Protein AF-A0A7C9NYS9-F1 (afdb_monomer)

pLDDT: mean 77.52, std 26.06, range [22.48, 98.88]

InterPro domains:
  IPR006998 DltD [PF04914] (146-468)
  IPR006998 DltD [PTHR40039] (319-471)
  IPR023896 D-alanyl-lipoteichoic acid biosynthesis DltD, Firmicutes [TIGR04092] (144-467)

Nearest PDB structures (foldseek):
  6pfx-assembly2_B  TM=7.514E-01  e=6.248E-14  Enterococcus faecium TX0133a04
  6pfx-assembly1_A  TM=7.554E-01  e=1.589E-13  Enterococcus faecium TX0133a04
  3bma-assembly1_D-2  TM=7.675E-01  e=3.874E-12  Streptococcus pneumoniae R6
  3bzw-assembly1_A  TM=4.805E-01  e=6.139E-02  Bacteroides thetaiotaomicron VPI-5482
  3bzw-assembly3_F  TM=5.244E-01  e=1.901E-01  Bacteroides thetaiotaomicron VPI-5482

Sequence (473 aa):
MGKAKLCSNAGAPRGDRLPLVRLGFVLGACVLCAVGLVGFKLFGNAQDASATSAADPYEGLFAPAQPSGDPGQVNDEGRHGRSKGDDSRSQRRHHGSRPDESSPRGRLLAQFYDRPFYVYPQVGDIGDIEVLATMINSRQDAGDNPRLLMGSSELSYIDPMASHPSRFFGEHNYGIDTVQVGKAGYQSLWQAMELGALDQADAVPDRKVALIVGMQWFMGDGCTTESFLNSFSEDAYRRFMENPRISEQSKEVLRSRALELGKGETELNALAPRTLSERIDAGFEDFVSREQDEGAVEQALQDNVAIPEGRFADRAVPDWDEEFARARAEGARACTTNDAGVYDEYFEEYYKPWLEGAQSQEKPERFVDWSQKELEDFKLFLQVCREVGVEPLIVIMPVKASYYDYTAYDRESRQLYYDLVRGACDELGVDYADYSGFEDDTYFMRDVMHLGWEGWLHVNRDLMEFFEAGEQA

Foldseek 3Di:
DDDDDDDDDDDDDDDDDDDDDDPDDDDPPQPVPPDDDDDDDDDDDDDDDDDDDDDDLCVCLLPDDDPPDDPDDDDDDDDDDDDDDDPDDPPPDDQDDQFDPPDPVSVLLNLCLQQLQFLPPAPQLLLDLSSLLSSLRSCVVVVFAEAEEEEEQLLHDDPPFCLRQSNVVLVAQQPYGYRYHYYHLDALLLLLLSVLLCLLSVRHGPLAHEYEDFLVQFPDQGRALVSCVVSDRLSSLLSNLVRPLDDPSLNVVSVVVNVVSPDDPVSSVLSHDDDPVVVVVVVVVVSVPPPPRCPSSVVRSVSGGHRDPNNVPPHDHDPLVVQLVVLVVVLCVQPPPDPLSAGDVCCVPPVVVVVVVLVVDDQDAADQRTHPPSLSSNLSSLSSSVSSVRAYEYEHQAFQQVRCCSHSCHLVSVVSVQCSNVVSCVSSVHHYDYPNVCNRPRQCANHGIHGGRVVSSSVVVVVSVVSCVPVVD

Secondary structure (DSSP, 8-state):
-----------PPPPPPPP--------SSSSTTS----------PPPP-----PPPTTTTTTPPPPP---------------------------PPP---TTSHHHHHHHHHHHS-B--SS-GGGG--HHHHHHHHHHHHHTT--EEEEEESGGG---SS-TTSHHHHTTSS-SS-EEEEEE-TT--HHHHHHHHHHHHHTT--GGGEEEEEE-GGGGSTTSS-HHHHHHH--HHHHHHHHH-TTS-HHHHHHHHHHHHHTT--HHHHHHHSPPPHHHHHHHHHHHHHH--S-HHHHHHHHHH-BPPPGGGGSPPP---HHHHHHHHHHHHHHH--S-TT---HHHIIIIIHHHHHHHHTSPPPPPP----HHHHHHHHHHHHHHHHTTPEEEEEE----HHHHTTSSS-HHHHHHHHHHHHHHHHHHT--EEE-GGGTT-TTTBSSSSSB-HHHHHHHHHHHHHHHHTTTT-

Structure (mmCIF, N/CA/C/O backbone):
data_AF-A0A7C9NYS9-F1
#
_entry.id   AF-A0A7C9NYS9-F1
#
loop_
_atom_site.group_PDB
_atom_site.id
_atom_site.type_symbol
_atom_site.label_atom_id
_atom_site.label_alt_id
_atom_site.label_comp_id
_atom_site.label_asym_id
_atom_site.label_entity_id
_atom_site.label_seq_id
_atom_site.pdbx_PDB_ins_code
_atom_site.Cartn_x
_atom_site.Cartn_y
_atom_site.Cartn_z
_atom_site.occupancy
_atom_site.B_iso_or_equiv
_atom_site.auth_seq_id
_atom_site.auth_comp_id
_atom_site.auth_asym_id
_atom_site.auth_atom_id
_atom_site.pdbx_PDB_model_num
ATOM 1 N N . MET A 1 1 ? -7.037 22.711 -70.646 1.00 35.75 1 MET A N 1
ATOM 2 C CA . MET A 1 1 ? -7.022 22.196 -69.260 1.00 35.75 1 MET A CA 1
ATOM 3 C C . MET A 1 1 ? -8.326 22.633 -68.602 1.00 35.75 1 MET A C 1
ATOM 5 O O . MET A 1 1 ? -8.616 23.818 -68.639 1.00 35.75 1 MET A O 1
ATOM 9 N N . GLY A 1 2 ? -9.169 21.675 -68.186 1.00 28.41 2 GLY A N 1
ATOM 10 C CA . GLY A 1 2 ? -10.509 21.909 -67.604 1.00 28.41 2 GLY A CA 1
ATOM 11 C C . GLY A 1 2 ? -10.452 22.590 -66.225 1.00 28.41 2 GLY A C 1
ATOM 12 O O . GLY A 1 2 ? -9.367 22.779 -65.697 1.00 28.41 2 GLY A O 1
ATOM 13 N N . LYS A 1 3 ? -11.545 22.979 -65.563 1.00 26.36 3 LYS A N 1
ATOM 14 C CA . LYS A 1 3 ? -12.951 22.544 -65.601 1.00 26.36 3 LYS A CA 1
ATOM 15 C C . LYS A 1 3 ? -13.882 23.689 -65.159 1.00 26.36 3 LYS A C 1
ATOM 17 O O . LYS A 1 3 ? -13.450 24.667 -64.562 1.00 26.36 3 LYS A O 1
ATOM 22 N N . ALA A 1 4 ? -15.169 23.500 -65.439 1.00 24.69 4 ALA A N 1
ATOM 23 C CA . ALA A 1 4 ? -16.296 24.348 -65.078 1.00 24.69 4 ALA A CA 1
ATOM 24 C C . ALA A 1 4 ? -17.060 23.866 -63.818 1.00 24.69 4 ALA A C 1
ATOM 26 O O . ALA A 1 4 ? -16.993 22.689 -63.479 1.00 24.69 4 ALA A O 1
ATOM 27 N N . LYS A 1 5 ? -17.898 24.787 -63.302 1.00 25.09 5 LYS A N 1
ATOM 28 C CA . LYS A 1 5 ? -19.222 24.645 -62.636 1.00 25.09 5 LYS A CA 1
ATOM 29 C C . LYS A 1 5 ? -19.351 24.182 -61.164 1.00 25.09 5 LYS A C 1
ATOM 31 O O . LYS A 1 5 ? -19.072 23.047 -60.816 1.00 25.09 5 LYS A O 1
ATOM 36 N N . LEU A 1 6 ? -19.917 25.116 -60.380 1.00 25.03 6 LEU A N 1
ATOM 37 C CA . LEU A 1 6 ? -20.990 25.028 -59.361 1.00 25.03 6 LEU A CA 1
ATOM 38 C C . LEU A 1 6 ? -21.530 23.635 -58.960 1.00 25.03 6 LEU A C 1
ATOM 40 O O . LEU A 1 6 ? -22.049 22.936 -59.826 1.00 25.03 6 LEU A O 1
ATOM 44 N N . CYS A 1 7 ? -21.598 23.342 -57.647 1.00 22.48 7 CYS A N 1
ATOM 45 C CA . CYS A 1 7 ? -22.835 23.374 -56.827 1.00 22.48 7 CYS A CA 1
ATOM 46 C C . CYS A 1 7 ? -22.655 22.824 -55.383 1.00 22.48 7 CYS A C 1
ATOM 48 O O . CYS A 1 7 ? -21.889 21.899 -55.157 1.00 22.48 7 CYS A O 1
ATOM 50 N N . SER A 1 8 ? -23.480 23.386 -54.480 1.00 24.12 8 SER A N 1
ATOM 51 C CA . SER A 1 8 ? -24.146 22.823 -53.279 1.00 24.12 8 SER A CA 1
ATOM 52 C C . SER A 1 8 ? -23.413 22.551 -51.946 1.00 24.12 8 SER A C 1
ATOM 54 O O . SER A 1 8 ? -22.641 21.613 -51.823 1.00 24.12 8 SER A O 1
ATOM 56 N N . ASN A 1 9 ? -23.846 23.336 -50.942 1.00 24.00 9 ASN A N 1
ATOM 57 C CA . ASN A 1 9 ? -24.409 22.974 -49.624 1.00 24.00 9 ASN A CA 1
ATOM 58 C C . ASN A 1 9 ? -23.715 21.952 -48.703 1.00 24.00 9 ASN A C 1
ATOM 60 O O . ASN A 1 9 ? -23.665 20.771 -49.014 1.00 24.00 9 ASN A O 1
ATOM 64 N N . ALA A 1 10 ? -23.443 22.415 -47.471 1.00 25.09 10 ALA A N 1
ATOM 65 C CA . ALA A 1 10 ? -24.072 21.973 -46.209 1.00 25.09 10 ALA A CA 1
ATOM 66 C C . ALA A 1 10 ? -23.068 21.803 -45.050 1.00 25.09 10 ALA A C 1
ATOM 68 O O . ALA A 1 10 ? -22.219 20.926 -45.074 1.00 25.09 10 ALA A O 1
ATOM 69 N N . GLY A 1 11 ? -23.255 22.629 -44.013 1.00 23.66 11 GLY A N 1
ATOM 70 C CA . GLY A 1 11 ? -23.188 22.225 -42.603 1.00 23.66 11 GLY A CA 1
ATOM 71 C C . GLY A 1 11 ? -21.840 21.797 -42.024 1.00 23.66 11 GLY A C 1
ATOM 72 O O . GLY A 1 11 ? -21.538 20.614 -41.965 1.00 23.66 11 GLY A O 1
ATOM 73 N N . ALA A 1 12 ? -21.107 22.751 -41.452 1.00 24.59 12 ALA A N 1
ATOM 74 C CA . ALA A 1 12 ? -20.135 22.469 -40.399 1.00 24.59 12 ALA A CA 1
ATOM 75 C C . ALA A 1 12 ? -20.849 22.355 -39.037 1.00 24.59 12 ALA A C 1
ATOM 77 O O . ALA A 1 12 ? -21.642 23.249 -38.720 1.00 24.59 12 ALA A O 1
ATOM 78 N N . PRO A 1 13 ? -20.531 21.367 -38.184 1.00 27.33 13 PRO A N 1
ATOM 79 C CA . PRO A 1 13 ? -20.625 21.531 -36.749 1.00 27.33 13 PRO A CA 1
ATOM 80 C C . PRO A 1 13 ? -19.293 22.048 -36.194 1.00 27.33 13 PRO A C 1
ATOM 82 O O . PRO A 1 13 ? -18.202 21.712 -36.653 1.00 27.33 13 PRO A O 1
ATOM 85 N N . ARG A 1 14 ? -19.440 22.942 -35.223 1.00 25.78 14 ARG A N 1
ATOM 86 C CA . ARG A 1 14 ? -18.391 23.613 -34.463 1.00 25.78 14 ARG A CA 1
ATOM 87 C C . ARG A 1 14 ? -17.578 22.581 -33.682 1.00 25.78 14 ARG A C 1
ATOM 89 O O . ARG A 1 14 ? -18.155 21.704 -33.055 1.00 25.78 14 ARG A O 1
ATOM 96 N N . GLY A 1 15 ? -16.255 22.719 -33.721 1.00 25.11 15 GLY A N 1
ATOM 97 C CA . GLY A 1 15 ? -15.366 22.041 -32.788 1.00 25.11 15 GLY A CA 1
ATOM 98 C C . GLY A 1 15 ? -15.506 22.672 -31.410 1.00 25.11 15 GLY A C 1
ATOM 99 O O . GLY A 1 15 ? -15.208 23.859 -31.246 1.00 25.11 15 GLY A O 1
ATOM 100 N N . ASP A 1 16 ? -15.962 21.881 -30.447 1.00 25.80 16 ASP A N 1
ATOM 101 C CA . ASP A 1 16 ? -15.848 22.217 -29.038 1.00 25.80 16 ASP A CA 1
ATOM 102 C C . ASP A 1 16 ? -14.395 22.028 -28.601 1.00 25.80 16 ASP A C 1
ATOM 104 O O . ASP A 1 16 ? -13.741 21.019 -28.873 1.00 25.80 16 ASP A O 1
ATOM 108 N N . ARG A 1 17 ? -13.867 23.083 -27.984 1.00 25.34 17 ARG A N 1
ATOM 109 C CA . ARG A 1 17 ? -12.536 23.127 -27.393 1.00 25.34 17 ARG A CA 1
ATOM 110 C C . ARG A 1 17 ? -12.555 22.297 -26.113 1.00 25.34 17 ARG A C 1
ATOM 112 O O . ARG A 1 17 ? -13.258 22.656 -25.174 1.00 25.34 17 ARG A O 1
ATOM 119 N N . LEU A 1 18 ? -11.746 21.244 -26.073 1.00 25.45 18 LEU A N 1
ATOM 120 C CA . LEU A 1 18 ? -11.349 20.579 -24.833 1.00 25.45 18 LEU A CA 1
ATOM 121 C C . LEU A 1 18 ? -10.607 21.588 -23.932 1.00 25.45 18 LEU A C 1
ATOM 123 O O . LEU A 1 18 ? -9.785 22.359 -24.446 1.00 25.45 18 LEU A O 1
ATOM 127 N N . PRO A 1 19 ? -10.887 21.636 -22.619 1.00 24.97 19 PRO A N 1
ATOM 128 C CA . PRO A 1 19 ? -10.177 22.524 -21.715 1.00 24.97 19 PRO A CA 1
ATOM 129 C C . PRO A 1 19 ? -8.763 21.989 -21.462 1.00 24.97 19 PRO A C 1
ATOM 131 O O . PRO A 1 19 ? -8.562 20.810 -21.185 1.00 24.97 19 PRO A O 1
ATOM 134 N N . LEU A 1 20 ? -7.781 22.889 -21.558 1.00 23.62 20 LEU A N 1
ATOM 135 C CA . LEU A 1 20 ? -6.425 22.682 -21.059 1.00 23.62 20 LEU A CA 1
ATOM 136 C C . LEU A 1 20 ? -6.487 22.426 -19.548 1.00 23.62 20 LEU A C 1
ATOM 138 O O . LEU A 1 20 ? -6.682 23.364 -18.772 1.00 23.62 20 LEU A O 1
ATOM 142 N N . VAL A 1 21 ? -6.294 21.174 -19.140 1.00 24.45 21 VAL A N 1
ATOM 143 C CA . VAL A 1 21 ? -5.949 20.835 -17.760 1.00 24.45 21 VAL A CA 1
ATOM 144 C C . VAL A 1 21 ? -4.508 21.287 -17.536 1.00 24.45 21 VAL A C 1
ATOM 146 O O . VAL A 1 21 ? -3.596 20.940 -18.289 1.00 24.45 21 VAL A O 1
ATOM 149 N N . ARG A 1 22 ? -4.320 22.156 -16.543 1.00 23.34 22 ARG A N 1
ATOM 150 C CA . ARG A 1 22 ? -3.008 22.624 -16.099 1.00 23.34 22 ARG A CA 1
ATOM 151 C C . ARG A 1 22 ? -2.257 21.441 -15.492 1.00 23.34 22 ARG A C 1
ATOM 153 O O . ARG A 1 22 ? -2.640 20.958 -14.436 1.00 23.34 22 ARG A O 1
ATOM 160 N N . LEU A 1 23 ? -1.180 21.027 -16.152 1.00 26.55 23 LEU A N 1
ATOM 161 C CA . LEU A 1 23 ? -0.178 20.112 -15.616 1.00 26.55 23 LEU A CA 1
ATOM 162 C C . LEU A 1 23 ? 0.545 20.828 -14.458 1.00 26.55 23 LEU A C 1
ATOM 164 O O . LEU A 1 23 ? 1.408 21.681 -14.678 1.00 26.55 23 LEU A O 1
ATOM 168 N N . GLY A 1 24 ? 0.094 20.581 -13.231 1.00 22.89 24 GLY A N 1
ATOM 169 C CA . GLY A 1 24 ? 0.662 21.134 -12.006 1.00 22.89 24 GLY A CA 1
ATOM 170 C C . GLY A 1 24 ? 1.538 20.101 -11.307 1.00 22.89 24 GLY A C 1
ATOM 171 O O . GLY A 1 24 ? 1.017 19.169 -10.718 1.00 22.89 24 GLY A O 1
ATOM 172 N N . PHE A 1 25 ? 2.855 20.286 -11.416 1.00 28.22 25 PHE A N 1
ATOM 173 C CA . PHE A 1 25 ? 3.919 19.867 -10.492 1.00 28.22 25 PHE A CA 1
ATOM 174 C C . PHE A 1 25 ? 3.537 18.902 -9.347 1.00 28.22 25 PHE A C 1
ATOM 176 O O . PHE A 1 25 ? 3.201 19.349 -8.254 1.00 28.22 25 PHE A O 1
ATOM 183 N N . VAL A 1 26 ? 3.748 17.597 -9.556 1.00 26.41 26 VAL A N 1
ATOM 184 C CA . VAL A 1 26 ? 4.001 16.606 -8.491 1.00 26.41 26 VAL A CA 1
ATOM 185 C C . VAL A 1 26 ? 5.007 15.581 -9.030 1.00 26.41 26 VAL A C 1
ATOM 187 O O . VAL A 1 26 ? 4.628 14.534 -9.530 1.00 26.41 26 VAL A O 1
ATOM 190 N N . LEU A 1 27 ? 6.301 15.909 -9.014 1.00 27.16 27 LEU A N 1
ATOM 191 C CA . LEU A 1 27 ? 7.373 14.948 -9.354 1.00 27.16 27 LEU A CA 1
ATOM 192 C C . LEU A 1 27 ? 8.694 15.215 -8.605 1.00 27.16 27 LEU A C 1
ATOM 194 O O . LEU A 1 27 ? 9.714 14.606 -8.888 1.00 27.16 27 LEU A O 1
ATOM 198 N N . GLY A 1 28 ? 8.692 16.107 -7.608 1.00 25.05 28 GLY A N 1
ATOM 199 C CA . GLY A 1 28 ? 9.926 16.596 -6.979 1.00 25.05 28 GLY A CA 1
ATOM 200 C C . GLY A 1 28 ? 10.365 15.927 -5.671 1.00 25.05 28 GLY A C 1
ATOM 201 O O . GLY A 1 28 ? 11.449 16.251 -5.198 1.00 25.05 28 GLY A O 1
ATOM 202 N N . ALA A 1 29 ? 9.567 15.046 -5.055 1.00 26.70 29 ALA A N 1
ATOM 203 C CA . ALA A 1 29 ? 9.833 14.594 -3.678 1.00 26.70 29 ALA A CA 1
ATOM 204 C C . ALA A 1 29 ? 10.328 13.141 -3.539 1.00 26.70 29 ALA A C 1
ATOM 206 O O . ALA A 1 29 ? 10.957 12.818 -2.539 1.00 26.70 29 ALA A O 1
ATOM 207 N N . CYS A 1 30 ? 10.124 12.262 -4.527 1.00 31.19 30 CYS A N 1
ATOM 208 C CA . CYS A 1 30 ? 10.431 10.833 -4.351 1.00 31.19 30 CYS A CA 1
ATOM 209 C C . CYS A 1 30 ? 11.887 10.433 -4.653 1.00 31.19 30 CYS A C 1
ATOM 211 O O . CYS A 1 30 ? 12.320 9.369 -4.226 1.00 31.19 30 CYS A O 1
ATOM 213 N N . VAL A 1 31 ? 12.672 11.259 -5.355 1.00 32.81 31 VAL A N 1
ATOM 214 C CA . VAL A 1 31 ? 14.001 10.840 -5.856 1.00 32.81 31 VAL A CA 1
ATOM 215 C C . VAL A 1 31 ? 15.159 11.219 -4.915 1.00 32.81 31 VAL A C 1
ATOM 217 O O . VAL A 1 31 ? 16.235 10.627 -4.985 1.00 32.81 31 VAL A O 1
ATOM 220 N N . LEU A 1 32 ? 14.963 12.148 -3.973 1.00 27.58 32 LEU A N 1
ATOM 221 C CA . LEU A 1 32 ? 16.055 12.628 -3.110 1.00 27.58 32 LEU A CA 1
ATOM 222 C C . LEU A 1 32 ? 16.332 11.772 -1.862 1.00 27.58 32 LEU A C 1
ATOM 224 O O . LEU A 1 32 ? 17.380 11.953 -1.248 1.00 27.58 32 LEU A O 1
ATOM 228 N N . CYS A 1 33 ? 15.483 10.799 -1.522 1.00 27.83 33 CYS A N 1
ATOM 229 C CA . CYS A 1 33 ? 15.721 9.930 -0.361 1.00 27.83 33 CYS A CA 1
ATOM 230 C C . CYS A 1 33 ? 16.587 8.688 -0.648 1.00 27.83 33 CYS A C 1
ATOM 232 O O . CYS A 1 33 ? 16.981 8.017 0.299 1.00 27.83 33 CYS A O 1
ATOM 234 N N . ALA A 1 34 ? 16.942 8.390 -1.907 1.00 28.23 34 ALA A N 1
ATOM 235 C CA . ALA A 1 34 ? 17.650 7.144 -2.249 1.00 28.23 34 ALA A CA 1
ATOM 236 C C . ALA A 1 34 ? 19.027 7.312 -2.927 1.00 28.23 34 ALA A C 1
ATOM 238 O O . ALA A 1 34 ? 19.677 6.313 -3.231 1.00 28.23 34 ALA A O 1
ATOM 239 N N . VAL A 1 35 ? 19.529 8.537 -3.134 1.00 31.33 35 VAL A N 1
ATOM 240 C CA . VAL A 1 35 ? 20.870 8.754 -3.714 1.00 31.33 35 VAL A CA 1
ATOM 241 C C . VAL A 1 35 ? 21.814 9.327 -2.661 1.00 31.33 35 VAL A C 1
ATOM 243 O O . VAL A 1 35 ? 22.044 10.532 -2.568 1.00 31.33 35 VAL A O 1
ATOM 246 N N . GLY A 1 36 ? 22.381 8.436 -1.848 1.00 27.95 36 GLY A N 1
ATOM 247 C CA . GLY A 1 36 ? 23.501 8.757 -0.972 1.00 27.95 36 GLY A CA 1
ATOM 248 C C . GLY A 1 36 ? 24.743 9.129 -1.785 1.00 27.95 36 GLY A C 1
ATOM 249 O O . GLY A 1 36 ? 25.425 8.262 -2.324 1.00 27.95 36 GLY A O 1
ATOM 250 N N . LEU A 1 37 ? 25.069 10.420 -1.837 1.00 27.92 37 LEU A N 1
ATOM 251 C CA . LEU A 1 37 ? 26.392 10.917 -2.213 1.00 27.92 37 LEU A CA 1
ATOM 252 C C . LEU A 1 37 ? 27.185 11.190 -0.928 1.00 27.92 37 LEU A C 1
ATOM 254 O O . LEU A 1 37 ? 26.934 12.148 -0.200 1.00 27.92 37 LEU A O 1
ATOM 258 N N . VAL A 1 38 ? 28.142 10.311 -0.635 1.00 29.52 38 VAL A N 1
ATOM 259 C CA . VAL A 1 38 ? 29.083 10.446 0.482 1.00 29.52 38 VAL A CA 1
ATOM 260 C C . VAL A 1 38 ? 30.013 11.639 0.253 1.00 29.52 38 VAL A C 1
ATOM 262 O O . VAL A 1 38 ? 30.690 11.713 -0.771 1.00 29.52 38 VAL A O 1
ATOM 265 N N . GLY A 1 39 ? 30.154 12.503 1.265 1.00 24.64 39 GLY A N 1
ATOM 266 C CA . GLY A 1 39 ? 31.359 13.323 1.403 1.00 24.64 39 GLY A CA 1
ATOM 267 C C . GLY A 1 39 ? 31.264 14.537 2.325 1.00 24.64 39 GLY A C 1
ATOM 268 O O . GLY A 1 39 ? 31.175 15.645 1.820 1.00 24.64 39 GLY A O 1
ATOM 269 N N . PHE A 1 40 ? 31.373 14.354 3.649 1.00 23.86 40 PHE A N 1
ATOM 270 C CA . PHE A 1 40 ? 32.412 14.973 4.503 1.00 23.86 40 PHE A CA 1
ATOM 271 C C . PHE A 1 40 ? 32.149 14.697 5.996 1.00 23.86 40 PHE A C 1
ATOM 273 O O . PHE A 1 40 ? 31.117 15.065 6.546 1.00 23.86 40 PHE A O 1
ATOM 280 N N . LYS A 1 41 ? 33.137 14.100 6.675 1.00 28.38 41 LYS A N 1
ATOM 281 C CA . LYS A 1 41 ? 33.237 14.054 8.143 1.00 28.38 41 LYS A CA 1
ATOM 282 C C . LYS A 1 41 ? 33.428 15.465 8.693 1.00 28.38 41 LYS A C 1
ATOM 284 O O . LYS A 1 41 ? 34.370 16.114 8.253 1.00 28.38 41 LYS A O 1
ATOM 289 N N . LEU A 1 42 ? 32.700 15.842 9.745 1.00 24.98 42 LEU A N 1
ATOM 290 C CA . LEU A 1 42 ? 33.228 16.650 10.852 1.00 24.98 42 LEU A CA 1
ATOM 291 C C . LEU A 1 42 ? 32.461 16.332 12.150 1.00 24.98 42 LEU A C 1
ATOM 293 O O . LEU A 1 42 ? 31.249 16.164 12.158 1.00 24.98 42 LEU A O 1
ATOM 297 N N . PHE A 1 43 ? 33.234 16.189 13.225 1.00 29.62 43 PHE A N 1
ATOM 298 C CA . PHE A 1 43 ? 32.865 15.724 14.562 1.00 29.62 43 PHE A CA 1
ATOM 299 C C . PHE A 1 43 ? 31.778 16.563 15.256 1.00 29.62 43 PHE A C 1
ATOM 301 O O . PHE A 1 43 ? 31.860 17.789 15.275 1.00 29.62 43 PHE A O 1
ATOM 308 N N . GLY A 1 44 ? 30.870 15.886 15.965 1.00 24.84 44 GLY A N 1
ATOM 309 C CA . GLY A 1 44 ? 30.008 16.466 16.996 1.00 24.84 44 GLY A CA 1
ATOM 310 C C . GLY A 1 44 ? 29.626 15.401 18.026 1.00 24.84 44 GLY A C 1
ATOM 311 O O . GLY A 1 44 ? 28.964 14.430 17.687 1.00 24.84 44 GLY A O 1
ATOM 312 N N . ASN A 1 45 ? 30.098 15.558 19.266 1.00 28.19 45 ASN A N 1
ATOM 313 C CA . ASN A 1 45 ? 29.798 14.675 20.395 1.00 28.19 45 ASN A CA 1
ATOM 314 C C . ASN A 1 45 ? 28.292 14.679 20.707 1.00 28.19 45 ASN A C 1
ATOM 316 O O . ASN A 1 45 ? 27.763 15.725 21.083 1.00 28.19 45 ASN A O 1
ATOM 320 N N . ALA A 1 46 ? 27.637 13.519 20.639 1.00 28.97 46 ALA A N 1
ATOM 321 C CA . ALA A 1 46 ? 26.345 13.297 21.282 1.00 28.97 46 ALA A CA 1
ATOM 322 C C . ALA A 1 46 ? 26.592 12.757 22.697 1.00 28.97 46 ALA A C 1
ATOM 324 O O . ALA A 1 46 ? 27.335 11.796 22.887 1.00 28.97 46 ALA A O 1
ATOM 325 N N . GLN A 1 47 ? 26.034 13.444 23.691 1.00 30.20 47 GLN A N 1
ATOM 326 C CA . GLN A 1 47 ? 26.031 13.015 25.085 1.00 30.20 47 GLN A CA 1
ATOM 327 C C . GLN A 1 47 ? 25.025 11.875 25.264 1.00 30.20 47 GLN A C 1
ATOM 329 O O . GLN A 1 47 ? 23.898 11.969 24.786 1.00 30.20 47 GLN A O 1
ATOM 334 N N . ASP A 1 48 ? 25.453 10.834 25.978 1.00 31.22 48 ASP A N 1
ATOM 335 C CA . ASP A 1 48 ? 24.643 9.690 26.388 1.00 31.22 48 ASP A CA 1
ATOM 336 C C . ASP A 1 48 ? 23.367 10.137 27.118 1.00 31.22 48 ASP A C 1
ATOM 338 O O . ASP A 1 48 ? 23.422 10.695 28.219 1.00 31.22 48 ASP A O 1
ATOM 342 N N . ALA A 1 49 ? 22.210 9.838 26.529 1.00 30.86 49 ALA A N 1
ATOM 343 C CA . ALA A 1 49 ? 20.960 9.719 27.262 1.00 30.86 49 ALA A CA 1
ATOM 344 C C . ALA A 1 49 ? 20.833 8.259 27.712 1.00 30.86 49 ALA A C 1
ATOM 346 O O . ALA A 1 49 ? 20.741 7.340 26.901 1.00 30.86 49 ALA A O 1
ATOM 347 N N . SER A 1 50 ? 20.877 8.039 29.023 1.00 30.97 50 SER A N 1
ATOM 348 C CA . SER A 1 50 ? 20.719 6.727 29.642 1.00 30.97 50 SER A CA 1
ATOM 349 C C . SER A 1 50 ? 19.320 6.164 29.367 1.00 30.97 50 SER A C 1
ATOM 351 O O . SER A 1 50 ? 18.352 6.592 29.999 1.00 30.97 50 SER A O 1
ATOM 353 N N . ALA A 1 51 ? 19.216 5.193 28.461 1.00 32.94 51 ALA A N 1
ATOM 354 C CA . ALA A 1 51 ? 18.017 4.384 28.294 1.00 32.94 51 ALA A CA 1
ATOM 355 C C . ALA A 1 51 ? 17.872 3.435 29.495 1.00 32.94 51 ALA A C 1
ATOM 357 O O . ALA A 1 51 ? 18.671 2.521 29.704 1.00 32.94 51 ALA A O 1
ATOM 358 N N . THR A 1 52 ? 16.852 3.663 30.316 1.00 33.59 52 THR A N 1
ATOM 359 C CA . THR A 1 52 ? 16.294 2.617 31.173 1.00 33.59 52 THR A CA 1
ATOM 360 C C . THR A 1 52 ? 15.694 1.542 30.273 1.00 33.59 52 THR A C 1
ATOM 362 O O . THR A 1 52 ? 14.886 1.863 29.409 1.00 33.59 52 THR A O 1
ATOM 365 N N . SER A 1 53 ? 16.107 0.288 30.470 1.00 38.41 53 SER A N 1
ATOM 366 C CA . SER A 1 53 ? 15.587 -0.902 29.787 1.00 38.41 53 SER A CA 1
ATOM 367 C C . SER A 1 53 ? 14.070 -1.008 29.997 1.00 38.41 53 SER A C 1
ATOM 369 O O . SER A 1 53 ? 13.608 -1.502 31.024 1.00 38.41 53 SER A O 1
ATOM 371 N N . ALA A 1 54 ? 13.302 -0.477 29.046 1.00 49.81 54 ALA A N 1
ATOM 372 C CA . ALA A 1 54 ? 11.910 -0.853 28.851 1.00 49.81 54 ALA A CA 1
ATOM 373 C C . ALA A 1 54 ? 11.899 -2.274 28.268 1.00 49.81 54 ALA A C 1
ATOM 375 O O . ALA A 1 54 ? 12.831 -2.647 27.550 1.00 49.81 54 ALA A O 1
ATOM 376 N N . ALA A 1 55 ? 10.903 -3.081 28.634 1.00 61.91 55 ALA A N 1
ATOM 377 C CA . ALA A 1 55 ? 10.703 -4.382 28.004 1.00 61.91 55 ALA A CA 1
ATOM 378 C C . ALA A 1 55 ? 10.498 -4.185 26.493 1.00 61.91 55 ALA A C 1
ATOM 380 O O . ALA A 1 55 ? 9.880 -3.199 26.090 1.00 61.91 55 ALA A O 1
ATOM 381 N N . ASP A 1 56 ? 11.042 -5.093 25.683 1.00 73.69 56 ASP A N 1
ATOM 382 C CA . ASP A 1 56 ? 10.843 -5.084 24.236 1.00 73.69 56 ASP A CA 1
ATOM 383 C C . ASP A 1 56 ? 9.340 -5.259 23.947 1.00 73.69 56 ASP A C 1
ATOM 385 O O . ASP A 1 56 ? 8.771 -6.288 24.325 1.00 73.69 56 ASP A O 1
ATOM 389 N N . PRO A 1 57 ? 8.659 -4.269 23.337 1.00 74.25 57 PRO A N 1
ATOM 390 C CA . PRO A 1 57 ? 7.214 -4.336 23.133 1.00 74.25 57 PRO A CA 1
ATOM 391 C C . PRO A 1 57 ? 6.804 -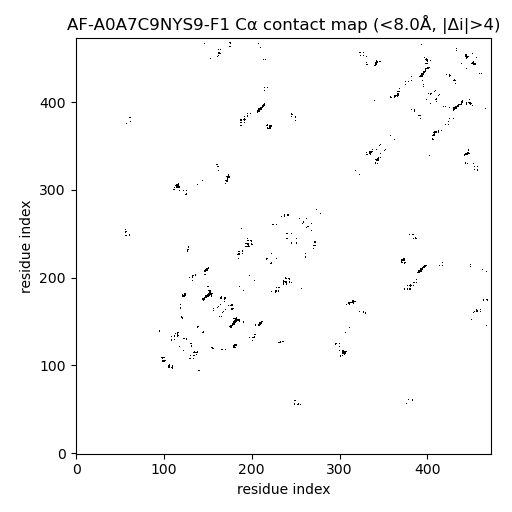5.499 22.209 1.00 74.25 57 PRO A C 1
ATOM 393 O O . PRO A 1 57 ? 5.665 -5.971 22.288 1.00 74.25 57 PRO A O 1
ATOM 396 N N . TYR A 1 58 ? 7.730 -6.020 21.396 1.00 78.38 58 TYR A N 1
ATOM 397 C CA . TYR A 1 58 ? 7.508 -7.173 20.524 1.00 78.38 58 TYR A CA 1
ATOM 398 C C . TYR A 1 58 ? 7.622 -8.527 21.240 1.00 78.38 58 TYR A C 1
ATOM 400 O O . TYR A 1 58 ? 7.279 -9.559 20.651 1.00 78.38 58 TYR A O 1
ATOM 408 N N . GLU A 1 59 ? 8.064 -8.568 22.505 1.00 79.75 59 GLU A N 1
ATOM 409 C CA . GLU A 1 59 ? 8.308 -9.821 23.224 1.00 79.75 59 GLU A CA 1
ATOM 410 C C . GLU A 1 59 ? 7.031 -10.681 23.305 1.00 79.75 59 GLU A C 1
ATOM 412 O O . GLU A 1 59 ? 6.045 -10.342 23.959 1.00 79.75 59 GLU A O 1
ATOM 417 N N . GLY A 1 60 ? 7.037 -11.822 22.608 1.00 78.69 60 GLY A N 1
ATOM 418 C CA . GLY A 1 60 ? 5.917 -12.767 22.577 1.00 78.69 60 GLY A CA 1
ATOM 419 C C . GLY A 1 60 ? 4.746 -12.391 21.658 1.00 78.69 60 GLY A C 1
ATOM 420 O O . GLY A 1 60 ? 3.835 -13.210 21.528 1.00 78.69 60 GLY A O 1
ATOM 421 N N . LEU A 1 61 ? 4.772 -11.235 20.980 1.00 83.62 61 LEU A N 1
ATOM 422 C CA . LEU A 1 61 ? 3.668 -10.764 20.124 1.00 83.62 61 LEU A CA 1
ATOM 423 C C . LEU A 1 61 ? 3.359 -11.738 18.977 1.00 83.62 61 LEU A C 1
ATOM 425 O O . LEU A 1 61 ? 2.204 -12.041 18.677 1.00 83.62 61 LEU A O 1
ATOM 429 N N . PHE A 1 62 ? 4.414 -12.274 18.364 1.00 84.81 62 PHE A N 1
ATOM 430 C CA . PHE A 1 62 ? 4.322 -13.170 17.209 1.00 84.81 62 PHE A CA 1
ATOM 431 C C . PHE A 1 62 ? 4.264 -14.650 17.595 1.00 84.81 62 PHE A C 1
ATOM 433 O O . PHE A 1 62 ? 4.369 -15.520 16.733 1.00 84.81 62 PHE A O 1
ATOM 440 N N . ALA A 1 63 ? 4.083 -14.967 18.883 1.00 73.75 63 ALA A N 1
ATOM 441 C CA . ALA A 1 63 ? 4.018 -16.352 19.320 1.00 73.75 63 ALA A CA 1
ATOM 442 C C . ALA A 1 63 ? 2.896 -17.107 18.574 1.00 73.75 63 ALA A C 1
ATOM 444 O O . ALA A 1 63 ? 1.794 -16.567 18.387 1.00 73.75 63 ALA A O 1
ATOM 445 N N . PRO A 1 64 ? 3.145 -18.361 18.149 1.00 61.16 64 PRO A N 1
ATOM 446 C CA . PRO A 1 64 ? 2.097 -19.190 17.581 1.00 61.16 64 PRO A CA 1
ATOM 447 C C . PRO A 1 64 ? 0.993 -19.369 18.623 1.00 61.16 64 PRO A C 1
ATOM 449 O O . PRO A 1 64 ? 1.273 -19.512 19.820 1.00 61.16 64 PRO A O 1
ATOM 452 N N . ALA A 1 65 ? -0.263 -19.364 18.170 1.00 51.44 65 ALA A N 1
ATOM 453 C CA . ALA A 1 65 ? -1.402 -19.617 19.040 1.00 51.44 65 ALA A CA 1
ATOM 454 C C . ALA A 1 65 ? -1.136 -20.902 19.836 1.00 51.44 65 ALA A C 1
ATOM 456 O O . ALA A 1 65 ? -0.887 -21.961 19.252 1.00 51.44 65 ALA A O 1
ATOM 457 N N . GLN A 1 66 ? -1.131 -20.802 21.170 1.00 42.09 66 GLN A N 1
ATOM 458 C CA . GLN A 1 66 ? -0.979 -21.979 22.018 1.00 42.09 66 GLN A CA 1
ATOM 459 C C . GLN A 1 66 ? -2.071 -22.973 21.607 1.00 42.09 66 GLN A C 1
ATOM 461 O O . GLN A 1 66 ? -3.245 -22.588 21.591 1.00 42.09 66 GLN A O 1
ATOM 466 N N . PRO A 1 67 ? -1.732 -24.227 21.256 1.00 35.16 67 PRO A N 1
ATOM 467 C CA . PRO A 1 67 ? -2.756 -25.218 20.996 1.00 35.16 67 PRO A CA 1
ATOM 468 C C . PRO A 1 67 ? -3.602 -25.312 22.260 1.00 35.16 67 PRO A C 1
ATOM 470 O O . PRO A 1 67 ? -3.073 -25.541 23.349 1.00 35.16 67 PRO A O 1
ATOM 473 N N . SER A 1 68 ? -4.907 -25.078 22.133 1.00 38.94 68 SER A N 1
ATOM 474 C CA . SER A 1 68 ? -5.849 -25.243 23.232 1.00 38.94 68 SER A CA 1
ATOM 475 C C . SER A 1 68 ? -5.757 -26.689 23.723 1.00 38.94 68 SER A C 1
ATOM 477 O O . SER A 1 68 ? -6.292 -27.607 23.101 1.00 38.94 68 SER A O 1
ATOM 479 N N . GLY A 1 69 ? -4.998 -26.910 24.792 1.00 32.94 69 GLY A N 1
ATOM 480 C CA . GLY A 1 69 ? -4.795 -28.223 25.371 1.00 32.94 69 GLY A CA 1
ATOM 481 C C . GLY A 1 69 ? -5.979 -28.609 26.244 1.00 32.94 69 GLY A C 1
ATOM 482 O O . GLY A 1 69 ? -6.121 -28.066 27.333 1.00 32.94 69 GLY A O 1
ATOM 483 N N . ASP A 1 70 ? -6.773 -29.575 25.781 1.00 29.52 70 ASP A N 1
ATOM 484 C CA . ASP A 1 70 ? -7.061 -30.788 26.559 1.00 29.52 70 ASP A CA 1
ATOM 485 C C . ASP A 1 70 ? -7.516 -31.938 25.627 1.00 29.52 70 ASP A C 1
ATOM 487 O O . ASP A 1 70 ? -8.603 -31.869 25.046 1.00 29.52 70 ASP A O 1
ATOM 491 N N . PRO A 1 71 ? -6.729 -33.017 25.435 1.00 42.25 71 PRO A N 1
ATOM 492 C CA . PRO A 1 71 ? -7.212 -34.245 24.817 1.00 42.25 71 PRO A CA 1
ATOM 493 C C . PRO A 1 71 ? -7.937 -35.079 25.886 1.00 42.25 71 PRO A C 1
ATOM 495 O O . PRO A 1 71 ? -7.385 -36.027 26.445 1.00 42.25 71 PRO A O 1
ATOM 498 N N . GLY A 1 72 ? -9.187 -34.715 26.179 1.00 31.98 72 GLY A N 1
ATOM 499 C CA . GLY A 1 72 ? -9.969 -35.307 27.264 1.00 31.98 72 GLY A CA 1
ATOM 500 C C . GLY A 1 72 ? -11.387 -35.716 26.860 1.00 31.98 72 GLY A C 1
ATOM 501 O O . GLY A 1 72 ? -12.298 -34.904 26.880 1.00 31.98 72 GLY A O 1
ATOM 502 N N . GLN A 1 73 ? -11.563 -37.019 26.617 1.00 29.83 73 GLN A N 1
ATOM 503 C CA . GLN A 1 73 ? -12.824 -37.784 26.576 1.00 29.83 73 GLN A CA 1
ATOM 504 C C . GLN A 1 73 ? -13.701 -37.701 25.315 1.00 29.83 73 GLN A C 1
ATOM 506 O O . GLN A 1 73 ? -14.689 -36.979 25.221 1.00 29.83 73 GLN A O 1
ATOM 511 N N . VAL A 1 74 ? -13.409 -38.628 24.399 1.00 34.59 74 VAL A N 1
ATOM 512 C CA . VAL A 1 74 ? -14.397 -39.217 23.491 1.00 34.59 74 VAL A CA 1
ATOM 513 C C . VAL A 1 74 ? -15.375 -40.046 24.329 1.00 34.59 74 VAL A C 1
ATOM 515 O O . VAL A 1 74 ? -14.995 -41.094 24.846 1.00 34.59 74 VAL A O 1
ATOM 518 N N . ASN A 1 75 ? -16.624 -39.595 24.442 1.00 29.64 75 ASN A N 1
ATOM 519 C CA . ASN A 1 75 ? -17.753 -40.469 24.749 1.00 29.64 75 ASN A CA 1
ATOM 520 C C . ASN A 1 75 ? -18.678 -40.490 23.531 1.00 29.64 75 ASN A C 1
ATOM 522 O O . ASN A 1 75 ? -19.369 -39.522 23.219 1.00 29.64 75 ASN A O 1
ATOM 526 N N . ASP A 1 76 ? -18.611 -41.618 22.837 1.00 33.81 76 ASP A N 1
ATOM 527 C CA . ASP A 1 76 ? -19.505 -42.055 21.778 1.00 33.81 76 ASP A CA 1
ATOM 528 C C . ASP A 1 76 ? -20.802 -42.565 22.416 1.00 33.81 76 ASP A C 1
ATOM 530 O O . ASP A 1 76 ? -20.816 -43.655 22.980 1.00 33.81 76 ASP A O 1
ATOM 534 N N . GLU A 1 77 ? -21.886 -41.791 22.339 1.00 31.22 77 GLU A N 1
ATOM 535 C CA . GLU A 1 77 ? -23.240 -42.340 22.412 1.00 31.22 77 GLU A CA 1
ATOM 536 C C . GLU A 1 77 ? -24.197 -41.574 21.485 1.00 31.22 77 GLU A C 1
ATOM 538 O O . GLU A 1 77 ? -24.478 -40.391 21.660 1.00 31.22 77 GLU A O 1
ATOM 543 N N . GLY A 1 78 ? -24.802 -42.311 20.548 1.00 28.06 78 GLY A N 1
ATOM 544 C CA . GLY A 1 78 ? -26.254 -42.215 20.380 1.00 28.06 78 GLY A CA 1
ATOM 545 C C . GLY A 1 78 ? -26.791 -41.360 19.234 1.00 28.06 78 GLY A C 1
ATOM 546 O O . GLY A 1 78 ? -27.513 -40.390 19.432 1.00 28.06 78 GLY A O 1
ATOM 547 N N . ARG A 1 79 ? -26.578 -41.824 18.004 1.00 31.80 79 ARG A N 1
ATOM 548 C CA . ARG A 1 79 ? -27.349 -41.457 16.806 1.00 31.80 79 ARG A CA 1
ATOM 549 C C . ARG A 1 79 ? -28.842 -41.804 16.954 1.00 31.80 79 ARG A C 1
ATOM 551 O O . ARG A 1 79 ? -29.153 -42.983 16.885 1.00 31.80 79 ARG A O 1
ATOM 558 N N . HIS A 1 80 ? -29.745 -40.816 17.003 1.00 31.17 80 HIS A N 1
ATOM 559 C CA . HIS A 1 80 ? -31.179 -40.799 16.590 1.00 31.17 80 HIS A CA 1
ATOM 560 C C . HIS A 1 80 ? -31.628 -39.316 16.682 1.00 31.17 80 HIS A C 1
ATOM 562 O O . HIS A 1 80 ? -31.291 -38.671 17.657 1.00 31.17 80 HIS A O 1
ATOM 568 N N . GLY A 1 81 ? -32.348 -38.625 15.796 1.00 26.77 81 GLY A N 1
ATOM 569 C CA . GLY A 1 81 ? -33.077 -38.885 14.561 1.00 26.77 81 GLY A CA 1
ATOM 570 C C . GLY A 1 81 ? -33.880 -37.605 14.216 1.00 26.77 81 GLY A C 1
ATOM 571 O O . GLY A 1 81 ? -34.584 -37.100 15.074 1.00 26.77 81 GLY A O 1
ATOM 572 N N . ARG A 1 82 ? -33.761 -37.108 12.971 1.00 30.28 82 ARG A N 1
ATOM 573 C CA . ARG A 1 82 ? -34.634 -36.160 12.218 1.00 30.28 82 ARG A CA 1
ATOM 574 C C . ARG A 1 82 ? -35.243 -34.922 12.923 1.00 30.28 82 ARG A C 1
ATOM 576 O O . ARG A 1 82 ? -36.193 -35.066 13.675 1.00 30.28 82 ARG A O 1
ATOM 583 N N . SER A 1 83 ? -34.998 -33.737 12.348 1.00 25.17 83 SER A N 1
ATOM 584 C CA . SER A 1 83 ? -36.050 -32.983 11.628 1.00 25.17 83 SER A CA 1
ATOM 585 C C . SER A 1 83 ? -35.470 -31.869 10.752 1.00 25.17 83 SER A C 1
ATOM 587 O O . SER A 1 83 ? -34.585 -31.140 11.181 1.00 25.17 83 SER A O 1
ATOM 589 N N . LYS A 1 84 ? -36.021 -31.737 9.540 1.00 38.59 84 LYS A N 1
ATOM 590 C CA . LYS A 1 84 ? -35.875 -30.577 8.652 1.00 38.59 84 LYS A CA 1
ATOM 591 C C . LYS A 1 84 ? -36.280 -29.292 9.387 1.00 38.59 84 LYS A C 1
ATOM 593 O O . LYS A 1 84 ? -37.359 -29.275 9.977 1.00 38.59 84 LYS A O 1
ATOM 598 N N . GLY A 1 85 ? -35.477 -28.241 9.276 1.00 25.48 85 GLY A N 1
ATOM 599 C CA . GLY A 1 85 ? -35.832 -26.885 9.685 1.00 25.48 85 GLY A CA 1
ATOM 600 C C . GLY A 1 85 ? -34.907 -25.879 9.006 1.00 25.48 85 GLY A C 1
ATOM 601 O O . GLY A 1 85 ? -33.713 -25.920 9.256 1.00 25.48 85 GLY A O 1
ATOM 602 N N . ASP A 1 86 ? -35.489 -25.078 8.111 1.00 29.11 86 ASP A N 1
ATOM 603 C CA . ASP A 1 86 ? -35.019 -23.808 7.536 1.00 29.11 86 ASP A CA 1
ATOM 604 C C . ASP A 1 86 ? -33.521 -23.465 7.610 1.00 29.11 86 ASP A C 1
ATOM 606 O O . ASP A 1 86 ? -33.077 -22.767 8.521 1.00 29.11 86 ASP A O 1
ATOM 610 N N . ASP A 1 87 ? -32.792 -23.797 6.542 1.00 29.39 87 ASP A N 1
ATOM 611 C CA . ASP A 1 87 ? -31.624 -23.017 6.120 1.00 29.39 87 ASP A CA 1
ATOM 612 C C . ASP A 1 87 ? -32.096 -21.870 5.219 1.00 29.39 87 ASP A C 1
ATOM 614 O O . ASP A 1 87 ? -32.129 -21.953 3.992 1.00 29.39 87 ASP A O 1
ATOM 618 N N . SER A 1 88 ? -32.508 -20.777 5.854 1.00 33.38 88 SER A N 1
ATOM 619 C CA . SER A 1 88 ? -32.598 -19.466 5.213 1.00 33.38 88 SER A CA 1
ATOM 620 C C . SER A 1 88 ? -32.201 -18.385 6.216 1.00 33.38 88 SER A C 1
ATOM 622 O O . SER A 1 88 ? -33.029 -17.626 6.723 1.00 33.38 88 SER A O 1
ATOM 624 N N . ARG A 1 89 ? -30.909 -18.325 6.534 1.00 29.67 89 ARG A N 1
ATOM 625 C CA . ARG A 1 89 ? -30.284 -17.148 7.148 1.00 29.67 89 ARG A CA 1
ATOM 626 C C . ARG A 1 89 ? -28.966 -16.853 6.445 1.00 29.67 89 ARG A C 1
ATOM 628 O O . ARG A 1 89 ? -27.898 -16.964 7.030 1.00 29.67 89 ARG A O 1
ATOM 635 N N . SER A 1 90 ? -29.071 -16.376 5.204 1.00 33.41 90 SER A N 1
ATOM 636 C CA . SER A 1 90 ? -28.132 -15.358 4.737 1.00 33.41 90 SER A CA 1
ATOM 637 C C . SER A 1 90 ? -28.289 -14.175 5.696 1.00 33.41 90 SER A C 1
ATOM 639 O O . SER A 1 90 ? -29.300 -13.463 5.655 1.00 33.41 90 SER A O 1
ATOM 641 N N . GLN A 1 91 ? -27.366 -14.021 6.641 1.00 32.59 91 GLN A N 1
ATOM 642 C CA . GLN A 1 91 ? -27.303 -12.821 7.461 1.00 32.59 91 GLN A CA 1
ATOM 643 C C . GLN A 1 91 ? -26.990 -11.653 6.524 1.00 32.59 91 GLN A C 1
ATOM 645 O O . GLN A 1 91 ? -25.834 -11.383 6.225 1.00 32.59 91 GLN A O 1
ATOM 650 N N . ARG A 1 92 ? -28.031 -10.963 6.043 1.00 35.88 92 ARG A N 1
ATOM 651 C CA . ARG A 1 92 ? -27.895 -9.588 5.565 1.00 35.88 92 ARG A CA 1
ATOM 652 C C . ARG A 1 92 ? -27.434 -8.778 6.771 1.00 35.88 92 ARG A C 1
ATOM 654 O O . ARG A 1 92 ? -28.252 -8.409 7.613 1.00 35.88 92 ARG A O 1
ATOM 661 N N . ARG A 1 93 ? -26.121 -8.591 6.906 1.00 38.84 93 ARG A N 1
ATOM 662 C CA . ARG A 1 93 ? -25.567 -7.545 7.765 1.00 38.84 93 ARG A CA 1
ATOM 663 C C . ARG A 1 93 ? -26.114 -6.223 7.233 1.00 38.84 93 ARG A C 1
ATOM 665 O O . ARG A 1 93 ? -26.183 -6.038 6.021 1.00 38.84 93 ARG A O 1
ATOM 672 N N . HIS A 1 94 ? -26.618 -5.377 8.123 1.00 36.62 94 HIS A N 1
ATOM 673 C CA . HIS A 1 94 ? -27.183 -4.084 7.754 1.00 36.62 94 HIS A CA 1
ATOM 674 C C . HIS A 1 94 ? -26.101 -3.236 7.071 1.00 36.62 94 HIS A C 1
ATOM 676 O O . HIS A 1 94 ? -25.225 -2.700 7.731 1.00 36.62 94 HIS A O 1
ATOM 682 N N . HIS A 1 95 ? -26.181 -3.191 5.747 1.00 47.62 95 HIS A N 1
ATOM 683 C CA . HIS A 1 95 ? -25.473 -2.302 4.834 1.00 47.62 95 HIS A CA 1
ATOM 684 C C . HIS A 1 95 ? -25.786 -0.831 5.174 1.00 47.62 95 HIS A C 1
ATOM 686 O O . HIS A 1 95 ? -26.865 -0.538 5.713 1.00 47.62 95 HIS A O 1
ATOM 692 N N . GLY A 1 96 ? -24.799 0.046 4.992 1.00 56.97 96 GLY A N 1
ATOM 693 C CA . GLY A 1 96 ? -24.695 1.372 5.600 1.00 56.97 96 GLY A CA 1
ATOM 694 C C . GLY A 1 96 ? -25.958 2.212 5.421 1.00 56.97 96 GLY A C 1
ATOM 695 O O . GLY A 1 96 ? -26.479 2.409 4.329 1.00 56.97 96 GLY A O 1
ATOM 696 N N . SER A 1 97 ? -26.505 2.740 6.515 1.00 69.12 97 SER A N 1
ATOM 697 C CA . SER A 1 97 ? -27.555 3.753 6.376 1.00 69.12 97 SER A CA 1
ATOM 698 C C . SER A 1 97 ? -26.914 5.047 5.882 1.00 69.12 97 SER A C 1
ATOM 700 O O . SER A 1 97 ? -25.864 5.429 6.396 1.00 69.12 97 SER A O 1
ATOM 702 N N . ARG A 1 98 ? -27.549 5.726 4.913 1.00 83.06 98 ARG A N 1
ATOM 703 C CA . ARG A 1 98 ? -27.125 7.057 4.446 1.00 83.06 98 ARG A CA 1
ATOM 704 C C . ARG A 1 98 ? -26.758 7.950 5.652 1.00 83.06 98 ARG A C 1
ATOM 706 O O . ARG A 1 98 ? -27.536 7.969 6.614 1.00 83.06 98 ARG A O 1
ATOM 713 N N . PRO A 1 99 ? -25.636 8.694 5.605 1.00 86.75 99 PRO A N 1
ATOM 714 C CA . PRO A 1 99 ? -25.224 9.580 6.693 1.00 86.75 99 PRO A CA 1
ATOM 715 C C . PRO A 1 99 ? -26.312 10.585 7.112 1.00 86.75 99 PRO A C 1
ATOM 717 O O . PRO A 1 99 ? -27.059 11.090 6.273 1.00 86.75 99 PRO A O 1
ATOM 720 N N . ASP A 1 100 ? -26.389 10.904 8.410 1.00 85.62 100 ASP A N 1
ATOM 721 C CA . ASP A 1 100 ? -27.302 11.934 8.927 1.00 85.62 100 ASP A CA 1
ATOM 722 C C . ASP A 1 100 ? -26.817 13.344 8.563 1.00 85.62 100 ASP A C 1
ATOM 724 O O . ASP A 1 100 ? -25.878 13.871 9.153 1.00 85.62 100 ASP A O 1
ATOM 728 N N . GLU A 1 101 ? -27.514 13.997 7.637 1.00 88.56 101 GLU A N 1
ATOM 729 C CA . GLU A 1 101 ? -27.187 15.330 7.119 1.00 88.56 101 GLU A CA 1
ATOM 730 C C . GLU A 1 101 ? -27.490 16.497 8.088 1.00 88.56 101 GLU A C 1
ATOM 732 O O . GLU A 1 101 ? -27.331 17.672 7.726 1.00 88.56 101 GLU A O 1
ATOM 737 N N . SER A 1 102 ? -27.906 16.218 9.331 1.00 84.12 102 SER A N 1
ATOM 738 C CA . SER A 1 102 ? -28.148 17.249 10.350 1.00 84.12 102 SER A CA 1
ATOM 739 C C . SER A 1 102 ? -26.886 18.067 10.681 1.00 84.12 102 SER A C 1
ATOM 741 O O . SER A 1 102 ? -26.967 19.281 10.908 1.00 84.12 102 SER A O 1
ATOM 743 N N . SER A 1 103 ? -25.703 17.449 10.610 1.00 83.00 103 SER A N 1
ATOM 744 C CA . SER A 1 103 ? -24.403 18.078 10.880 1.00 83.00 103 SER A CA 1
ATOM 745 C C . SER A 1 103 ? -23.624 18.421 9.596 1.00 83.00 103 SER A C 1
ATOM 747 O O . SER A 1 103 ? -23.850 17.804 8.552 1.00 83.00 103 SER A O 1
ATOM 749 N N . PRO A 1 104 ? -22.680 19.388 9.626 1.00 80.12 104 PRO A N 1
ATOM 750 C CA . PRO A 1 104 ? -21.766 19.623 8.503 1.00 80.12 104 PRO A CA 1
ATOM 751 C C . PRO A 1 104 ? -20.975 18.378 8.087 1.00 80.12 104 PRO A C 1
ATOM 753 O O . PRO A 1 104 ? -20.889 18.103 6.894 1.00 80.12 104 PRO A O 1
ATOM 756 N N . ARG A 1 105 ? -20.488 17.584 9.052 1.00 80.06 105 ARG A N 1
ATOM 757 C CA . ARG A 1 105 ? -19.790 16.317 8.782 1.00 80.06 105 ARG A CA 1
ATOM 758 C C . ARG A 1 105 ? -20.706 15.314 8.082 1.00 80.06 105 ARG A C 1
ATOM 760 O O . ARG A 1 105 ? -20.330 14.736 7.075 1.00 80.06 105 ARG A O 1
ATOM 767 N N . GLY A 1 106 ? -21.946 15.183 8.538 1.00 81.19 106 GLY A N 1
ATOM 768 C CA . GLY A 1 106 ? -22.936 14.329 7.889 1.00 81.19 106 GLY A CA 1
ATOM 769 C C . GLY A 1 106 ? -23.252 14.729 6.447 1.00 81.19 106 GLY A C 1
ATOM 770 O O . GLY A 1 106 ? -23.349 13.868 5.578 1.00 81.19 106 GLY A O 1
ATOM 771 N N . ARG A 1 107 ? -23.331 16.035 6.157 1.00 85.06 107 ARG A N 1
ATOM 772 C CA . ARG A 1 107 ? -23.477 16.540 4.778 1.00 85.06 107 ARG A CA 1
ATOM 773 C C . ARG A 1 107 ? -22.249 16.279 3.911 1.00 85.06 107 ARG A C 1
ATOM 775 O O . ARG A 1 107 ? -22.401 16.022 2.722 1.00 85.06 107 ARG A O 1
ATOM 782 N N . LEU A 1 108 ? -2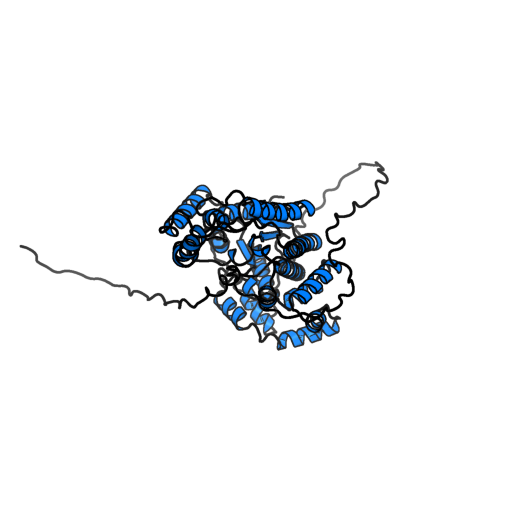1.048 16.358 4.481 1.00 84.06 108 LEU A N 1
ATOM 783 C CA . LEU A 1 108 ? -19.818 15.976 3.789 1.00 84.06 108 LEU A CA 1
ATOM 784 C C . LEU A 1 108 ? -19.850 14.487 3.422 1.00 84.06 108 LEU A C 1
ATOM 786 O O . LEU A 1 108 ? -19.719 14.141 2.252 1.00 84.06 108 LEU A O 1
ATOM 790 N N . LEU A 1 109 ? -20.114 13.619 4.399 1.00 85.44 109 LEU A N 1
ATOM 791 C CA . LEU A 1 109 ? -20.189 12.173 4.187 1.00 85.44 109 LEU A CA 1
ATOM 792 C C . LEU A 1 109 ? -21.286 11.792 3.185 1.00 85.44 109 LEU A C 1
ATOM 794 O O . LEU A 1 109 ? -21.080 10.900 2.368 1.00 85.44 109 LEU A O 1
ATOM 798 N N . ALA A 1 110 ? -22.427 12.487 3.178 1.00 87.00 110 ALA A N 1
ATOM 799 C CA . ALA A 1 110 ? -23.487 12.236 2.202 1.00 87.00 110 ALA A CA 1
ATOM 800 C C . ALA A 1 110 ? -23.038 12.494 0.750 1.00 87.00 110 ALA A C 1
ATOM 802 O O . ALA A 1 110 ? -23.455 11.768 -0.149 1.00 87.00 110 ALA A O 1
ATOM 803 N N . GLN A 1 111 ? -22.148 13.466 0.513 1.00 87.81 111 GLN A N 1
ATOM 804 C CA . GLN A 1 111 ? -21.585 13.700 -0.824 1.00 87.81 111 GLN A CA 1
ATOM 805 C C . GLN A 1 111 ? -20.689 12.544 -1.280 1.00 87.81 111 GLN A C 1
ATOM 807 O O . GLN A 1 111 ? -20.752 12.151 -2.445 1.00 87.81 111 GLN A O 1
ATOM 812 N N . PHE A 1 112 ? -19.898 11.971 -0.368 1.00 86.94 112 PHE A N 1
ATOM 813 C CA . PHE A 1 112 ? -19.110 10.772 -0.657 1.00 86.94 112 PHE A CA 1
ATOM 814 C C . PHE A 1 112 ? -19.994 9.542 -0.858 1.00 86.94 112 PHE A C 1
ATOM 816 O O . PHE A 1 112 ? -19.742 8.776 -1.778 1.00 86.94 112 PHE A O 1
ATOM 823 N N . TYR A 1 113 ? -21.066 9.401 -0.075 1.00 87.81 113 TYR A N 1
ATOM 824 C CA . TYR A 1 113 ? -22.054 8.331 -0.230 1.00 87.81 113 TYR A CA 1
ATOM 825 C C . TYR A 1 113 ? -22.736 8.354 -1.610 1.00 87.81 113 TYR A C 1
ATOM 827 O O . TYR A 1 113 ? -22.960 7.307 -2.208 1.00 87.81 113 TYR A O 1
ATOM 835 N N . ASP A 1 114 ? -23.065 9.542 -2.129 1.00 87.81 114 ASP A N 1
ATOM 836 C CA . ASP A 1 114 ? -23.787 9.693 -3.401 1.00 87.81 114 ASP A CA 1
ATOM 837 C C . ASP A 1 114 ? -22.919 9.430 -4.639 1.00 87.81 114 ASP A C 1
ATOM 839 O O . ASP A 1 114 ? -23.436 9.110 -5.714 1.00 87.81 114 ASP A O 1
ATOM 843 N N . ARG A 1 115 ? -21.602 9.597 -4.521 1.00 88.62 115 ARG A N 1
ATOM 844 C CA . ARG A 1 115 ? -20.664 9.473 -5.641 1.00 88.62 115 ARG A CA 1
ATOM 845 C C . ARG A 1 115 ? -19.409 8.721 -5.214 1.00 88.62 115 ARG A C 1
ATOM 847 O O . ARG A 1 115 ? -18.355 9.298 -5.324 1.00 88.62 115 ARG A O 1
ATOM 854 N N . PRO A 1 116 ? -19.462 7.478 -4.730 1.00 85.75 116 PRO A N 1
ATOM 855 C CA . PRO A 1 116 ? -18.366 6.906 -3.942 1.00 85.75 116 PRO A CA 1
ATOM 856 C C . PRO A 1 116 ? -17.200 6.332 -4.757 1.00 85.75 116 PRO A C 1
ATOM 858 O O . PRO A 1 116 ? -16.392 5.572 -4.223 1.00 85.75 116 PRO A O 1
ATOM 861 N N . PHE A 1 117 ? -17.137 6.618 -6.057 1.00 80.94 117 PHE A N 1
ATOM 862 C CA . PHE A 1 117 ? -16.162 6.023 -6.958 1.00 80.94 117 PHE A CA 1
ATOM 863 C C . PHE A 1 117 ? -15.052 7.016 -7.294 1.00 80.94 117 PHE A C 1
ATOM 865 O O . PHE A 1 117 ? -15.310 8.125 -7.760 1.00 80.94 117 PHE A O 1
ATOM 872 N N . TYR A 1 118 ? -13.810 6.591 -7.087 1.00 71.00 118 TYR A N 1
ATOM 873 C CA . TYR A 1 118 ? -12.639 7.457 -7.095 1.00 71.00 118 TYR A CA 1
ATOM 874 C C . TYR A 1 118 ? -11.495 6.734 -7.800 1.00 71.00 118 TYR A C 1
ATOM 876 O O . TYR A 1 118 ? -11.080 5.664 -7.364 1.00 71.00 118 TYR A O 1
ATOM 884 N N . VAL A 1 119 ? -11.055 7.267 -8.942 1.00 63.59 119 VAL A N 1
ATOM 885 C CA . VAL A 1 119 ? -10.095 6.586 -9.834 1.00 63.59 119 VAL A CA 1
ATOM 886 C C . VAL A 1 119 ? -8.663 7.061 -9.596 1.00 63.59 119 VAL A C 1
ATOM 888 O O . VAL A 1 119 ? -7.732 6.254 -9.665 1.00 63.59 119 VAL A O 1
ATOM 891 N N . TYR A 1 120 ? -8.498 8.372 -9.379 1.00 60.00 120 TYR A N 1
ATOM 892 C CA . TYR A 1 120 ? -7.239 9.043 -9.052 1.00 60.00 120 TYR A CA 1
ATOM 893 C C . TYR A 1 120 ? -7.495 10.514 -8.615 1.00 60.00 120 TYR A C 1
ATOM 895 O O . TYR A 1 120 ? -8.284 11.161 -9.312 1.00 60.00 120 TYR A O 1
ATOM 903 N N . PRO A 1 121 ? -6.825 11.088 -7.579 1.00 54.12 121 PRO A N 1
ATOM 904 C CA . PRO A 1 121 ? -5.925 10.449 -6.596 1.00 54.12 121 PRO A CA 1
ATOM 905 C C . PRO A 1 121 ? -6.558 9.225 -5.916 1.00 54.12 121 PRO A C 1
ATOM 907 O O . PRO A 1 121 ? -7.684 8.882 -6.245 1.00 54.12 121 PRO A O 1
ATOM 910 N N . GLN A 1 122 ? -5.881 8.505 -5.024 1.00 63.84 122 GLN A N 1
ATOM 911 C CA . GLN A 1 122 ? -6.494 7.327 -4.379 1.00 63.84 122 GLN A CA 1
ATOM 912 C C . GLN A 1 122 ? -7.209 7.724 -3.078 1.00 63.84 122 GLN A C 1
ATOM 914 O O . GLN A 1 122 ? -6.889 8.744 -2.476 1.00 63.84 122 GLN A O 1
ATOM 919 N N . VAL A 1 123 ? -8.198 6.947 -2.619 1.00 53.44 123 VAL A N 1
ATOM 920 C CA . VAL A 1 123 ? -9.016 7.313 -1.435 1.00 53.44 123 VAL A CA 1
ATOM 921 C C . VAL A 1 123 ? -8.165 7.397 -0.158 1.00 53.44 123 VAL A C 1
ATOM 923 O O . VAL A 1 123 ? -8.460 8.193 0.730 1.00 53.44 123 VAL A O 1
ATOM 926 N N . GLY A 1 124 ? -7.062 6.642 -0.095 1.00 52.34 124 GLY A N 1
ATOM 927 C CA . GLY A 1 124 ? -6.078 6.730 0.991 1.00 52.34 124 GLY A CA 1
ATOM 928 C C . GLY A 1 124 ? -5.378 8.091 1.123 1.00 52.34 124 GLY A C 1
ATOM 929 O O . GLY A 1 124 ? -4.831 8.377 2.181 1.00 52.34 124 GLY A O 1
ATOM 930 N N . ASP A 1 125 ? -5.433 8.960 0.104 1.00 58.53 125 ASP A N 1
ATOM 931 C CA . ASP A 1 125 ? -4.886 10.325 0.173 1.00 58.53 125 ASP A CA 1
ATOM 932 C C . ASP A 1 125 ? -5.743 11.286 1.013 1.00 58.53 125 ASP A C 1
ATOM 934 O O . ASP A 1 125 ? -5.293 12.388 1.319 1.00 58.53 125 ASP A O 1
ATOM 938 N N . ILE A 1 126 ? -6.978 10.901 1.354 1.00 67.50 126 ILE A N 1
ATOM 939 C CA . ILE A 1 126 ? -7.916 11.749 2.104 1.00 67.50 126 ILE A CA 1
ATOM 940 C C . ILE A 1 126 ? -7.535 11.817 3.592 1.00 67.50 126 ILE A C 1
ATOM 942 O O . ILE A 1 126 ? -7.901 12.774 4.268 1.00 67.50 126 ILE A O 1
ATOM 946 N N . GLY A 1 127 ? -6.844 10.797 4.121 1.00 70.88 127 GLY A N 1
ATOM 947 C CA . GLY A 1 127 ? -6.439 10.745 5.533 1.00 70.88 127 GLY A CA 1
ATOM 948 C C . GLY A 1 127 ? -7.600 10.668 6.543 1.00 70.88 127 GLY A C 1
ATOM 949 O O . GLY A 1 127 ? -7.374 10.810 7.749 1.00 70.88 127 GLY A O 1
ATOM 950 N N . ASP A 1 128 ? -8.838 10.437 6.081 1.00 80.50 128 ASP A N 1
ATOM 951 C CA . ASP A 1 128 ? -10.053 10.353 6.903 1.00 80.50 128 ASP A CA 1
ATOM 952 C C . ASP A 1 128 ? -10.725 8.976 6.764 1.00 80.50 128 ASP A C 1
ATOM 954 O O . ASP A 1 128 ? -11.336 8.650 5.739 1.00 80.50 128 ASP A O 1
ATOM 958 N N . ILE A 1 129 ? -10.645 8.181 7.836 1.00 85.94 129 ILE A N 1
ATOM 959 C CA . ILE A 1 129 ? -11.180 6.815 7.891 1.00 85.94 129 ILE A CA 1
ATOM 960 C C . ILE A 1 129 ? -12.689 6.781 7.673 1.00 85.94 129 ILE A C 1
ATOM 962 O O . ILE A 1 129 ? -13.192 5.842 7.061 1.00 85.94 129 ILE A O 1
ATOM 966 N N . GLU A 1 130 ? -13.441 7.777 8.145 1.00 85.19 130 GLU A N 1
ATOM 967 C CA . GLU A 1 130 ? -14.894 7.774 7.952 1.00 85.19 130 GLU A CA 1
ATOM 968 C C . GLU A 1 130 ? -15.282 8.050 6.508 1.00 85.19 130 GLU A C 1
ATOM 970 O O . GLU A 1 130 ? -16.271 7.489 6.031 1.00 85.19 130 GLU A O 1
ATOM 975 N N . VAL A 1 131 ? -14.523 8.894 5.805 1.00 84.94 131 VAL A N 1
ATOM 976 C CA . VAL A 1 131 ? -14.737 9.119 4.372 1.00 84.94 131 VAL A CA 1
ATOM 977 C C . VAL A 1 131 ? -14.454 7.831 3.605 1.00 84.94 131 VAL A C 1
ATOM 979 O O . VAL A 1 131 ? -15.326 7.368 2.867 1.00 84.94 131 VAL A O 1
ATOM 982 N N . LEU A 1 132 ? -13.296 7.206 3.843 1.00 87.75 132 LEU A N 1
ATOM 983 C CA . LEU A 1 132 ? -12.923 5.938 3.213 1.00 87.75 132 LEU A CA 1
ATOM 984 C C . LEU A 1 132 ? -13.954 4.834 3.512 1.00 87.75 132 LEU A C 1
ATOM 986 O O . LEU A 1 132 ? -14.452 4.188 2.588 1.00 87.75 132 LEU A O 1
ATOM 990 N N . ALA A 1 133 ? -14.366 4.684 4.773 1.00 91.00 133 ALA A N 1
ATOM 991 C CA . ALA A 1 133 ? -15.407 3.742 5.180 1.00 91.00 133 ALA A CA 1
ATOM 992 C C . ALA A 1 133 ? -16.757 4.029 4.509 1.00 91.00 133 ALA A C 1
ATOM 994 O O . ALA A 1 133 ? -17.434 3.109 4.052 1.00 91.00 133 ALA A O 1
ATOM 995 N N . THR A 1 134 ? -17.149 5.302 4.400 1.00 90.00 134 THR A N 1
ATOM 996 C CA . THR A 1 134 ? -18.391 5.703 3.721 1.00 90.00 134 THR A CA 1
ATOM 997 C C . THR A 1 134 ? -18.357 5.325 2.245 1.00 90.00 134 THR A C 1
ATOM 999 O O . THR A 1 134 ? -19.347 4.811 1.725 1.00 90.00 134 THR A O 1
ATOM 1002 N N . MET A 1 135 ? -17.230 5.533 1.565 1.00 89.56 135 MET A N 1
ATOM 1003 C CA . MET A 1 135 ? -17.070 5.181 0.152 1.00 89.56 135 MET A CA 1
ATOM 1004 C C . MET A 1 135 ? -17.098 3.667 -0.065 1.00 89.56 135 MET A C 1
ATOM 1006 O O . MET A 1 135 ? -17.802 3.192 -0.952 1.00 89.56 135 MET A O 1
ATOM 1010 N N . ILE A 1 136 ? -16.403 2.893 0.770 1.00 92.62 136 ILE A N 1
ATOM 1011 C CA . ILE A 1 136 ? -16.426 1.425 0.702 1.00 92.62 136 ILE A CA 1
ATOM 1012 C C . ILE A 1 136 ? -17.851 0.903 0.911 1.00 92.62 136 ILE A C 1
ATOM 1014 O O . ILE A 1 136 ? -18.382 0.181 0.065 1.00 92.62 136 ILE A O 1
ATOM 1018 N N . ASN A 1 137 ? -18.497 1.318 2.001 1.00 93.38 137 ASN A N 1
ATOM 1019 C CA . ASN A 1 137 ? -19.805 0.796 2.384 1.00 93.38 137 ASN A CA 1
ATOM 1020 C C . ASN A 1 137 ? -20.896 1.210 1.390 1.00 93.38 137 ASN A C 1
ATOM 1022 O O . ASN A 1 137 ? -21.684 0.373 0.972 1.00 93.38 137 ASN A O 1
ATOM 1026 N N . SER A 1 138 ? -20.905 2.461 0.922 1.00 92.50 138 SER A N 1
ATOM 1027 C CA . SER A 1 138 ? -21.882 2.913 -0.086 1.00 92.50 138 SER A CA 1
ATOM 1028 C C . SER A 1 138 ? -21.757 2.174 -1.422 1.00 92.50 138 SER A C 1
ATOM 1030 O O . SER A 1 138 ? -22.767 1.914 -2.078 1.00 92.50 138 SER A O 1
ATOM 1032 N N . ARG A 1 139 ? -20.542 1.774 -1.818 1.00 93.25 139 ARG A N 1
ATOM 1033 C CA . ARG A 1 139 ? -20.335 0.912 -2.990 1.00 93.25 139 ARG A CA 1
ATOM 1034 C C . ARG A 1 139 ? -20.921 -0.483 -2.775 1.00 93.25 139 ARG A C 1
ATOM 1036 O O . ARG A 1 139 ? -21.632 -0.966 -3.656 1.00 93.25 139 ARG A O 1
ATOM 1043 N N . GLN A 1 140 ? -20.705 -1.093 -1.608 1.00 92.62 140 GLN A N 1
ATOM 1044 C CA . GLN A 1 140 ? -21.327 -2.381 -1.265 1.00 92.62 140 GLN A CA 1
ATOM 1045 C C . GLN A 1 140 ? -22.862 -2.280 -1.221 1.00 92.62 140 GLN A C 1
ATOM 1047 O O . GLN A 1 140 ? -23.557 -3.126 -1.785 1.00 92.62 140 GLN A O 1
ATOM 1052 N N . ASP A 1 141 ? -23.407 -1.211 -0.635 1.00 91.94 141 ASP A N 1
ATOM 1053 C CA . ASP A 1 141 ? -24.849 -0.935 -0.582 1.00 91.94 141 ASP A CA 1
ATOM 1054 C C . ASP A 1 141 ? -25.472 -0.829 -1.982 1.00 91.94 141 ASP A C 1
ATOM 1056 O O . ASP A 1 141 ? -26.596 -1.289 -2.208 1.00 91.94 141 ASP A O 1
ATOM 1060 N N . ALA A 1 142 ? -24.736 -0.235 -2.925 1.00 92.31 142 ALA A N 1
ATOM 1061 C CA . ALA A 1 142 ? -25.137 -0.098 -4.321 1.00 92.31 142 ALA A CA 1
ATOM 1062 C C . ALA A 1 142 ? -25.025 -1.409 -5.126 1.00 92.31 142 ALA A C 1
ATOM 1064 O O . ALA A 1 142 ? -25.502 -1.460 -6.260 1.00 92.31 142 ALA A O 1
ATOM 1065 N N . GLY A 1 143 ? -24.442 -2.469 -4.554 1.00 91.06 143 GLY A N 1
ATOM 1066 C CA . GLY A 1 143 ? -24.242 -3.765 -5.207 1.00 91.06 143 GLY A CA 1
ATOM 1067 C C . GLY A 1 143 ? -22.961 -3.869 -6.040 1.00 91.06 143 GLY A C 1
ATOM 1068 O O . GLY A 1 143 ? -22.861 -4.768 -6.873 1.00 91.06 143 GLY A O 1
ATOM 1069 N N . ASP A 1 144 ? -22.007 -2.958 -5.844 1.00 92.56 144 ASP A N 1
ATOM 1070 C CA . ASP A 1 144 ? -20.640 -3.093 -6.354 1.00 92.56 144 ASP A CA 1
ATOM 1071 C C . ASP A 1 144 ? -19.803 -3.987 -5.414 1.00 92.56 144 ASP A C 1
ATOM 1073 O O . ASP A 1 144 ? -20.228 -4.301 -4.300 1.00 92.56 144 ASP A O 1
ATOM 1077 N N . ASN A 1 145 ? -18.609 -4.399 -5.845 1.00 93.44 145 ASN A N 1
ATOM 1078 C CA . ASN A 1 145 ? -17.746 -5.317 -5.092 1.00 93.44 145 ASN A CA 1
ATOM 1079 C C . ASN A 1 145 ? -16.337 -4.737 -4.832 1.00 93.44 145 ASN A C 1
ATOM 1081 O O . ASN A 1 145 ? -15.365 -5.190 -5.447 1.00 93.44 145 ASN A O 1
ATOM 1085 N N . PRO A 1 146 ? -16.207 -3.698 -3.980 1.00 93.44 146 PRO A N 1
ATOM 1086 C CA . PRO A 1 146 ? -14.917 -3.100 -3.639 1.00 93.44 146 PRO A CA 1
ATOM 1087 C C . PRO A 1 146 ? -14.062 -4.027 -2.759 1.00 93.44 146 PRO A C 1
ATOM 1089 O O . PRO A 1 146 ? -14.543 -4.603 -1.783 1.00 93.44 146 PRO A O 1
ATOM 1092 N N . ARG A 1 147 ? -12.767 -4.119 -3.066 1.00 95.06 147 ARG A N 1
ATOM 1093 C CA . ARG A 1 147 ? -11.739 -4.909 -2.373 1.00 95.06 147 ARG A CA 1
ATOM 1094 C C . ARG A 1 147 ? -10.583 -4.011 -1.949 1.00 95.06 147 ARG A C 1
ATOM 1096 O O . ARG A 1 147 ? -10.180 -3.142 -2.716 1.00 95.06 147 ARG A O 1
ATOM 1103 N N . LEU A 1 148 ? -10.048 -4.199 -0.745 1.00 95.62 148 LEU A N 1
ATOM 1104 C CA . LEU A 1 148 ? -8.964 -3.354 -0.240 1.00 95.62 148 LEU A CA 1
ATOM 1105 C C . LEU A 1 148 ? -7.612 -3.776 -0.822 1.00 95.62 148 LEU A C 1
ATOM 1107 O O . LEU A 1 148 ? -7.175 -4.907 -0.613 1.00 95.62 148 LEU A O 1
ATOM 1111 N N . LEU A 1 149 ? -6.947 -2.843 -1.505 1.00 96.50 149 LEU A N 1
ATOM 1112 C CA . LEU A 1 149 ? -5.572 -2.982 -1.981 1.00 96.50 149 LEU A CA 1
ATOM 1113 C C . LEU A 1 149 ? -4.705 -1.896 -1.339 1.00 96.50 149 LEU A C 1
ATOM 1115 O O . LEU A 1 149 ? -4.878 -0.707 -1.597 1.00 96.50 149 LEU A O 1
ATOM 1119 N N . MET A 1 150 ? -3.778 -2.318 -0.497 1.00 96.44 150 MET A N 1
ATOM 1120 C CA . MET A 1 150 ? -2.877 -1.474 0.269 1.00 96.44 150 MET A CA 1
ATOM 1121 C C . MET A 1 150 ? -1.478 -1.452 -0.355 1.00 96.44 150 MET A C 1
ATOM 1123 O O . MET A 1 150 ? -1.033 -2.443 -0.937 1.00 96.44 150 MET A O 1
ATOM 1127 N N . GLY A 1 151 ? -0.787 -0.320 -0.242 1.00 94.31 151 GLY A N 1
ATOM 1128 C CA . GLY A 1 151 ? 0.529 -0.111 -0.842 1.00 94.31 151 GLY A CA 1
ATOM 1129 C C . GLY A 1 151 ? 1.121 1.271 -0.549 1.00 94.31 151 GLY A C 1
ATOM 1130 O O . GLY A 1 151 ? 0.780 1.911 0.448 1.00 94.31 151 GLY A O 1
ATOM 1131 N N . SER A 1 152 ? 2.007 1.740 -1.420 1.00 91.00 152 SER A N 1
ATOM 1132 C CA . SER A 1 152 ? 2.710 3.022 -1.342 1.00 91.00 152 SER A CA 1
ATOM 1133 C C . SER A 1 152 ? 2.613 3.785 -2.675 1.00 91.00 152 SER A C 1
ATOM 1135 O O . SER A 1 152 ? 1.515 4.017 -3.181 1.00 91.00 152 SER A O 1
ATOM 1137 N N . SER A 1 153 ? 3.734 4.237 -3.247 1.00 88.81 153 SER A N 1
ATOM 1138 C CA . SER A 1 153 ? 3.775 4.999 -4.504 1.00 88.81 153 SER A CA 1
ATOM 1139 C C . SER A 1 153 ? 3.452 4.187 -5.755 1.00 88.81 153 SER A C 1
ATOM 1141 O O . SER A 1 153 ? 3.112 4.780 -6.776 1.00 88.81 153 SER A O 1
ATOM 1143 N N . GLU A 1 154 ? 3.533 2.862 -5.705 1.00 89.50 154 GLU A N 1
ATOM 1144 C CA . GLU A 1 154 ? 3.175 1.979 -6.814 1.00 89.50 154 GLU A CA 1
ATOM 1145 C C . GLU A 1 154 ? 1.693 2.085 -7.188 1.00 89.50 154 GLU A C 1
ATOM 1147 O O . GLU A 1 154 ? 1.369 1.958 -8.363 1.00 89.50 154 GLU A O 1
ATOM 1152 N N . LEU A 1 155 ? 0.819 2.410 -6.230 1.00 89.00 155 LEU A N 1
ATOM 1153 C CA . LEU A 1 155 ? -0.615 2.635 -6.459 1.00 89.00 155 LEU A CA 1
ATOM 1154 C C . LEU A 1 155 ? -0.913 3.973 -7.163 1.00 89.00 155 LEU A C 1
ATOM 1156 O O . LEU A 1 155 ? -2.048 4.241 -7.580 1.00 89.00 155 LEU A O 1
ATOM 1160 N N . SER A 1 156 ? 0.092 4.845 -7.299 1.00 78.69 156 SER A N 1
ATOM 1161 C CA . SER A 1 156 ? -0.056 6.098 -8.032 1.00 78.69 156 SER A CA 1
ATOM 1162 C C . SER A 1 156 ? -0.212 5.816 -9.524 1.00 78.69 156 SER A C 1
ATOM 1164 O O . SER A 1 156 ? 0.717 5.388 -10.218 1.00 78.69 156 SER A O 1
ATOM 1166 N N . TYR A 1 157 ? -1.397 6.129 -10.042 1.00 69.00 157 TYR A N 1
ATOM 1167 C CA . TYR A 1 157 ? -1.698 5.996 -11.458 1.00 69.00 157 TYR A CA 1
ATOM 1168 C C . TYR A 1 157 ? -0.896 6.997 -12.297 1.00 69.00 157 TYR A C 1
ATOM 1170 O O . TYR A 1 157 ? -0.828 8.187 -11.988 1.00 69.00 157 TYR A O 1
ATOM 1178 N N . ILE A 1 158 ? -0.352 6.527 -13.423 1.00 64.75 158 ILE A N 1
ATOM 1179 C CA . ILE A 1 158 ? 0.191 7.394 -14.470 1.00 64.75 158 ILE A CA 1
ATOM 1180 C C . ILE A 1 158 ? -0.328 6.898 -15.818 1.00 64.75 158 ILE A C 1
ATOM 1182 O O . ILE A 1 158 ? -0.195 5.725 -16.162 1.00 64.75 158 ILE A O 1
ATOM 1186 N N . ASP A 1 159 ? -0.912 7.822 -16.571 1.00 66.94 159 ASP A N 1
ATOM 1187 C CA . ASP A 1 159 ? -1.480 7.572 -17.891 1.00 66.94 159 ASP A CA 1
ATOM 1188 C C . ASP A 1 159 ? -0.382 7.493 -18.971 1.00 66.94 159 ASP A C 1
ATOM 1190 O O . ASP A 1 159 ? 0.518 8.340 -18.956 1.00 66.94 159 ASP A O 1
ATOM 1194 N N . PRO A 1 160 ? -0.451 6.558 -19.942 1.00 71.50 160 PRO A N 1
ATOM 1195 C CA . PRO A 1 160 ? -1.397 5.441 -20.065 1.00 71.50 160 PRO A CA 1
ATOM 1196 C C . PRO A 1 160 ? -0.862 4.134 -19.452 1.00 71.50 160 PRO A C 1
ATOM 1198 O O . PRO A 1 160 ? 0.233 3.682 -19.792 1.00 71.50 160 PRO A O 1
ATOM 1201 N N . MET A 1 161 ? -1.669 3.478 -18.612 1.00 86.69 161 MET A N 1
ATOM 1202 C CA . MET A 1 161 ? -1.414 2.109 -18.140 1.00 86.69 161 MET A CA 1
ATOM 1203 C C . MET A 1 161 ? -2.740 1.389 -17.872 1.00 86.69 161 MET A C 1
ATOM 1205 O O . MET A 1 161 ? -3.278 1.449 -16.765 1.00 86.69 161 MET A O 1
ATOM 1209 N N . ALA A 1 162 ? -3.289 0.730 -18.899 1.00 91.75 162 ALA A N 1
ATOM 1210 C CA . ALA A 1 162 ? -4.615 0.107 -18.820 1.00 91.75 162 ALA A CA 1
ATOM 1211 C C . ALA A 1 162 ? -4.670 -1.066 -17.827 1.00 91.75 162 ALA A C 1
ATOM 1213 O O . ALA A 1 162 ? -5.728 -1.366 -17.279 1.00 91.75 162 ALA A O 1
ATOM 1214 N N . SER A 1 163 ? -3.529 -1.709 -17.569 1.00 94.31 163 SER A N 1
ATOM 1215 C CA . SER A 1 163 ? -3.421 -2.811 -16.615 1.00 94.31 163 SER A CA 1
ATOM 1216 C C . SER A 1 163 ? -3.397 -2.376 -15.151 1.00 94.31 163 SER A C 1
ATOM 1218 O O . SER A 1 163 ? -3.547 -3.233 -14.288 1.00 94.31 163 SER A O 1
ATOM 1220 N N . HIS A 1 164 ? -3.247 -1.085 -14.835 1.00 94.19 164 HIS A N 1
ATOM 1221 C CA . HIS A 1 164 ? -3.307 -0.630 -13.444 1.00 94.19 164 HIS A CA 1
ATOM 1222 C C . HIS A 1 164 ? -4.662 -1.020 -12.813 1.00 94.19 164 HIS A C 1
ATOM 1224 O O . HIS A 1 164 ? -5.687 -0.810 -13.470 1.00 94.19 164 HIS A O 1
ATOM 1230 N N . PRO A 1 165 ? -4.722 -1.535 -11.566 1.00 92.69 165 PRO A N 1
ATOM 1231 C CA . PRO A 1 165 ? -5.951 -2.118 -11.017 1.00 92.69 165 PRO A CA 1
ATOM 1232 C C . PRO A 1 165 ? -7.161 -1.169 -11.053 1.00 92.69 165 PRO A C 1
ATOM 1234 O O . PRO A 1 165 ? -8.264 -1.592 -11.385 1.00 92.69 165 PRO A O 1
ATOM 1237 N N . SER A 1 166 ? -6.950 0.136 -10.828 1.00 87.00 166 SER A N 1
ATOM 1238 C CA . SER A 1 166 ? -8.023 1.148 -10.862 1.00 87.00 166 SER A CA 1
ATOM 1239 C C . SER A 1 166 ? -8.662 1.334 -12.243 1.00 87.00 166 SER A C 1
ATOM 1241 O O . SER A 1 166 ? -9.793 1.802 -12.342 1.00 87.00 166 SER A O 1
ATOM 1243 N N . ARG A 1 167 ? -7.956 0.972 -13.320 1.00 87.69 167 ARG A N 1
ATOM 1244 C CA . ARG A 1 167 ? -8.469 0.977 -14.698 1.00 87.69 167 ARG A CA 1
ATOM 1245 C C . ARG A 1 167 ? -8.985 -0.398 -15.075 1.00 87.69 167 ARG A C 1
ATOM 1247 O O . ARG A 1 167 ? -10.129 -0.526 -15.500 1.00 87.69 167 ARG A O 1
ATOM 1254 N N . PHE A 1 168 ? -8.158 -1.417 -14.859 1.00 91.94 168 PHE A N 1
ATOM 1255 C CA . PHE A 1 168 ? -8.465 -2.791 -15.224 1.00 91.94 168 PHE A CA 1
ATOM 1256 C C . PHE A 1 168 ? -9.776 -3.272 -14.596 1.00 91.94 168 PHE A C 1
ATOM 1258 O O . PHE A 1 168 ? -10.617 -3.840 -15.289 1.00 91.94 168 PHE A O 1
ATOM 1265 N N . PHE A 1 169 ? -9.991 -2.987 -13.311 1.00 91.56 169 PHE A N 1
ATOM 1266 C CA . PHE A 1 169 ? -11.243 -3.308 -12.634 1.00 91.56 169 PHE A CA 1
ATOM 1267 C C . PHE A 1 169 ? -12.264 -2.167 -12.669 1.00 91.56 169 PHE A C 1
ATOM 1269 O O . PHE A 1 169 ? -13.467 -2.417 -12.733 1.00 91.56 169 PHE A O 1
ATOM 1276 N N . GLY A 1 170 ? -11.822 -0.910 -12.667 1.00 87.25 170 GLY A N 1
ATOM 1277 C CA . GLY A 1 170 ? -12.744 0.225 -12.644 1.00 87.25 170 GLY A CA 1
ATOM 1278 C C . GLY A 1 170 ? -13.551 0.401 -13.935 1.00 87.25 170 GLY A C 1
ATOM 1279 O O . GLY A 1 170 ? -14.698 0.849 -13.893 1.00 87.25 170 GLY A O 1
ATOM 1280 N N . GLU A 1 171 ? -12.988 0.017 -15.084 1.00 85.56 171 GLU A N 1
ATOM 1281 C CA . GLU A 1 171 ? -13.627 0.148 -16.403 1.00 85.56 171 GLU A CA 1
ATOM 1282 C C . GLU A 1 171 ? -14.421 -1.098 -16.831 1.00 85.56 171 GLU A C 1
ATOM 1284 O O . GLU A 1 171 ? -15.190 -1.043 -17.794 1.00 85.56 171 GLU A O 1
ATOM 1289 N N . HIS A 1 172 ? -14.279 -2.213 -16.108 1.00 87.31 172 HIS A N 1
ATOM 1290 C CA . HIS A 1 172 ? -14.855 -3.509 -16.467 1.00 87.31 172 HIS A CA 1
ATOM 1291 C C . HIS A 1 172 ? -15.492 -4.198 -15.259 1.00 87.31 172 HIS A C 1
ATOM 1293 O O . HIS A 1 172 ? -14.910 -4.233 -14.182 1.00 87.31 172 HIS A O 1
ATOM 1299 N N . ASN A 1 173 ? -16.657 -4.833 -15.420 1.00 92.06 173 ASN A N 1
ATOM 1300 C CA . ASN A 1 173 ? -17.175 -5.713 -14.370 1.00 92.06 173 ASN A CA 1
ATOM 1301 C C . ASN A 1 173 ? -16.541 -7.111 -14.459 1.00 92.06 173 ASN A C 1
ATOM 1303 O O . ASN A 1 173 ? -17.120 -8.020 -15.054 1.00 92.06 173 ASN A O 1
ATOM 1307 N N . TYR A 1 174 ? -15.365 -7.291 -13.855 1.00 92.69 174 TYR A N 1
ATOM 1308 C CA . TYR A 1 174 ? -14.708 -8.602 -13.742 1.00 92.69 174 TYR A CA 1
ATOM 1309 C C . TYR A 1 174 ? -15.063 -9.376 -12.465 1.00 92.69 174 TYR A C 1
ATOM 1311 O O . TYR A 1 174 ? -14.600 -10.496 -12.268 1.00 92.69 174 TYR A O 1
ATOM 1319 N N . GLY A 1 175 ? -15.956 -8.833 -11.635 1.00 91.12 175 GLY A N 1
ATOM 1320 C CA . GLY A 1 175 ? -16.397 -9.446 -10.381 1.00 91.12 175 GLY A CA 1
ATOM 1321 C C . GLY A 1 175 ? -15.890 -8.733 -9.135 1.00 91.12 175 GLY A C 1
ATOM 1322 O O . GLY A 1 175 ? -16.561 -8.800 -8.117 1.00 91.12 175 GLY A O 1
ATOM 1323 N N . ILE A 1 176 ? -14.785 -7.990 -9.228 1.00 93.50 176 ILE A N 1
ATOM 1324 C CA . ILE A 1 176 ? -14.238 -7.150 -8.151 1.00 93.50 176 ILE A CA 1
ATOM 1325 C C . ILE A 1 176 ? -13.878 -5.757 -8.675 1.00 93.50 176 ILE A C 1
ATOM 1327 O O . ILE A 1 176 ? -13.800 -5.554 -9.888 1.00 93.50 176 ILE A O 1
ATOM 1331 N N . ASP A 1 177 ? -13.683 -4.797 -7.777 1.00 93.00 177 ASP A N 1
ATOM 1332 C CA . ASP A 1 177 ? -12.885 -3.586 -8.008 1.00 93.00 177 ASP A CA 1
ATOM 1333 C C . ASP A 1 177 ? -11.996 -3.294 -6.804 1.00 93.00 177 ASP A C 1
ATOM 1335 O O . ASP A 1 177 ? -12.268 -3.776 -5.709 1.00 93.00 177 ASP A O 1
ATOM 1339 N N . THR A 1 178 ? -10.932 -2.519 -6.988 1.00 91.62 178 THR A N 1
ATOM 1340 C CA . THR A 1 178 ? -10.001 -2.183 -5.906 1.00 91.62 178 THR A CA 1
ATOM 1341 C C . THR A 1 178 ? -10.283 -0.799 -5.340 1.00 91.62 178 THR A C 1
ATOM 1343 O O . THR A 1 178 ? -10.289 0.185 -6.075 1.00 91.62 178 THR A O 1
ATOM 1346 N N . VAL A 1 179 ? -10.422 -0.704 -4.021 1.00 91.38 179 VAL A N 1
ATOM 1347 C CA . VAL A 1 179 ? -10.238 0.539 -3.271 1.00 91.38 179 VAL A CA 1
ATOM 1348 C C . VAL A 1 179 ? -8.782 0.577 -2.832 1.00 91.38 179 VAL A C 1
ATOM 1350 O O . VAL A 1 179 ? -8.351 -0.241 -2.018 1.00 91.38 179 VAL A O 1
ATOM 1353 N N . GLN A 1 180 ? -8.022 1.492 -3.426 1.00 90.19 180 GLN A N 1
ATOM 1354 C CA . GLN A 1 180 ? -6.581 1.579 -3.227 1.00 90.19 180 GLN A CA 1
ATOM 1355 C C . 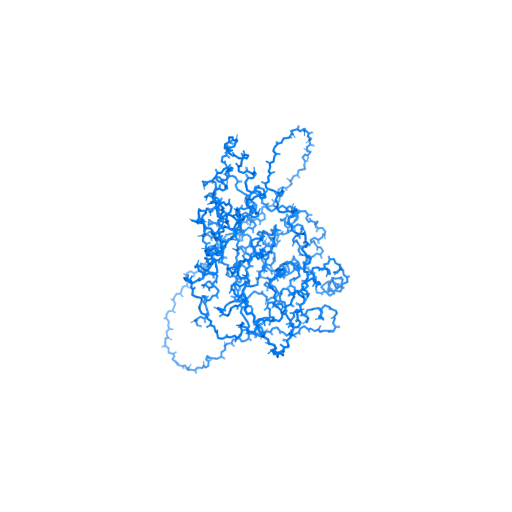GLN A 1 180 ? -6.239 2.543 -2.091 1.00 90.19 180 GLN A C 1
ATOM 1357 O O . GLN A 1 180 ? -6.755 3.663 -2.026 1.00 90.19 180 GLN A O 1
ATOM 1362 N N . VAL A 1 181 ? -5.380 2.086 -1.184 1.00 89.44 181 VAL A N 1
ATOM 1363 C CA . VAL A 1 181 ? -5.061 2.756 0.079 1.00 89.44 181 VAL A CA 1
ATOM 1364 C C . VAL A 1 181 ? -3.541 2.791 0.251 1.00 89.44 181 VAL A C 1
ATOM 1366 O O . VAL A 1 181 ? -2.908 1.823 0.677 1.00 89.44 181 VAL A O 1
ATOM 1369 N N . GLY A 1 182 ? -2.936 3.910 -0.140 1.00 86.19 182 GLY A N 1
ATOM 1370 C CA . GLY A 1 182 ? -1.488 4.072 -0.120 1.00 86.19 182 GLY A CA 1
ATOM 1371 C C . GLY A 1 182 ? -1.016 5.321 -0.851 1.00 86.19 182 GLY A C 1
ATOM 1372 O O . GLY A 1 182 ? -1.691 5.813 -1.755 1.00 86.19 182 GLY A O 1
ATOM 1373 N N . LYS A 1 183 ? 0.156 5.816 -0.453 1.00 82.75 183 LYS A N 1
ATOM 1374 C CA . LYS A 1 183 ? 0.888 6.907 -1.104 1.00 82.75 183 LYS A CA 1
ATOM 1375 C C . LYS A 1 183 ? 2.379 6.739 -0.829 1.00 82.75 183 LYS A C 1
ATOM 1377 O O . LYS A 1 183 ? 2.768 6.043 0.104 1.00 82.75 183 LYS A O 1
ATOM 1382 N N . ALA A 1 184 ? 3.221 7.415 -1.607 1.00 81.00 184 ALA A N 1
ATOM 1383 C CA . ALA A 1 184 ? 4.660 7.481 -1.369 1.00 81.00 184 ALA A CA 1
ATOM 1384 C C . ALA A 1 184 ? 4.998 7.713 0.118 1.00 81.00 184 ALA A C 1
ATOM 1386 O O . ALA A 1 184 ? 4.560 8.696 0.716 1.00 81.00 184 ALA A O 1
ATOM 1387 N N . GLY A 1 185 ? 5.798 6.811 0.690 1.00 81.56 185 GLY A N 1
ATOM 1388 C CA . GLY A 1 185 ? 6.222 6.859 2.093 1.00 81.56 185 GLY A CA 1
ATOM 1389 C C . GLY A 1 185 ? 5.318 6.089 3.057 1.00 81.56 185 GLY A C 1
ATOM 1390 O O . GLY A 1 185 ? 5.687 5.920 4.217 1.00 81.56 185 GLY A O 1
ATOM 1391 N N . TYR A 1 186 ? 4.173 5.582 2.595 1.00 89.50 186 TYR A N 1
ATOM 1392 C CA . TYR A 1 186 ? 3.304 4.736 3.408 1.00 89.50 186 TYR A CA 1
ATOM 1393 C C . TYR A 1 186 ? 3.930 3.344 3.448 1.00 89.50 186 TYR A C 1
ATOM 1395 O O . TYR A 1 186 ? 4.307 2.805 2.406 1.00 89.50 186 TYR A O 1
ATOM 1403 N N . GLN A 1 187 ? 4.103 2.820 4.656 1.00 94.12 187 GLN A N 1
ATOM 1404 C CA . GLN A 1 187 ? 4.828 1.584 4.954 1.00 94.12 187 GLN A CA 1
ATOM 1405 C C . GLN A 1 187 ? 4.075 0.787 6.026 1.00 94.12 187 GLN A C 1
ATOM 1407 O O . GLN A 1 187 ? 2.962 1.158 6.417 1.00 94.12 187 GLN A O 1
ATOM 1412 N N . SER A 1 188 ? 4.649 -0.312 6.505 1.00 98.12 188 SER A N 1
ATOM 1413 C CA . SER A 1 188 ? 3.899 -1.336 7.234 1.00 98.12 188 SER A CA 1
ATOM 1414 C C . SER A 1 188 ? 3.240 -0.852 8.529 1.00 98.12 188 SER A C 1
ATOM 1416 O O . SER A 1 188 ? 2.098 -1.220 8.805 1.00 98.12 188 SER A O 1
ATOM 1418 N N . LEU A 1 189 ? 3.899 0.027 9.294 1.00 97.88 189 LEU A N 1
ATOM 1419 C CA . LEU A 1 189 ? 3.330 0.586 10.528 1.00 97.88 189 LEU A CA 1
ATOM 1420 C C . LEU A 1 189 ? 2.046 1.383 10.256 1.00 97.88 189 LEU A C 1
ATOM 1422 O O . LEU A 1 189 ? 1.064 1.269 10.990 1.00 97.88 189 LEU A O 1
ATOM 1426 N N . TRP A 1 190 ? 2.055 2.179 9.185 1.00 95.62 190 TRP A N 1
ATOM 1427 C CA . TRP A 1 190 ? 0.886 2.937 8.751 1.00 95.62 190 TRP A CA 1
ATOM 1428 C C . TRP A 1 190 ? -0.228 1.996 8.287 1.00 95.62 190 TRP A C 1
ATOM 1430 O O . TRP A 1 190 ? -1.367 2.148 8.715 1.00 95.62 190 TRP A O 1
ATOM 1440 N N . GLN A 1 191 ? 0.108 0.969 7.500 1.00 97.38 191 GLN A N 1
ATOM 1441 C CA . GLN A 1 191 ? -0.863 -0.020 7.019 1.00 97.38 191 GLN A CA 1
ATOM 1442 C C . GLN A 1 191 ? -1.532 -0.780 8.176 1.00 97.38 191 GLN A C 1
ATOM 1444 O O . GLN A 1 191 ? -2.740 -1.018 8.152 1.00 97.38 191 GLN A O 1
ATOM 1449 N N . ALA A 1 192 ? -0.773 -1.120 9.225 1.00 98.44 192 ALA A N 1
ATOM 1450 C CA . ALA A 1 192 ? -1.310 -1.739 10.436 1.00 98.44 192 ALA A CA 1
ATOM 1451 C C . ALA A 1 192 ? -2.324 -0.819 11.136 1.00 98.44 192 ALA A C 1
ATOM 1453 O O . ALA A 1 192 ? -3.421 -1.263 11.491 1.00 98.44 192 ALA A O 1
ATOM 1454 N N . MET A 1 193 ? -1.975 0.465 11.292 1.00 97.56 193 MET A N 1
ATOM 1455 C CA . MET A 1 193 ? -2.851 1.490 11.866 1.00 97.56 193 MET A CA 1
ATOM 1456 C C . MET A 1 193 ? -4.154 1.627 11.071 1.00 97.56 193 MET A C 1
ATOM 1458 O O . MET A 1 193 ? -5.245 1.564 11.640 1.00 97.56 193 MET A O 1
ATOM 1462 N N . GLU A 1 194 ? -4.026 1.781 9.754 1.00 96.44 194 GLU A N 1
ATOM 1463 C CA . GLU A 1 194 ? -5.131 2.045 8.838 1.00 96.44 194 GLU A CA 1
ATOM 1464 C C . GLU A 1 194 ? -6.103 0.861 8.787 1.00 96.44 194 GLU A C 1
ATOM 1466 O O . GLU A 1 194 ? -7.313 1.035 8.940 1.00 96.44 194 GLU A O 1
ATOM 1471 N N . LEU A 1 195 ? -5.592 -0.371 8.671 1.00 98.19 195 LEU A N 1
ATOM 1472 C CA . LEU A 1 195 ? -6.428 -1.574 8.662 1.00 98.19 195 LEU A CA 1
ATOM 1473 C C . LEU A 1 195 ? -7.188 -1.750 9.980 1.00 98.19 195 LEU A C 1
ATOM 1475 O O . LEU A 1 195 ? -8.380 -2.067 9.976 1.00 98.19 195 LEU A O 1
ATOM 1479 N N . GLY A 1 196 ? -6.516 -1.538 11.114 1.00 98.19 196 GLY A N 1
ATOM 1480 C CA . GLY A 1 196 ? -7.159 -1.636 12.421 1.00 98.19 196 GLY A CA 1
ATOM 1481 C C . GLY A 1 196 ? -8.247 -0.577 12.627 1.00 98.19 196 GLY A C 1
ATOM 1482 O O . GLY A 1 196 ? -9.275 -0.861 13.252 1.00 98.19 196 GLY A O 1
ATOM 1483 N N . ALA A 1 197 ? -8.063 0.616 12.060 1.00 96.25 197 ALA A N 1
ATOM 1484 C CA . ALA A 1 197 ? -9.067 1.672 12.050 1.00 96.25 197 ALA A CA 1
ATOM 1485 C C . ALA A 1 197 ? -10.260 1.350 11.132 1.00 96.25 197 ALA A C 1
ATOM 1487 O O . ALA A 1 197 ? -11.410 1.556 11.530 1.00 96.25 197 ALA A O 1
ATOM 1488 N N . LEU A 1 198 ? -10.010 0.794 9.942 1.00 96.38 198 LEU A N 1
ATOM 1489 C CA . LEU A 1 198 ? -11.051 0.349 9.011 1.00 96.38 198 LEU A CA 1
ATOM 1490 C C . LEU A 1 198 ? -11.874 -0.818 9.565 1.00 96.38 198 LEU A C 1
ATOM 1492 O O . LEU A 1 198 ? -13.095 -0.827 9.403 1.00 96.38 198 LEU A O 1
ATOM 1496 N N . ASP A 1 199 ? -11.253 -1.777 10.262 1.00 97.75 199 ASP A N 1
ATOM 1497 C CA . ASP A 1 199 ? -11.988 -2.846 10.959 1.00 97.75 199 ASP A CA 1
ATOM 1498 C C . ASP A 1 199 ? -12.927 -2.267 12.021 1.00 97.75 199 ASP A C 1
ATOM 1500 O O . ASP A 1 199 ? -14.084 -2.678 12.112 1.00 97.75 199 ASP A O 1
ATOM 1504 N N . GLN A 1 200 ? -12.460 -1.276 12.786 1.00 95.31 200 GLN A N 1
ATOM 1505 C CA . GLN A 1 200 ? -13.287 -0.604 13.788 1.00 95.31 200 GLN A CA 1
ATOM 1506 C C . GLN A 1 200 ? -14.479 0.127 13.147 1.00 95.31 200 GLN A C 1
ATOM 1508 O O . GLN A 1 200 ? -15.559 0.171 13.741 1.00 95.31 200 GLN A O 1
ATOM 1513 N N . ALA A 1 201 ? -14.300 0.645 11.929 1.00 93.06 201 ALA A N 1
ATOM 1514 C CA . ALA A 1 201 ? -15.336 1.292 11.128 1.00 93.06 201 ALA A CA 1
ATOM 1515 C C . ALA A 1 201 ? -16.241 0.314 10.340 1.00 93.06 201 ALA A C 1
ATOM 1517 O O . ALA A 1 201 ? -17.093 0.778 9.584 1.00 93.06 201 ALA A O 1
ATOM 1518 N N . ASP A 1 202 ? -16.074 -1.007 10.506 1.00 94.75 202 ASP A N 1
ATOM 1519 C CA . ASP A 1 202 ? -16.762 -2.061 9.734 1.00 94.75 202 ASP A CA 1
ATOM 1520 C C . ASP A 1 202 ? -16.615 -1.877 8.210 1.00 94.75 202 ASP A C 1
ATOM 1522 O O . ASP A 1 202 ? -17.553 -2.090 7.449 1.00 94.75 202 ASP A O 1
ATOM 1526 N N . ALA A 1 203 ? -15.428 -1.450 7.767 1.00 94.69 203 ALA A N 1
ATOM 1527 C CA . ALA A 1 203 ? -15.123 -1.095 6.379 1.00 94.69 203 ALA A CA 1
ATOM 1528 C C . ALA A 1 203 ? -14.002 -1.961 5.779 1.00 94.69 203 ALA A C 1
ATOM 1530 O O . ALA A 1 203 ? -13.157 -1.479 5.028 1.00 94.69 203 ALA A O 1
ATOM 1531 N N . VAL A 1 204 ? -13.988 -3.254 6.122 1.00 96.75 204 VAL A N 1
ATOM 1532 C CA . VAL A 1 204 ? -13.081 -4.259 5.539 1.00 96.75 204 VAL A CA 1
ATOM 1533 C C . VAL A 1 204 ? -13.911 -5.311 4.791 1.00 96.75 204 VAL A C 1
ATOM 1535 O O . VAL A 1 204 ? -14.355 -6.288 5.412 1.00 96.75 204 VAL A O 1
ATOM 1538 N N . PRO A 1 205 ? -14.153 -5.121 3.478 1.00 94.69 205 PRO A N 1
ATOM 1539 C CA . PRO A 1 205 ? -14.990 -6.003 2.667 1.00 94.69 205 PRO A CA 1
ATOM 1540 C C . PRO A 1 205 ? -14.526 -7.457 2.720 1.00 94.69 205 PRO A C 1
ATOM 1542 O O . PRO A 1 205 ? -13.340 -7.749 2.582 1.00 94.69 205 PRO A O 1
ATOM 1545 N N . ASP A 1 206 ? -15.476 -8.363 2.961 1.00 94.94 206 ASP A N 1
ATOM 1546 C CA . ASP A 1 206 ? -15.289 -9.818 3.068 1.00 94.94 206 ASP A CA 1
ATOM 1547 C C . ASP A 1 206 ? -14.133 -10.283 3.955 1.00 94.94 206 ASP A C 1
ATOM 1549 O O . ASP A 1 206 ? -13.685 -11.421 3.850 1.00 94.94 206 ASP A O 1
ATOM 1553 N N . ARG A 1 207 ? -13.688 -9.426 4.885 1.00 97.06 207 ARG A N 1
ATOM 1554 C CA . ARG A 1 207 ? -12.531 -9.696 5.742 1.00 97.06 207 ARG A CA 1
ATOM 1555 C C . ARG A 1 207 ? -11.271 -10.032 4.944 1.00 97.06 207 ARG A C 1
ATOM 1557 O O . ARG A 1 207 ? -10.477 -10.839 5.408 1.00 97.06 207 ARG A O 1
ATOM 1564 N N . LYS A 1 208 ? -11.068 -9.405 3.784 1.00 98.12 208 LYS A N 1
ATOM 1565 C CA . LYS A 1 208 ? -9.876 -9.606 2.953 1.00 98.12 208 LYS A CA 1
ATOM 1566 C C . LYS A 1 208 ? -9.164 -8.297 2.650 1.00 98.12 208 LYS A C 1
ATOM 1568 O O . LYS A 1 208 ? -9.802 -7.264 2.444 1.00 98.12 208 LYS A O 1
ATOM 1573 N N . VAL A 1 209 ? -7.840 -8.360 2.579 1.00 98.44 209 VAL A N 1
ATOM 1574 C CA . VAL A 1 209 ? -6.982 -7.247 2.159 1.00 98.44 209 VAL A CA 1
ATOM 1575 C C . VAL A 1 209 ? -5.794 -7.779 1.366 1.00 98.44 209 VAL A C 1
ATOM 1577 O O . VAL A 1 209 ? -5.276 -8.845 1.675 1.00 98.44 209 VAL A O 1
ATOM 1580 N N . ALA A 1 210 ? -5.350 -7.051 0.349 1.00 98.56 210 ALA A N 1
ATOM 1581 C CA . ALA A 1 210 ? -4.070 -7.311 -0.301 1.00 98.56 210 ALA A CA 1
ATOM 1582 C C . ALA A 1 210 ? -3.091 -6.182 0.034 1.00 98.56 210 ALA A C 1
ATOM 1584 O O . ALA A 1 210 ? -3.498 -5.023 0.036 1.00 98.56 210 ALA A O 1
ATOM 1585 N N . LEU A 1 211 ? -1.824 -6.502 0.299 1.00 98.69 211 LEU A N 1
ATOM 1586 C CA . LEU A 1 211 ? -0.762 -5.525 0.559 1.00 98.69 211 LEU A CA 1
ATOM 1587 C C . LEU A 1 211 ? 0.400 -5.749 -0.410 1.00 98.69 211 LEU A C 1
ATOM 1589 O O . LEU A 1 211 ? 0.977 -6.836 -0.433 1.00 98.69 211 LEU A O 1
ATOM 1593 N N . ILE A 1 212 ? 0.770 -4.722 -1.173 1.00 98.44 212 ILE A N 1
ATOM 1594 C CA . ILE A 1 212 ? 1.971 -4.734 -2.014 1.00 98.44 212 ILE A CA 1
ATOM 1595 C C . ILE A 1 212 ? 3.163 -4.299 -1.173 1.00 98.44 212 ILE A C 1
ATOM 1597 O O . ILE A 1 212 ? 3.142 -3.219 -0.598 1.00 98.44 212 ILE A O 1
ATOM 1601 N N . VAL A 1 213 ? 4.202 -5.128 -1.107 1.00 98.00 213 VAL A N 1
ATOM 1602 C CA . VAL A 1 213 ? 5.411 -4.878 -0.315 1.00 98.00 213 VAL A CA 1
ATOM 1603 C C . VAL A 1 213 ? 6.604 -4.724 -1.250 1.00 98.00 213 VAL A C 1
ATOM 1605 O O . VAL A 1 213 ? 6.873 -5.599 -2.074 1.00 98.00 213 VAL A O 1
ATOM 1608 N N . GLY A 1 214 ? 7.329 -3.612 -1.108 1.00 95.50 214 GLY A N 1
ATOM 1609 C CA . GLY A 1 214 ? 8.516 -3.291 -1.900 1.00 95.50 214 GLY A CA 1
ATOM 1610 C C . GLY A 1 214 ? 9.802 -3.258 -1.073 1.00 95.50 214 GLY A C 1
ATOM 1611 O O . GLY A 1 214 ? 9.818 -2.851 0.088 1.00 95.50 214 GLY A O 1
ATOM 1612 N N . MET A 1 215 ? 10.917 -3.633 -1.702 1.00 96.31 215 MET A N 1
ATOM 1613 C CA . MET A 1 215 ? 12.252 -3.673 -1.087 1.00 96.31 215 MET A CA 1
ATOM 1614 C C . MET A 1 215 ? 12.694 -2.331 -0.489 1.00 96.31 215 MET A C 1
ATOM 1616 O O . MET A 1 215 ? 13.442 -2.292 0.486 1.00 96.31 215 MET A O 1
ATOM 1620 N N . GLN A 1 216 ? 12.230 -1.219 -1.061 1.00 94.19 216 GLN A N 1
ATOM 1621 C CA . GLN A 1 216 ? 12.605 0.137 -0.663 1.00 94.19 216 GLN A CA 1
ATOM 1622 C C . GLN A 1 216 ? 12.168 0.461 0.769 1.00 94.19 216 GLN A C 1
ATOM 1624 O O . GLN A 1 216 ? 12.801 1.294 1.411 1.00 94.19 216 GLN A O 1
ATOM 1629 N N . TRP A 1 217 ? 11.136 -0.211 1.288 1.00 95.75 217 TRP A N 1
ATOM 1630 C CA . TRP A 1 217 ? 10.689 -0.022 2.669 1.00 95.75 217 TRP A CA 1
ATOM 1631 C C . TRP A 1 217 ? 11.692 -0.592 3.673 1.00 95.75 217 TRP A C 1
ATOM 1633 O O . TRP A 1 217 ? 11.807 -0.088 4.779 1.00 95.75 217 TRP A O 1
ATOM 1643 N N . PHE A 1 218 ? 12.471 -1.598 3.270 1.00 97.38 218 PHE A N 1
ATOM 1644 C CA . PHE A 1 218 ? 13.430 -2.302 4.124 1.00 97.38 218 PHE A CA 1
ATOM 1645 C C . PHE A 1 218 ? 14.855 -1.746 4.003 1.00 97.38 218 PHE A C 1
ATOM 1647 O O . PHE A 1 218 ? 15.783 -2.270 4.621 1.00 97.38 218 PHE A O 1
ATOM 1654 N N . MET A 1 219 ? 15.059 -0.704 3.196 1.00 92.75 219 MET A N 1
ATOM 1655 C CA . MET A 1 219 ? 16.354 -0.041 3.064 1.00 92.75 219 MET A CA 1
ATOM 1656 C C . MET A 1 219 ? 16.655 0.846 4.275 1.00 92.75 219 MET A C 1
ATOM 1658 O O . MET A 1 219 ? 15.758 1.456 4.855 1.00 92.75 219 MET A O 1
ATOM 1662 N N . GLY A 1 220 ? 17.939 0.973 4.621 1.00 90.25 220 GLY A N 1
ATOM 1663 C CA . GLY A 1 220 ? 18.370 1.802 5.750 1.00 90.25 220 GLY A CA 1
ATOM 1664 C C . GLY A 1 220 ? 17.688 1.390 7.058 1.00 90.25 220 GLY A C 1
ATOM 1665 O O . GLY A 1 220 ? 17.602 0.205 7.362 1.00 90.25 220 GLY A O 1
ATOM 1666 N N . ASP A 1 221 ? 17.179 2.371 7.806 1.00 88.38 221 ASP A N 1
ATOM 1667 C CA . ASP A 1 221 ? 16.463 2.142 9.071 1.00 88.38 221 ASP A CA 1
ATOM 1668 C C . ASP A 1 221 ? 14.956 1.858 8.882 1.00 88.38 221 ASP A C 1
ATOM 1670 O O . ASP A 1 221 ? 14.223 1.741 9.864 1.00 88.38 221 ASP A O 1
ATOM 1674 N N . GLY A 1 222 ? 14.480 1.700 7.643 1.00 91.50 222 GLY A N 1
ATOM 1675 C CA . GLY A 1 222 ? 13.066 1.507 7.317 1.00 91.50 222 GLY A CA 1
ATOM 1676 C C . GLY A 1 222 ? 12.269 2.812 7.265 1.00 91.50 222 GLY A C 1
ATOM 1677 O O . GLY A 1 222 ? 12.743 3.813 6.716 1.00 91.50 222 GLY A O 1
ATOM 1678 N N . CYS A 1 223 ? 11.060 2.810 7.834 1.00 89.25 223 CYS A N 1
ATOM 1679 C CA . CYS A 1 223 ? 10.181 3.979 7.853 1.00 89.25 223 CYS A CA 1
ATOM 1680 C C . CYS A 1 223 ? 10.859 5.209 8.461 1.00 89.25 223 CYS A C 1
ATOM 1682 O O . CYS A 1 223 ? 11.353 5.189 9.591 1.00 89.25 223 CYS A O 1
ATOM 1684 N N . THR A 1 224 ? 10.870 6.310 7.706 1.00 86.81 224 THR A N 1
ATOM 1685 C CA . THR A 1 224 ? 11.456 7.571 8.169 1.00 86.81 224 THR A CA 1
ATOM 1686 C C . THR A 1 224 ? 10.449 8.390 8.973 1.00 86.81 224 THR A C 1
ATOM 1688 O O . THR A 1 224 ? 9.252 8.376 8.688 1.00 86.81 224 THR A O 1
ATOM 1691 N N . THR A 1 225 ? 10.945 9.185 9.925 1.00 88.44 225 THR A N 1
ATOM 1692 C CA . THR A 1 225 ? 10.155 10.186 10.665 1.00 88.44 225 THR A CA 1
ATOM 1693 C C . THR A 1 225 ? 9.325 11.065 9.731 1.00 88.44 225 THR A C 1
ATOM 1695 O O . THR A 1 225 ? 8.140 11.257 9.962 1.00 88.44 225 THR A O 1
ATOM 1698 N N . GLU A 1 226 ? 9.922 11.578 8.652 1.00 83.50 226 GLU A N 1
ATOM 1699 C CA . GLU A 1 226 ? 9.215 12.434 7.695 1.00 83.50 226 GLU A CA 1
ATOM 1700 C C . GLU A 1 226 ? 8.062 11.687 7.012 1.00 83.50 226 GLU A C 1
ATOM 1702 O O . GLU A 1 226 ? 6.942 12.190 6.974 1.00 83.50 226 GLU A O 1
ATOM 1707 N N . SER A 1 227 ? 8.309 10.469 6.521 1.00 83.31 227 SER A N 1
ATOM 1708 C CA . SER A 1 227 ? 7.279 9.662 5.852 1.00 83.31 227 SER A CA 1
ATOM 1709 C C . SER A 1 227 ? 6.129 9.296 6.794 1.00 83.31 227 SER A C 1
ATOM 1711 O O . SER A 1 227 ? 4.962 9.404 6.414 1.00 83.31 227 SER A O 1
ATOM 1713 N N . PHE A 1 228 ? 6.435 8.925 8.040 1.00 88.69 228 PHE A N 1
ATOM 1714 C CA . PHE A 1 228 ? 5.413 8.604 9.034 1.00 88.69 228 PHE A CA 1
ATOM 1715 C C . PHE A 1 228 ? 4.605 9.833 9.456 1.00 88.69 228 PHE A C 1
ATOM 1717 O O . PHE A 1 228 ? 3.380 9.795 9.450 1.00 88.69 228 PHE A O 1
ATOM 1724 N N . LEU A 1 229 ? 5.260 10.953 9.774 1.00 87.06 229 LEU A N 1
ATOM 1725 C CA . LEU A 1 229 ? 4.554 12.169 10.185 1.00 87.06 229 LEU A CA 1
ATOM 1726 C C . LEU A 1 229 ? 3.671 12.736 9.065 1.00 87.06 229 LEU A C 1
ATOM 1728 O O . LEU A 1 229 ? 2.593 13.238 9.363 1.00 87.06 229 LEU A O 1
ATOM 1732 N N . ASN A 1 230 ? 4.090 12.611 7.801 1.00 81.38 230 ASN A N 1
ATOM 1733 C CA . ASN A 1 230 ? 3.294 13.029 6.642 1.00 81.38 230 ASN A CA 1
ATOM 1734 C C . ASN A 1 230 ? 2.091 12.114 6.357 1.00 81.38 230 ASN A C 1
ATOM 1736 O O . ASN A 1 230 ? 1.185 12.521 5.634 1.00 81.38 230 ASN A O 1
ATOM 1740 N N . SER A 1 231 ? 2.094 10.878 6.862 1.00 83.25 231 SER A N 1
ATOM 1741 C CA . SER A 1 231 ? 1.029 9.890 6.634 1.00 83.25 231 SER A CA 1
ATOM 1742 C C . SER A 1 231 ? 0.127 9.678 7.852 1.00 83.25 231 SER A C 1
ATOM 1744 O O . SER A 1 231 ? -0.959 9.116 7.731 1.00 83.25 231 SER A O 1
ATOM 1746 N N . PHE A 1 232 ? 0.549 10.123 9.035 1.00 87.56 232 PHE A N 1
ATOM 1747 C CA . PHE A 1 232 ? -0.171 9.887 10.278 1.00 87.56 232 PHE A CA 1
ATOM 1748 C C . PHE A 1 232 ? -1.539 10.578 10.305 1.00 87.56 232 PHE A C 1
ATOM 1750 O O . PHE A 1 232 ? -1.624 11.804 10.273 1.00 87.56 232 PHE A O 1
ATOM 1757 N N . SER A 1 233 ? -2.595 9.787 10.497 1.00 86.19 233 SER A N 1
ATOM 1758 C CA . SER A 1 233 ? -3.947 10.275 10.768 1.00 86.19 233 SER A CA 1
ATOM 1759 C C . SER A 1 233 ? -4.286 10.117 12.250 1.00 86.19 233 SER A C 1
ATOM 1761 O O . SER A 1 233 ? -4.264 9.010 12.795 1.00 86.19 233 SER A O 1
ATOM 1763 N N . GLU A 1 234 ? -4.637 11.224 12.913 1.00 86.62 234 GLU A N 1
ATOM 1764 C CA . GLU A 1 234 ? -5.102 11.202 14.307 1.00 86.62 234 GLU A CA 1
ATOM 1765 C C . GLU A 1 234 ? -6.373 10.357 14.476 1.00 86.62 234 GLU A C 1
ATOM 1767 O O . GLU A 1 234 ? -6.546 9.687 15.497 1.00 86.62 234 GLU A O 1
ATOM 1772 N N . ASP A 1 235 ? -7.251 10.361 13.467 1.00 82.88 235 ASP A N 1
ATOM 1773 C CA . ASP A 1 235 ? -8.485 9.579 13.477 1.00 82.88 235 ASP A CA 1
ATOM 1774 C C . ASP A 1 235 ? -8.207 8.083 13.323 1.00 82.88 235 ASP A C 1
ATOM 1776 O O . ASP A 1 235 ? -8.755 7.282 14.084 1.00 82.88 235 ASP A O 1
ATOM 1780 N N . ALA A 1 236 ? -7.307 7.705 12.408 1.00 90.62 236 ALA A N 1
ATOM 1781 C CA . ALA A 1 236 ? -6.875 6.317 12.265 1.00 90.62 236 ALA A CA 1
ATOM 1782 C C . ALA A 1 236 ? -6.226 5.804 13.555 1.00 90.62 236 ALA A C 1
ATOM 1784 O O . ALA A 1 236 ? -6.616 4.753 14.068 1.00 90.62 236 ALA A O 1
ATOM 1785 N N . TYR A 1 237 ? -5.319 6.584 14.151 1.00 93.69 237 TYR A N 1
ATOM 1786 C CA . TYR A 1 237 ? -4.694 6.232 15.425 1.00 93.69 237 TYR A CA 1
ATOM 1787 C C . TYR A 1 237 ? -5.735 6.030 16.535 1.00 93.69 237 TYR A C 1
ATOM 1789 O O . TYR A 1 237 ? -5.731 5.005 17.217 1.00 93.69 237 TYR A O 1
ATOM 1797 N N . ARG A 1 238 ? -6.670 6.972 16.701 1.00 90.31 238 ARG A N 1
ATOM 1798 C CA . ARG A 1 238 ? -7.734 6.879 17.711 1.00 90.31 238 ARG A CA 1
ATOM 1799 C C . ARG A 1 238 ? -8.591 5.631 17.515 1.00 90.31 238 ARG A C 1
ATOM 1801 O O . ARG A 1 238 ? -8.807 4.883 18.467 1.00 90.31 238 ARG A O 1
ATOM 1808 N N . ARG A 1 239 ? -9.050 5.376 16.288 1.00 91.75 239 ARG A N 1
ATOM 1809 C CA . ARG A 1 239 ? -9.879 4.208 15.949 1.00 91.75 239 ARG A CA 1
ATOM 1810 C C . ARG A 1 239 ? -9.139 2.897 16.172 1.00 91.75 239 ARG A C 1
ATOM 1812 O O . ARG A 1 239 ? -9.728 1.968 16.719 1.00 91.75 239 ARG A O 1
ATOM 1819 N N . PHE A 1 240 ? -7.856 2.839 15.823 1.00 96.12 240 PHE A N 1
ATOM 1820 C CA . PHE A 1 240 ? -6.991 1.700 16.117 1.00 96.12 240 PHE A CA 1
ATOM 1821 C C . PHE A 1 240 ? -6.910 1.440 17.630 1.00 96.12 240 PHE A C 1
ATOM 1823 O O . PHE A 1 240 ? -7.140 0.321 18.089 1.00 96.12 240 PHE A O 1
ATOM 1830 N N . MET A 1 241 ? -6.663 2.484 18.429 1.00 95.69 241 MET A N 1
ATOM 1831 C CA . MET A 1 241 ? -6.576 2.372 19.890 1.00 95.69 241 MET A CA 1
ATOM 1832 C C . MET A 1 241 ? -7.912 1.979 20.539 1.00 95.69 241 MET A C 1
ATOM 1834 O O . MET A 1 241 ? -7.940 1.231 21.521 1.00 95.69 241 MET A O 1
ATOM 1838 N N . GLU A 1 242 ? -9.031 2.448 19.986 1.00 93.25 242 GLU A N 1
ATOM 1839 C CA . GLU A 1 242 ? -10.384 2.111 20.437 1.00 93.25 242 GLU A CA 1
ATOM 1840 C C . GLU A 1 242 ? -10.873 0.742 19.947 1.00 93.25 242 GLU A C 1
ATOM 1842 O O . GLU A 1 242 ? -11.874 0.243 20.469 1.00 93.25 242 GLU A O 1
ATOM 1847 N N . ASN A 1 243 ? -10.199 0.118 18.975 1.00 96.25 243 ASN A N 1
ATOM 1848 C CA . ASN A 1 243 ? -10.623 -1.165 18.433 1.00 96.25 243 ASN A CA 1
ATOM 1849 C C . ASN A 1 243 ? -10.522 -2.255 19.526 1.00 96.25 243 ASN A C 1
ATOM 1851 O O . ASN A 1 243 ? -9.422 -2.561 20.002 1.00 96.25 243 ASN A O 1
ATOM 1855 N N . PRO A 1 244 ? -11.648 -2.868 19.945 1.00 95.94 244 PRO A N 1
ATOM 1856 C CA . PRO A 1 244 ? -11.650 -3.860 21.019 1.00 95.94 244 PRO A CA 1
ATOM 1857 C C . PRO A 1 244 ? -11.092 -5.223 20.588 1.00 95.94 244 PRO A C 1
ATOM 1859 O O . PRO A 1 244 ? -10.928 -6.103 21.432 1.00 95.94 244 PRO A O 1
ATOM 1862 N N . ARG A 1 245 ? -10.864 -5.433 19.288 1.00 97.69 245 ARG A N 1
ATOM 1863 C CA . ARG A 1 245 ? -10.324 -6.681 18.735 1.00 97.69 245 ARG A CA 1
ATOM 1864 C C . ARG A 1 245 ? -8.805 -6.671 18.646 1.00 97.69 245 ARG A C 1
ATOM 1866 O O . ARG A 1 245 ? -8.216 -7.742 18.572 1.00 97.69 245 ARG A O 1
ATOM 1873 N N . ILE A 1 246 ? -8.202 -5.486 18.684 1.00 98.12 246 ILE A N 1
ATOM 1874 C CA . ILE A 1 246 ? -6.754 -5.304 18.683 1.00 98.12 246 ILE A CA 1
ATOM 1875 C C . ILE A 1 246 ? -6.246 -5.423 20.116 1.00 98.12 246 ILE A C 1
ATOM 1877 O O . ILE A 1 246 ? -6.814 -4.829 21.040 1.00 98.12 246 ILE A O 1
ATOM 1881 N N . SER A 1 247 ? -5.189 -6.205 20.307 1.00 97.31 247 SER A N 1
ATOM 1882 C CA . SER A 1 247 ? -4.627 -6.450 21.631 1.00 97.31 247 SER A CA 1
ATOM 1883 C C . SER A 1 247 ? -3.948 -5.204 22.202 1.00 97.31 247 SER A C 1
ATOM 1885 O O . SER A 1 247 ? -3.415 -4.363 21.478 1.00 97.31 247 SER A O 1
ATOM 1887 N N . GLU A 1 248 ? -3.912 -5.099 23.532 1.00 95.19 248 GLU A N 1
ATOM 1888 C CA . GLU A 1 248 ? -3.183 -4.015 24.203 1.00 95.19 248 GLU A CA 1
ATOM 1889 C C . GLU A 1 248 ? -1.679 -4.055 23.887 1.00 95.19 248 GLU A C 1
ATOM 1891 O O . GLU A 1 248 ? -1.033 -3.012 23.855 1.00 95.19 248 GLU A O 1
ATOM 1896 N N . GLN A 1 249 ? -1.126 -5.237 23.585 1.00 96.00 249 GLN A N 1
ATOM 1897 C CA . GLN A 1 249 ? 0.266 -5.367 23.161 1.00 96.00 249 GLN A CA 1
ATOM 1898 C C . GLN A 1 249 ? 0.497 -4.751 21.774 1.00 96.00 249 GLN A C 1
ATOM 1900 O O . GLN A 1 249 ? 1.396 -3.929 21.630 1.00 96.00 249 GLN A O 1
ATOM 1905 N N . SER A 1 250 ? -0.335 -5.074 20.777 1.00 98.06 250 SER A N 1
ATOM 1906 C CA . SER A 1 250 ? -0.261 -4.460 19.440 1.00 98.06 250 SER A CA 1
ATOM 1907 C C . SER A 1 250 ? -0.434 -2.937 19.497 1.00 98.06 250 SER A C 1
ATOM 1909 O O . SER A 1 250 ? 0.255 -2.204 18.786 1.00 98.06 250 SER A O 1
ATOM 1911 N N . LYS A 1 251 ? -1.310 -2.440 20.384 1.00 97.62 251 LYS A N 1
ATOM 1912 C CA . LYS A 1 251 ? -1.478 -0.999 20.647 1.00 97.62 251 LYS A CA 1
ATOM 1913 C C . LYS A 1 251 ? -0.229 -0.359 21.236 1.00 97.62 251 LYS A C 1
ATOM 1915 O O . LYS A 1 251 ? 0.176 0.702 20.765 1.00 97.62 251 LYS A O 1
ATOM 1920 N N . GLU A 1 252 ? 0.399 -0.996 22.221 1.00 96.06 252 GLU A N 1
ATOM 1921 C CA . GLU A 1 252 ? 1.630 -0.476 22.823 1.00 96.06 252 GLU A CA 1
ATOM 1922 C C . GLU A 1 252 ? 2.792 -0.465 21.826 1.00 96.06 252 GLU A C 1
ATOM 1924 O O . GLU A 1 252 ? 3.534 0.512 21.762 1.00 96.06 252 GLU A O 1
ATOM 1929 N N . VAL A 1 253 ? 2.916 -1.502 20.995 1.00 97.81 253 VAL A N 1
ATOM 1930 C CA . VAL A 1 253 ? 3.916 -1.562 19.919 1.00 97.81 253 VAL A CA 1
ATOM 1931 C C . VAL A 1 253 ? 3.723 -0.407 18.940 1.00 97.81 253 VAL A C 1
ATOM 1933 O O . VAL A 1 253 ? 4.661 0.356 18.703 1.00 97.81 253 VAL A O 1
ATOM 1936 N N . LEU A 1 254 ? 2.502 -0.226 18.424 1.00 97.81 254 LEU A N 1
ATOM 1937 C CA . LEU A 1 254 ? 2.197 0.856 17.490 1.00 97.81 254 LEU A CA 1
ATOM 1938 C C . LEU A 1 254 ? 2.465 2.231 18.113 1.00 97.81 254 LEU A C 1
ATOM 1940 O O . LEU A 1 254 ? 3.072 3.097 17.481 1.00 97.81 254 LEU A O 1
ATOM 1944 N N . ARG A 1 255 ? 2.059 2.428 19.374 1.00 96.88 255 ARG A N 1
ATOM 1945 C CA . ARG A 1 255 ? 2.319 3.661 20.129 1.00 96.88 255 ARG A CA 1
ATOM 1946 C C . ARG A 1 255 ? 3.818 3.911 20.296 1.00 96.88 255 ARG A C 1
ATOM 1948 O O . ARG A 1 255 ? 4.270 5.026 20.049 1.00 96.88 255 ARG A O 1
ATOM 1955 N N . SER A 1 256 ? 4.585 2.899 20.695 1.00 96.69 256 SER A N 1
ATOM 1956 C CA . SER A 1 256 ? 6.038 2.989 20.881 1.00 96.69 256 SER A CA 1
ATOM 1957 C C . SER A 1 256 ? 6.741 3.392 19.583 1.00 96.69 256 SER A C 1
ATOM 1959 O O . SER A 1 256 ? 7.529 4.341 19.563 1.00 96.69 256 SER A O 1
ATOM 1961 N N . ARG A 1 257 ? 6.375 2.755 18.467 1.00 97.19 257 ARG A N 1
ATOM 1962 C CA . ARG A 1 257 ? 6.904 3.093 17.142 1.00 97.19 257 ARG A CA 1
ATOM 1963 C C . ARG A 1 257 ? 6.517 4.503 16.701 1.00 97.19 257 ARG A C 1
ATOM 1965 O O . ARG A 1 257 ? 7.368 5.232 16.197 1.00 97.19 257 ARG A O 1
ATOM 1972 N N . ALA A 1 258 ? 5.286 4.939 16.965 1.00 96.56 258 ALA A N 1
ATOM 1973 C CA . ALA A 1 258 ? 4.866 6.311 16.684 1.00 96.56 258 ALA A CA 1
ATOM 1974 C C . ALA A 1 258 ? 5.690 7.353 17.470 1.00 96.56 258 ALA A C 1
ATOM 1976 O O . ALA A 1 258 ? 6.061 8.385 16.907 1.00 96.56 258 ALA A O 1
ATOM 1977 N N . LEU A 1 259 ? 6.020 7.080 18.741 1.00 96.56 259 LEU A N 1
ATOM 1978 C CA . LEU A 1 259 ? 6.908 7.928 19.550 1.00 96.56 259 LEU A CA 1
ATOM 1979 C C . LEU A 1 259 ? 8.328 7.983 18.971 1.00 96.56 259 LEU A C 1
ATOM 1981 O O . LEU A 1 259 ? 8.904 9.064 18.851 1.00 96.56 259 LEU A O 1
ATOM 1985 N N . GLU A 1 260 ? 8.887 6.833 18.587 1.00 96.06 260 GLU A N 1
ATOM 1986 C CA . GLU A 1 260 ? 10.211 6.757 17.954 1.00 96.06 260 GLU A CA 1
ATOM 1987 C C . GLU A 1 260 ? 10.257 7.544 16.636 1.00 96.06 260 GLU A C 1
ATOM 1989 O O . GLU A 1 260 ? 11.242 8.221 16.338 1.00 96.06 260 GLU A O 1
ATOM 1994 N N . LEU A 1 261 ? 9.160 7.519 15.877 1.00 94.62 261 LEU A N 1
ATOM 1995 C CA . LEU A 1 261 ? 8.989 8.254 14.625 1.00 94.62 261 LEU A CA 1
ATOM 1996 C C . LEU A 1 261 ? 8.544 9.711 14.827 1.00 94.62 261 LEU A C 1
ATOM 1998 O O . LEU A 1 261 ? 8.162 10.372 13.865 1.00 94.62 261 LEU A O 1
ATOM 2002 N N . GLY A 1 262 ? 8.648 10.244 16.047 1.00 93.50 262 GLY A N 1
ATOM 2003 C CA . GLY A 1 262 ? 8.578 11.680 16.317 1.00 93.50 262 GLY A CA 1
ATOM 2004 C C . GLY A 1 262 ? 7.233 12.206 16.812 1.00 93.50 262 GLY A C 1
ATOM 2005 O O . GLY A 1 262 ? 7.111 13.421 16.987 1.00 93.50 262 GLY A O 1
ATOM 2006 N N . LYS A 1 263 ? 6.235 11.351 17.073 1.00 92.38 263 LYS A N 1
ATOM 2007 C CA . LYS A 1 263 ? 4.999 11.785 17.744 1.00 92.38 263 LYS A CA 1
ATOM 2008 C C . LYS A 1 263 ? 5.235 12.086 19.220 1.00 92.38 263 LYS A C 1
ATOM 2010 O O . LYS A 1 263 ? 6.034 11.437 19.892 1.00 92.38 263 LYS A O 1
ATOM 2015 N N . GLY A 1 264 ? 4.532 13.090 19.742 1.00 91.62 264 GLY A N 1
ATOM 2016 C CA . GLY A 1 264 ? 4.644 13.477 21.146 1.00 91.62 264 GLY A CA 1
ATOM 2017 C C . GLY A 1 264 ? 3.828 12.569 22.066 1.00 91.62 264 GLY A C 1
ATOM 2018 O O . GLY A 1 264 ? 2.680 12.249 21.775 1.00 91.62 264 GLY A O 1
ATOM 2019 N N . GLU A 1 265 ? 4.360 12.227 23.240 1.00 90.88 265 GLU A N 1
ATOM 2020 C CA . GLU A 1 265 ? 3.619 11.428 24.228 1.00 90.88 265 GLU A CA 1
ATOM 2021 C C . GLU A 1 265 ? 2.292 12.080 24.647 1.00 90.88 265 GLU A C 1
ATOM 2023 O O . GLU A 1 265 ? 1.261 11.413 24.704 1.00 90.88 265 GLU A O 1
ATOM 2028 N N . THR A 1 266 ? 2.286 13.394 24.886 1.00 87.19 266 THR A N 1
ATOM 2029 C CA . THR A 1 266 ? 1.060 14.134 25.224 1.00 87.19 266 THR A CA 1
ATOM 2030 C C . THR A 1 266 ? 0.031 14.106 24.090 1.00 87.19 266 THR A C 1
ATOM 2032 O O . THR A 1 266 ? -1.160 14.012 24.367 1.00 87.19 266 THR A O 1
ATOM 2035 N N . GLU A 1 267 ? 0.483 14.172 22.834 1.00 85.88 267 GLU A N 1
ATOM 2036 C CA . GLU A 1 267 ? -0.373 14.123 21.639 1.00 85.88 267 GLU A CA 1
ATOM 2037 C C . GLU A 1 267 ? -1.045 12.751 21.533 1.00 85.88 267 GLU A C 1
ATOM 2039 O O . GLU A 1 267 ? -2.270 12.654 21.536 1.00 85.88 267 GLU A O 1
ATOM 2044 N N . LEU A 1 268 ? -0.253 11.676 21.579 1.00 88.69 268 LEU A N 1
ATOM 2045 C CA . LEU A 1 268 ? -0.769 10.310 21.512 1.00 88.69 268 LEU A CA 1
ATOM 2046 C C . LEU A 1 268 ? -1.689 9.969 22.692 1.00 88.69 268 LEU A C 1
ATOM 2048 O O . LEU A 1 268 ? -2.702 9.296 22.509 1.00 88.69 268 LEU A O 1
ATOM 2052 N N . ASN A 1 269 ? -1.381 10.454 23.899 1.00 85.44 269 ASN A N 1
ATOM 2053 C CA . ASN A 1 269 ? -2.231 10.247 25.074 1.00 85.44 269 ASN A CA 1
ATOM 2054 C C . ASN A 1 269 ? -3.566 11.003 24.969 1.00 85.44 269 ASN A C 1
ATOM 2056 O O . ASN A 1 269 ? -4.576 10.513 25.465 1.00 85.44 269 ASN A O 1
ATOM 2060 N N . ALA A 1 270 ? -3.596 12.171 24.320 1.00 79.75 270 ALA A N 1
ATOM 2061 C CA . ALA A 1 270 ? -4.836 12.916 24.085 1.00 79.75 270 ALA A CA 1
ATOM 2062 C C . ALA A 1 270 ? -5.760 12.231 23.058 1.00 79.75 270 ALA A C 1
ATOM 2064 O O . ALA A 1 270 ? -6.977 12.469 23.074 1.00 79.75 270 ALA A O 1
ATOM 2065 N N . LEU A 1 271 ? -5.182 11.392 22.191 1.00 79.56 271 LEU A N 1
ATOM 2066 C CA . LEU A 1 271 ? -5.867 10.583 21.180 1.00 79.56 271 LEU A CA 1
ATOM 2067 C C . LEU A 1 271 ? -6.209 9.159 21.655 1.00 79.56 271 LEU A C 1
ATOM 2069 O O . LEU A 1 271 ? -6.977 8.469 20.990 1.00 79.56 271 LEU A O 1
ATOM 2073 N N . ALA A 1 272 ? -5.657 8.715 22.786 1.00 67.00 272 ALA A N 1
ATOM 2074 C CA . ALA A 1 272 ? -5.938 7.409 23.378 1.00 67.00 272 ALA A CA 1
ATOM 2075 C C . ALA A 1 272 ? -7.396 7.311 23.894 1.00 67.00 272 ALA A C 1
ATOM 2077 O O . ALA A 1 272 ? -8.044 8.343 24.104 1.00 67.00 272 ALA A O 1
ATOM 2078 N N . PRO A 1 273 ? -7.936 6.091 24.111 1.00 58.84 273 PRO A N 1
ATOM 2079 C CA . PRO A 1 273 ? -9.361 5.878 24.337 1.00 58.84 273 PRO A CA 1
ATOM 2080 C C . PRO A 1 273 ? -9.881 6.687 25.523 1.00 58.84 273 PRO A C 1
ATOM 2082 O O . PRO A 1 273 ? -9.434 6.536 26.662 1.00 58.84 273 PRO A O 1
ATOM 2085 N N . ARG A 1 274 ? -10.862 7.538 25.239 1.00 57.50 274 ARG A N 1
ATOM 2086 C CA . ARG A 1 274 ? -11.510 8.414 26.211 1.00 57.50 274 ARG A CA 1
ATOM 2087 C C . ARG A 1 274 ? -12.702 7.711 26.875 1.00 57.50 274 ARG A C 1
ATOM 2089 O O . ARG A 1 274 ? -13.364 6.860 26.273 1.00 57.50 274 ARG A O 1
ATOM 2096 N N . THR A 1 275 ? -13.021 8.059 28.121 1.00 55.34 275 THR A N 1
ATOM 2097 C CA . THR A 1 275 ? -14.272 7.615 28.768 1.00 55.34 275 THR A CA 1
ATOM 2098 C C . THR A 1 275 ? -15.497 8.103 27.976 1.00 55.34 275 THR A C 1
ATOM 2100 O O . THR A 1 275 ? -15.406 9.049 27.202 1.00 55.34 275 THR A O 1
ATOM 2103 N N . LEU A 1 276 ? -16.685 7.503 28.159 1.00 45.41 276 LEU A N 1
ATOM 2104 C CA . LEU A 1 276 ? -17.896 7.863 27.389 1.00 45.41 276 LEU A CA 1
ATOM 2105 C C . LEU A 1 276 ? -18.219 9.374 27.390 1.00 45.41 276 LEU A C 1
ATOM 2107 O O . LEU A 1 276 ? -18.700 9.889 26.387 1.00 45.41 276 LEU A O 1
ATOM 2111 N N . SER A 1 277 ? -17.945 10.080 28.492 1.00 38.28 277 SER A N 1
ATOM 2112 C CA . SER A 1 277 ? -18.142 11.535 28.590 1.00 38.28 277 SER A CA 1
ATOM 2113 C C . SER A 1 277 ? -17.111 12.301 27.767 1.00 38.28 277 SER A C 1
ATOM 2115 O O . SER A 1 277 ? -17.449 13.207 27.017 1.00 38.28 277 SER A O 1
ATOM 2117 N N . GLU A 1 278 ? -15.854 11.889 27.858 1.00 47.28 278 GLU A N 1
ATOM 2118 C CA . GLU A 1 278 ? -14.755 12.491 27.118 1.00 47.28 278 GLU A CA 1
ATOM 2119 C C . GLU A 1 278 ? -14.834 12.176 25.610 1.00 47.28 278 GLU A C 1
ATOM 2121 O O . GLU A 1 278 ? -14.324 12.952 24.811 1.00 47.28 278 GLU A O 1
ATOM 2126 N N . ARG A 1 279 ? -15.521 11.094 25.202 1.00 49.25 279 ARG A N 1
ATOM 2127 C CA . ARG A 1 279 ? -15.881 10.799 23.799 1.00 49.25 279 ARG A CA 1
ATOM 2128 C C . ARG A 1 279 ? -16.889 11.797 23.225 1.00 49.25 279 ARG A C 1
ATOM 2130 O O . ARG A 1 279 ? -16.798 12.136 22.051 1.00 49.25 279 ARG A O 1
ATOM 2137 N N . ILE A 1 280 ? -17.847 12.259 24.034 1.00 42.91 280 ILE A N 1
ATOM 2138 C CA . ILE A 1 280 ? -18.836 13.270 23.618 1.00 42.91 280 ILE A CA 1
ATOM 2139 C C . ILE A 1 280 ? -18.151 14.630 23.452 1.00 42.91 280 ILE A C 1
ATOM 2141 O O . ILE A 1 280 ? -18.356 15.295 22.439 1.00 42.91 280 ILE A O 1
ATOM 2145 N N . ASP A 1 281 ? -17.302 15.004 24.411 1.00 38.25 281 ASP A N 1
ATOM 2146 C CA . ASP A 1 281 ? -16.580 16.279 24.383 1.00 38.25 281 ASP A CA 1
ATOM 2147 C C . ASP A 1 281 ? -15.501 16.297 23.282 1.00 38.25 281 ASP A C 1
ATOM 2149 O O . ASP A 1 281 ? -15.412 17.266 22.530 1.00 38.25 281 ASP A O 1
ATOM 2153 N N . ALA A 1 282 ? -14.755 15.200 23.095 1.00 44.41 282 ALA A N 1
ATOM 2154 C CA . ALA A 1 282 ? -13.803 15.059 21.992 1.00 44.41 282 ALA A CA 1
ATOM 2155 C C . ALA A 1 282 ? -14.497 15.035 20.624 1.00 44.41 282 ALA A C 1
ATOM 2157 O O . ALA A 1 282 ? -13.998 15.657 19.701 1.00 44.41 282 ALA A O 1
ATOM 2158 N N . GLY A 1 283 ? -15.666 14.399 20.484 1.00 42.03 283 GLY A N 1
ATOM 2159 C CA . GLY A 1 283 ? -16.443 14.450 19.239 1.00 42.03 283 GLY A CA 1
ATOM 2160 C C . GLY A 1 283 ? -16.922 15.863 18.875 1.00 42.03 283 GLY A C 1
ATOM 2161 O O . GLY A 1 283 ? -17.109 16.166 17.698 1.00 42.03 283 GLY A O 1
ATOM 2162 N N . PHE A 1 284 ? -17.095 16.742 19.868 1.00 34.00 284 PHE A N 1
ATOM 2163 C CA . PHE A 1 284 ? -17.424 18.153 19.661 1.00 34.00 284 PHE A CA 1
ATOM 2164 C C . PHE A 1 284 ? -16.182 19.005 19.346 1.00 34.00 284 PHE A C 1
ATOM 2166 O O . PHE A 1 284 ? -16.258 19.883 18.490 1.00 34.00 284 PHE A O 1
ATOM 2173 N N . GLU A 1 285 ? -15.041 18.741 19.991 1.00 36.19 285 GLU A N 1
ATOM 2174 C CA . GLU A 1 285 ? -13.771 19.435 19.720 1.00 36.19 285 GLU A CA 1
ATOM 2175 C C . GLU A 1 285 ? -13.130 19.011 18.385 1.00 36.19 285 GLU A C 1
ATOM 2177 O O . GLU A 1 285 ? -12.729 19.885 17.624 1.00 36.19 285 GLU A O 1
ATOM 2182 N N . ASP A 1 286 ? -13.127 17.718 18.041 1.00 42.28 286 ASP A N 1
ATOM 2183 C CA . ASP A 1 286 ? -12.624 17.144 16.773 1.00 42.28 286 ASP A CA 1
ATOM 2184 C C . ASP A 1 286 ? -13.438 17.638 15.559 1.00 42.28 286 ASP A C 1
ATOM 2186 O O . ASP A 1 286 ? -12.915 17.848 14.466 1.00 42.28 286 ASP A O 1
ATOM 2190 N N . PHE A 1 287 ? -14.726 17.927 15.770 1.00 35.41 287 PHE A N 1
ATOM 2191 C CA . PHE A 1 287 ? -15.579 18.604 14.793 1.00 35.41 287 PHE A CA 1
ATOM 2192 C C . PHE A 1 287 ? -15.197 20.082 14.580 1.00 35.41 287 PHE A C 1
ATOM 2194 O O . PHE A 1 287 ? -15.410 20.617 13.493 1.00 35.41 287 PHE A O 1
ATOM 2201 N N . VAL A 1 288 ? -14.646 20.747 15.599 1.00 32.91 288 VAL A N 1
ATOM 2202 C CA . VAL A 1 288 ? -14.242 22.163 15.554 1.00 32.91 288 VAL A CA 1
ATOM 2203 C C . VAL A 1 288 ? -12.783 22.332 15.105 1.00 32.91 288 VAL A C 1
ATOM 2205 O O . VAL A 1 288 ? -12.455 23.376 14.549 1.00 32.91 288 VAL A O 1
ATOM 2208 N N . SER A 1 289 ? -11.910 21.338 15.308 1.00 38.25 289 SER A N 1
ATOM 2209 C CA . SER A 1 289 ? -10.464 21.438 15.047 1.00 38.25 289 SER A CA 1
ATOM 2210 C C . SER A 1 289 ? -9.992 20.900 13.689 1.00 38.25 289 SER A C 1
ATOM 2212 O O . SER A 1 289 ? -8.844 21.152 13.322 1.00 38.25 289 SER A O 1
ATOM 2214 N N . ARG A 1 290 ? -10.837 20.203 12.916 1.00 49.72 290 ARG A N 1
ATOM 2215 C CA . ARG A 1 290 ? -10.508 19.651 11.579 1.00 49.72 290 ARG A CA 1
ATOM 2216 C C . ARG A 1 290 ? -10.454 20.714 10.458 1.00 49.72 290 ARG A C 1
ATOM 2218 O O . ARG A 1 290 ? -10.961 20.497 9.365 1.00 49.72 290 ARG A O 1
ATOM 2225 N N . GLU A 1 291 ? -9.796 21.849 10.706 1.00 42.16 291 GLU A N 1
ATOM 2226 C CA . GLU A 1 291 ? -9.470 22.870 9.686 1.00 42.16 291 GLU A CA 1
ATOM 2227 C C . GLU A 1 291 ? -8.234 22.499 8.830 1.00 42.16 291 GLU A C 1
ATOM 2229 O O . GLU A 1 291 ? -7.879 23.232 7.911 1.00 42.16 291 GLU A O 1
ATOM 2234 N N . GLN A 1 292 ? -7.542 21.386 9.114 1.00 44.34 292 GLN A N 1
ATOM 2235 C CA . GLN A 1 292 ? -6.195 21.139 8.573 1.00 44.34 292 GLN A CA 1
ATOM 2236 C C . GLN A 1 292 ? -6.118 20.315 7.278 1.00 44.34 292 GLN A C 1
ATOM 2238 O O . GLN A 1 292 ? -5.034 20.256 6.706 1.00 44.34 292 GLN A O 1
ATOM 2243 N N . ASP A 1 293 ? -7.230 19.777 6.761 1.00 53.59 293 ASP A N 1
ATOM 2244 C CA . ASP A 1 293 ? -7.212 18.990 5.511 1.00 53.59 293 ASP A CA 1
ATOM 2245 C C . ASP A 1 293 ? -8.367 19.299 4.538 1.00 53.59 293 ASP A C 1
ATOM 2247 O O . ASP A 1 293 ? -8.742 18.486 3.690 1.00 53.59 293 ASP A O 1
ATOM 2251 N N . GLU A 1 294 ? -8.944 20.508 4.625 1.00 59.12 294 GLU A N 1
ATOM 2252 C CA . GLU A 1 294 ? -10.030 20.934 3.725 1.00 59.12 294 GLU A CA 1
ATOM 2253 C C . GLU A 1 294 ? -9.640 20.803 2.246 1.00 59.12 294 GLU A C 1
ATOM 2255 O O . GLU A 1 294 ? -10.480 20.447 1.429 1.00 59.12 294 GLU A O 1
ATOM 2260 N N . GLY A 1 295 ? -8.366 21.029 1.901 1.00 63.38 295 GLY A N 1
ATOM 2261 C CA . GLY A 1 295 ? -7.886 20.955 0.520 1.00 63.38 295 GLY A CA 1
ATOM 2262 C C . GLY A 1 295 ? -7.881 19.540 -0.066 1.00 63.38 295 GLY A C 1
ATOM 2263 O O . GLY A 1 295 ? -8.297 19.367 -1.211 1.00 63.38 295 GLY A O 1
ATOM 2264 N N . ALA A 1 296 ? -7.440 18.528 0.692 1.00 66.06 296 ALA A N 1
ATOM 2265 C CA . ALA A 1 296 ? -7.436 17.140 0.223 1.00 66.06 296 ALA A CA 1
ATOM 2266 C C . ALA A 1 296 ? -8.864 16.593 0.115 1.00 66.06 296 ALA A C 1
ATOM 2268 O O . ALA A 1 296 ? -9.222 15.986 -0.894 1.00 66.06 296 ALA A O 1
ATOM 2269 N N . VAL A 1 297 ? -9.709 16.890 1.107 1.00 70.88 297 VAL A N 1
ATOM 2270 C CA . VAL A 1 297 ? -11.134 16.534 1.093 1.00 70.88 297 VAL A CA 1
ATOM 2271 C C . VAL A 1 297 ? -11.880 17.249 -0.041 1.00 70.88 297 VAL A C 1
ATOM 2273 O O . VAL A 1 297 ? -12.689 16.627 -0.727 1.00 70.88 297 VAL A O 1
ATOM 2276 N N . GLU A 1 298 ? -11.618 18.538 -0.277 1.00 71.69 298 GLU A N 1
ATOM 2277 C CA . GLU A 1 298 ? -12.229 19.303 -1.370 1.00 71.69 298 GLU A CA 1
ATOM 2278 C C . GLU A 1 298 ? -11.810 18.756 -2.737 1.00 71.69 298 GLU A C 1
ATOM 2280 O O . GLU A 1 298 ? -12.671 18.543 -3.593 1.00 71.69 298 GLU A O 1
ATOM 2285 N N . GLN A 1 299 ? -10.518 18.488 -2.939 1.00 70.19 299 GLN A N 1
ATOM 2286 C CA . GLN A 1 299 ? -10.030 17.860 -4.167 1.00 70.19 299 GLN A CA 1
ATOM 2287 C C . GLN A 1 299 ? -10.679 16.484 -4.361 1.00 70.19 299 GLN A C 1
ATOM 2289 O O . GLN A 1 299 ? -11.186 16.193 -5.444 1.00 70.19 299 GLN A O 1
ATOM 2294 N N . ALA A 1 300 ? -10.774 15.687 -3.294 1.00 74.06 300 ALA A N 1
ATOM 2295 C CA . ALA A 1 300 ? -11.427 14.390 -3.346 1.00 74.06 300 ALA A CA 1
ATOM 2296 C C . ALA A 1 300 ? -12.904 14.494 -3.733 1.00 74.06 300 ALA A C 1
ATOM 2298 O O . ALA A 1 300 ? -13.371 13.727 -4.566 1.00 74.06 300 ALA A O 1
ATOM 2299 N N . LEU A 1 301 ? -13.645 15.476 -3.218 1.00 76.12 301 LEU A N 1
ATOM 2300 C CA . LEU A 1 301 ? -15.026 15.722 -3.645 1.00 76.12 301 LEU A CA 1
A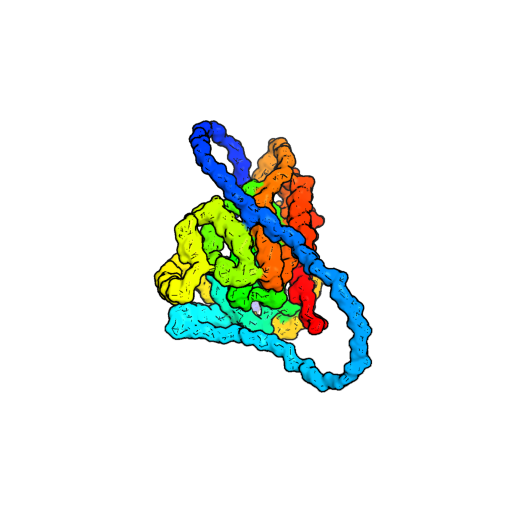TOM 2301 C C . LEU A 1 301 ? -15.133 16.103 -5.128 1.00 76.12 301 LEU A C 1
ATOM 2303 O O . LEU A 1 301 ? -16.108 15.724 -5.782 1.00 76.12 301 LEU A O 1
ATOM 2307 N N . GLN A 1 302 ? -14.173 16.870 -5.654 1.00 77.81 302 GLN A N 1
ATOM 2308 C CA . GLN A 1 302 ? -14.156 17.271 -7.064 1.00 77.81 302 GLN A CA 1
ATOM 2309 C C . GLN A 1 302 ? -13.909 16.078 -7.992 1.00 77.81 302 GLN A C 1
ATOM 2311 O O . GLN A 1 302 ? -14.569 15.970 -9.030 1.00 77.81 302 GLN A O 1
ATOM 2316 N N . ASP A 1 303 ? -13.007 15.184 -7.596 1.00 76.00 303 ASP A N 1
ATOM 2317 C CA . ASP A 1 303 ? -12.614 14.015 -8.383 1.00 76.00 303 ASP A CA 1
ATOM 2318 C C . ASP A 1 303 ? -13.574 12.820 -8.183 1.00 76.00 303 ASP A C 1
ATOM 2320 O O . ASP A 1 303 ? -13.595 11.891 -8.994 1.00 76.00 303 ASP A O 1
ATOM 2324 N N . ASN A 1 304 ? -14.437 12.863 -7.160 1.00 81.44 304 ASN A N 1
ATOM 2325 C CA . ASN A 1 304 ? -15.416 11.819 -6.867 1.00 81.44 304 ASN A CA 1
ATOM 2326 C C . ASN A 1 304 ? -16.501 11.701 -7.943 1.00 81.44 304 ASN A C 1
ATOM 2328 O O . ASN A 1 304 ? -17.149 12.679 -8.336 1.00 81.44 304 ASN A O 1
ATOM 2332 N N . VAL A 1 305 ? -16.791 10.486 -8.396 1.00 85.44 305 VAL A N 1
ATOM 2333 C CA . VAL A 1 305 ? -17.786 10.210 -9.439 1.00 85.44 305 VAL A CA 1
ATOM 2334 C C . VAL A 1 305 ? -18.772 9.131 -9.008 1.00 85.44 305 VAL A C 1
ATOM 2336 O O . VAL A 1 305 ? -18.555 8.375 -8.069 1.00 85.44 305 VAL A O 1
ATOM 2339 N N . ALA A 1 306 ? -19.921 9.087 -9.681 1.00 88.62 306 ALA A N 1
ATOM 2340 C CA . ALA A 1 306 ? -20.819 7.952 -9.522 1.00 88.62 306 ALA A CA 1
ATOM 2341 C C . ALA A 1 306 ? -20.110 6.668 -9.977 1.00 88.62 306 ALA A C 1
ATOM 2343 O O . ALA A 1 306 ? -19.260 6.711 -10.869 1.00 88.62 306 ALA A O 1
ATOM 2344 N N . ILE A 1 307 ? -20.500 5.536 -9.391 1.00 89.50 307 ILE A N 1
ATOM 2345 C CA . ILE A 1 307 ? -20.015 4.219 -9.810 1.00 89.50 307 ILE A CA 1
ATOM 2346 C C . ILE A 1 307 ? -20.298 4.066 -11.317 1.00 89.50 307 ILE A C 1
ATOM 2348 O O . ILE A 1 307 ? -21.449 4.261 -11.726 1.00 89.50 307 ILE A O 1
ATOM 2352 N N . PRO A 1 308 ? -19.287 3.767 -12.156 1.00 88.88 308 PRO A N 1
ATOM 2353 C CA . PRO A 1 308 ? -19.481 3.651 -13.596 1.00 88.88 308 PRO A CA 1
ATOM 2354 C C . PRO A 1 308 ? -20.572 2.631 -13.936 1.00 88.88 308 PRO A C 1
ATOM 2356 O O . PRO A 1 308 ? -20.572 1.528 -13.401 1.00 88.88 308 PRO A O 1
ATOM 2359 N N . GLU A 1 309 ? -21.476 2.955 -14.870 1.00 86.94 309 GLU A N 1
ATOM 2360 C CA . GLU A 1 309 ? -22.603 2.070 -15.230 1.00 86.94 309 GLU A CA 1
ATOM 2361 C C . GLU A 1 309 ? -22.145 0.663 -15.656 1.00 86.94 309 GLU A C 1
ATOM 2363 O O . GLU A 1 309 ? -22.822 -0.325 -15.375 1.00 86.94 309 GLU A O 1
ATOM 2368 N N . GLY A 1 310 ? -20.964 0.561 -16.281 1.00 85.88 310 GLY A N 1
ATOM 2369 C CA . GLY A 1 310 ? -20.356 -0.709 -16.687 1.00 85.88 310 GLY A CA 1
ATOM 2370 C C . GLY A 1 310 ? -20.086 -1.674 -15.529 1.00 85.88 310 GLY A C 1
ATOM 2371 O O . GLY A 1 310 ? -20.058 -2.881 -15.755 1.00 85.88 310 GLY A O 1
ATOM 2372 N N . ARG A 1 311 ? -19.972 -1.178 -14.290 1.00 90.19 311 ARG A N 1
ATOM 2373 C CA . ARG A 1 311 ? -19.812 -1.997 -13.075 1.00 90.19 311 ARG A CA 1
ATOM 2374 C C . ARG A 1 311 ? -21.051 -2.825 -12.740 1.00 90.19 311 ARG A C 1
ATOM 2376 O O . ARG A 1 311 ? -20.931 -3.851 -12.084 1.00 90.19 311 ARG A O 1
ATOM 2383 N N . PHE A 1 312 ? -22.222 -2.421 -13.230 1.00 89.00 312 PHE A N 1
ATOM 2384 C CA . PHE A 1 312 ? -23.483 -3.145 -13.041 1.00 89.00 312 PHE A CA 1
ATOM 2385 C C . PHE A 1 312 ? -23.898 -3.962 -14.272 1.00 89.00 312 PHE A C 1
ATOM 2387 O O . PHE A 1 312 ? -24.985 -4.541 -14.289 1.00 89.00 312 PHE A O 1
ATOM 2394 N N . ALA A 1 313 ? -23.063 -3.996 -15.316 1.00 88.44 313 ALA A N 1
ATOM 2395 C CA . ALA A 1 313 ? -23.264 -4.884 -16.454 1.00 88.44 313 ALA A CA 1
ATOM 2396 C C . ALA A 1 313 ? -23.041 -6.353 -16.053 1.00 88.44 313 ALA A C 1
ATOM 2398 O O . ALA A 1 313 ? -22.544 -6.641 -14.964 1.00 88.44 313 ALA A O 1
ATOM 2399 N N . ASP A 1 314 ? -23.383 -7.290 -16.941 1.00 91.81 314 ASP A N 1
ATOM 2400 C CA . ASP A 1 314 ? -23.091 -8.707 -16.718 1.00 91.81 314 ASP A CA 1
ATOM 2401 C C . ASP A 1 314 ? -21.590 -8.922 -16.477 1.00 91.81 314 ASP A C 1
ATOM 2403 O O . ASP A 1 314 ? -20.745 -8.346 -17.169 1.00 91.81 314 ASP A O 1
ATOM 2407 N N . ARG A 1 315 ? -21.267 -9.769 -15.494 1.00 91.75 315 ARG A N 1
ATOM 2408 C CA . ARG A 1 315 ? -19.882 -10.092 -15.145 1.00 91.75 315 ARG A CA 1
ATOM 2409 C C . ARG A 1 315 ? -19.164 -10.712 -16.345 1.00 91.75 315 ARG A C 1
ATOM 2411 O O . ARG A 1 315 ? -19.614 -11.720 -16.894 1.00 91.75 315 ARG A O 1
ATOM 2418 N N . ALA A 1 316 ? -18.034 -10.126 -16.714 1.00 91.88 316 ALA A N 1
ATOM 2419 C CA . ALA A 1 316 ? -17.133 -10.624 -17.740 1.00 91.88 316 ALA A CA 1
ATOM 2420 C C . ALA A 1 316 ? -15.966 -11.404 -17.114 1.00 91.88 316 ALA A C 1
ATOM 2422 O O . ALA A 1 316 ? -1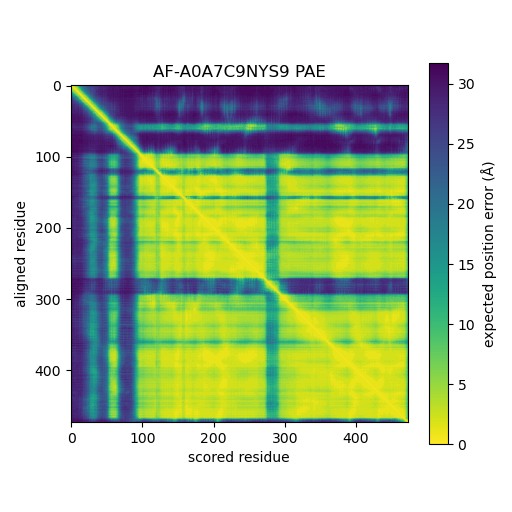5.661 -11.260 -15.932 1.00 91.88 316 ALA A O 1
ATOM 2423 N N . VAL A 1 317 ? -15.298 -12.215 -17.931 1.00 92.38 317 VAL A N 1
ATOM 2424 C CA . VAL A 1 317 ? -14.006 -12.829 -17.600 1.00 92.38 317 VAL A CA 1
ATOM 2425 C C . VAL A 1 317 ? -12.962 -12.168 -18.500 1.00 92.38 317 VAL A C 1
ATOM 2427 O O . VAL A 1 317 ? -13.205 -12.120 -19.710 1.00 92.38 317 VAL A O 1
ATOM 2430 N N . PRO A 1 318 ? -11.841 -11.655 -17.961 1.00 94.31 318 PRO A N 1
ATOM 2431 C CA . PRO A 1 318 ? -10.7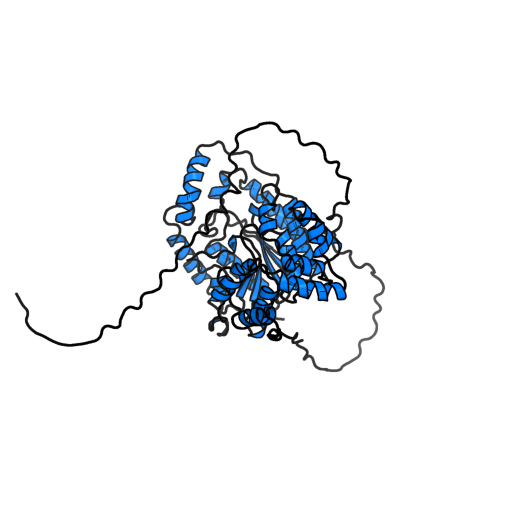79 -11.094 -18.787 1.00 94.31 318 PRO A CA 1
ATOM 2432 C C . PRO A 1 318 ? -10.244 -12.124 -19.786 1.00 94.31 318 PRO A C 1
ATOM 2434 O O . PRO A 1 318 ? -9.953 -13.265 -19.415 1.00 94.31 318 PRO A O 1
ATOM 2437 N N . ASP A 1 319 ? -10.067 -11.719 -21.044 1.00 95.81 319 ASP A N 1
ATOM 2438 C CA . ASP A 1 319 ? -9.247 -12.479 -21.988 1.00 95.81 319 ASP A CA 1
ATOM 2439 C C . ASP A 1 319 ? -7.778 -12.176 -21.682 1.00 95.81 319 ASP A C 1
ATOM 2441 O O . ASP A 1 319 ? -7.204 -11.202 -22.166 1.00 95.81 319 ASP A O 1
ATOM 2445 N N . TRP A 1 320 ? -7.181 -12.991 -20.813 1.00 96.25 320 TRP A N 1
ATOM 2446 C CA . TRP A 1 320 ? -5.817 -12.765 -20.345 1.00 96.25 320 TRP A CA 1
ATOM 2447 C C . TRP A 1 320 ? -4.799 -12.692 -21.488 1.00 96.25 320 TRP A C 1
ATOM 2449 O O . TRP A 1 320 ? -3.884 -11.876 -21.418 1.00 96.25 320 TRP A O 1
ATOM 2459 N N . ASP A 1 321 ? -4.956 -13.482 -22.553 1.00 97.69 321 ASP A N 1
ATOM 2460 C CA . ASP A 1 321 ? -4.024 -13.453 -23.685 1.00 97.69 321 ASP A CA 1
ATOM 2461 C C . ASP A 1 321 ? -4.102 -12.111 -24.433 1.00 97.69 321 ASP A C 1
ATOM 2463 O O . ASP A 1 321 ? -3.064 -11.539 -24.794 1.00 97.69 321 ASP A O 1
ATOM 2467 N N . GLU A 1 322 ? -5.314 -11.582 -24.637 1.00 97.38 322 GLU A N 1
ATOM 2468 C CA . GLU A 1 322 ? -5.525 -10.249 -25.217 1.00 97.38 322 GLU A CA 1
ATOM 2469 C C . GLU A 1 322 ? -4.988 -9.143 -24.298 1.00 97.38 322 GLU A C 1
ATOM 2471 O O . GLU A 1 322 ? -4.298 -8.231 -24.764 1.00 97.38 322 GLU A O 1
ATOM 2476 N N . GLU A 1 323 ? -5.226 -9.252 -22.993 1.00 97.06 323 GLU A N 1
ATOM 2477 C CA . GLU A 1 323 ? -4.751 -8.295 -21.995 1.00 97.06 323 GLU A CA 1
ATOM 2478 C C . GLU A 1 323 ? -3.219 -8.235 -21.942 1.00 97.06 323 GLU A C 1
ATOM 2480 O O . GLU A 1 323 ? -2.636 -7.153 -22.054 1.00 97.06 323 GLU A O 1
ATOM 2485 N N . PHE A 1 324 ? -2.536 -9.384 -21.899 1.00 97.75 324 PHE A N 1
ATOM 2486 C CA . PHE A 1 324 ? -1.070 -9.446 -21.967 1.00 97.75 324 PHE A CA 1
ATOM 2487 C C . PHE A 1 324 ? -0.527 -8.954 -23.318 1.00 97.75 324 PHE A C 1
ATOM 2489 O O . PHE A 1 324 ? 0.549 -8.351 -23.385 1.00 97.75 324 PHE A O 1
ATOM 2496 N N . ALA A 1 325 ? -1.237 -9.176 -24.430 1.00 98.00 325 ALA A N 1
ATOM 2497 C CA . ALA A 1 325 ? -0.857 -8.602 -25.723 1.00 98.00 325 ALA A CA 1
ATOM 2498 C C . ALA A 1 325 ? -0.982 -7.066 -25.730 1.00 98.00 325 ALA A C 1
ATOM 2500 O O . ALA A 1 325 ? -0.086 -6.381 -26.236 1.00 98.00 325 ALA A O 1
ATOM 2501 N N . ARG A 1 326 ? -2.049 -6.522 -25.134 1.00 96.75 326 ARG A N 1
ATOM 2502 C CA . ARG A 1 326 ? -2.270 -5.079 -24.974 1.00 96.75 326 ARG A CA 1
ATOM 2503 C C . ARG A 1 326 ? -1.212 -4.445 -24.074 1.00 96.75 326 ARG A C 1
ATOM 2505 O O . ARG A 1 326 ? -0.597 -3.465 -24.490 1.00 96.75 326 ARG A O 1
ATOM 2512 N N . ALA A 1 327 ? -0.945 -5.036 -22.910 1.00 96.25 327 ALA A N 1
ATOM 2513 C CA . ALA A 1 327 ? 0.085 -4.587 -21.973 1.00 96.25 327 ALA A CA 1
ATOM 2514 C C . ALA A 1 327 ? 1.472 -4.526 -22.632 1.00 96.25 327 ALA A C 1
ATOM 2516 O O . ALA A 1 327 ? 2.146 -3.499 -22.557 1.00 96.25 327 ALA A O 1
ATOM 2517 N N . ARG A 1 328 ? 1.862 -5.564 -23.385 1.00 97.00 328 ARG A N 1
ATOM 2518 C CA . ARG A 1 328 ? 3.110 -5.560 -24.172 1.00 97.00 328 ARG A CA 1
ATOM 2519 C C . ARG A 1 328 ? 3.160 -4.448 -25.209 1.00 97.00 328 ARG A C 1
ATOM 2521 O O . ARG A 1 328 ? 4.191 -3.802 -25.375 1.00 97.00 328 ARG A O 1
ATOM 2528 N N . ALA A 1 329 ? 2.058 -4.214 -25.918 1.00 97.06 329 ALA A N 1
ATOM 2529 C CA . ALA A 1 329 ? 1.981 -3.153 -26.916 1.00 97.06 329 ALA A CA 1
ATOM 2530 C C . ALA A 1 329 ? 1.988 -1.743 -26.294 1.00 97.06 329 ALA A C 1
ATOM 2532 O O . ALA A 1 329 ? 2.432 -0.791 -26.937 1.00 97.06 329 ALA A O 1
ATOM 2533 N N . GLU A 1 330 ? 1.474 -1.573 -25.076 1.00 96.19 330 GLU A N 1
ATOM 2534 C CA . GLU A 1 330 ? 1.591 -0.332 -24.301 1.00 96.19 330 GLU A CA 1
ATOM 2535 C C . GLU A 1 330 ? 3.024 -0.110 -23.817 1.00 96.19 330 GLU A C 1
ATOM 2537 O O . GLU A 1 330 ? 3.598 0.932 -24.136 1.00 96.19 330 GLU A O 1
ATOM 2542 N N . GLY A 1 331 ? 3.639 -1.110 -23.179 1.00 95.50 331 GLY A N 1
ATOM 2543 C CA . GLY A 1 331 ? 5.039 -1.051 -22.749 1.00 95.50 331 GLY A CA 1
ATOM 2544 C C . GLY A 1 331 ? 5.998 -0.751 -23.900 1.00 95.50 331 GLY A C 1
ATOM 2545 O O . GLY A 1 331 ? 6.803 0.172 -23.816 1.00 95.50 331 GLY A O 1
ATOM 2546 N N . ALA A 1 332 ? 5.847 -1.428 -25.041 1.00 96.38 332 ALA A N 1
ATOM 2547 C CA . ALA A 1 332 ? 6.668 -1.171 -26.227 1.00 96.38 332 ALA A CA 1
ATOM 2548 C C . ALA A 1 332 ? 6.505 0.246 -26.806 1.00 96.38 332 ALA A C 1
ATOM 2550 O O . ALA A 1 332 ? 7.424 0.758 -27.441 1.00 96.38 332 ALA A O 1
ATOM 2551 N N . ARG A 1 333 ? 5.345 0.888 -26.612 1.00 96.19 333 ARG A N 1
ATOM 2552 C CA . ARG A 1 333 ? 5.117 2.282 -27.031 1.00 96.19 333 ARG A CA 1
ATOM 2553 C C . ARG A 1 333 ? 5.667 3.299 -26.034 1.00 96.19 333 ARG A C 1
ATOM 2555 O O . ARG A 1 333 ? 5.942 4.421 -26.445 1.00 96.19 333 ARG A O 1
ATOM 2562 N N . ALA A 1 334 ? 5.777 2.928 -24.763 1.00 95.19 334 ALA A N 1
ATOM 2563 C CA . ALA A 1 334 ? 6.246 3.799 -23.691 1.00 95.19 334 ALA A CA 1
ATOM 2564 C C . ALA A 1 334 ? 7.758 3.694 -23.427 1.00 95.19 334 ALA A C 1
ATOM 2566 O O . ALA A 1 334 ? 8.317 4.598 -22.809 1.00 95.19 334 ALA A O 1
ATOM 2567 N N . CYS A 1 335 ? 8.399 2.613 -23.883 1.00 95.50 335 CYS A N 1
ATOM 2568 C CA . CYS A 1 335 ? 9.828 2.335 -23.716 1.00 95.50 335 CYS A CA 1
ATOM 2569 C C . CYS A 1 335 ? 10.506 2.210 -25.094 1.00 95.50 335 CYS A C 1
ATOM 2571 O O . CYS A 1 335 ? 10.831 1.110 -25.546 1.00 95.50 335 CYS A O 1
ATOM 2573 N N . THR A 1 336 ? 10.662 3.326 -25.801 1.00 96.88 336 THR A N 1
ATOM 2574 C CA . THR A 1 336 ? 11.240 3.396 -27.151 1.00 96.88 336 THR A CA 1
ATOM 2575 C C . THR A 1 336 ? 12.690 3.879 -27.182 1.00 96.88 336 THR A C 1
ATOM 2577 O O . THR A 1 336 ? 13.367 3.699 -28.197 1.00 96.88 336 THR A O 1
ATOM 2580 N N . THR A 1 337 ? 13.186 4.482 -26.098 1.00 95.88 337 THR A N 1
ATOM 2581 C CA . THR A 1 337 ? 14.535 5.074 -26.036 1.00 95.88 337 THR A CA 1
ATOM 2582 C C . THR A 1 337 ? 15.586 4.157 -25.416 1.00 95.88 337 THR A C 1
ATOM 2584 O O . THR A 1 337 ? 16.771 4.498 -25.424 1.00 95.88 337 THR A O 1
ATOM 2587 N N . ASN A 1 338 ? 15.188 2.996 -24.885 1.00 95.50 338 ASN A N 1
ATOM 2588 C CA . ASN A 1 338 ? 16.073 2.113 -24.132 1.00 95.50 338 ASN A CA 1
ATOM 2589 C C . ASN A 1 338 ? 15.693 0.631 -24.223 1.00 95.50 338 ASN A C 1
ATOM 2591 O O . ASN A 1 338 ? 14.520 0.274 -24.269 1.00 95.50 338 ASN A O 1
ATOM 2595 N N . ASP A 1 339 ? 16.709 -0.231 -24.146 1.00 93.69 339 ASP A N 1
ATOM 2596 C CA . ASP A 1 339 ? 16.543 -1.691 -24.135 1.00 93.69 339 ASP A CA 1
ATOM 2597 C C . ASP A 1 339 ? 16.239 -2.246 -22.731 1.00 93.69 339 ASP A C 1
ATOM 2599 O O . ASP A 1 339 ? 15.982 -3.437 -22.572 1.00 93.69 339 ASP A O 1
ATOM 2603 N N . ALA A 1 340 ? 16.265 -1.397 -21.697 1.00 93.31 340 ALA A N 1
ATOM 2604 C CA . ALA A 1 340 ? 15.928 -1.806 -20.339 1.00 93.31 340 ALA A CA 1
ATOM 2605 C C . ALA A 1 340 ? 14.414 -1.990 -20.157 1.00 93.31 340 ALA A C 1
ATOM 2607 O O . ALA A 1 340 ? 13.997 -2.570 -19.162 1.00 93.31 340 ALA A O 1
ATOM 2608 N N . GLY A 1 341 ? 13.568 -1.519 -21.079 1.00 95.06 341 GLY A N 1
ATOM 2609 C CA . GLY A 1 341 ? 12.114 -1.588 -20.920 1.00 95.06 341 GLY A CA 1
ATOM 2610 C C . GLY A 1 341 ? 11.593 -0.693 -19.792 1.00 95.06 341 GLY A C 1
ATOM 2611 O O . GLY A 1 341 ? 10.559 -1.010 -19.212 1.00 95.06 341 GLY A O 1
ATOM 2612 N N . VAL A 1 342 ? 12.313 0.391 -19.484 1.00 95.31 342 VAL A N 1
ATOM 2613 C CA . VAL A 1 342 ? 11.896 1.458 -18.561 1.00 95.31 342 VAL A CA 1
ATOM 2614 C C . VAL A 1 342 ? 11.255 2.585 -19.365 1.00 95.31 342 VAL A C 1
ATOM 2616 O O . VAL A 1 342 ? 11.717 2.879 -20.466 1.00 95.31 342 VAL A O 1
ATOM 2619 N N . TYR A 1 343 ? 10.201 3.219 -18.852 1.00 94.75 343 TYR A N 1
ATOM 2620 C CA . TYR A 1 343 ? 9.497 4.249 -19.621 1.00 94.75 343 TYR A CA 1
ATOM 2621 C C . TYR A 1 343 ? 10.395 5.455 -19.945 1.00 94.75 343 TYR A C 1
ATOM 2623 O O . TYR A 1 343 ? 11.232 5.865 -19.137 1.00 94.75 343 TYR A O 1
ATOM 2631 N N . ASP A 1 344 ? 10.214 6.015 -21.142 1.00 96.12 344 ASP A N 1
ATOM 2632 C CA . ASP A 1 344 ? 11.191 6.899 -21.790 1.00 96.12 344 ASP A CA 1
ATOM 2633 C C . ASP A 1 344 ? 11.562 8.136 -20.967 1.00 96.12 344 ASP A C 1
ATOM 2635 O O . ASP A 1 344 ? 12.739 8.478 -20.866 1.00 96.12 344 ASP A O 1
ATOM 2639 N N . GLU A 1 345 ? 10.575 8.798 -20.360 1.00 93.94 345 GLU A N 1
ATOM 2640 C CA . GLU A 1 345 ? 10.804 10.007 -19.561 1.00 93.94 345 GLU A CA 1
ATOM 2641 C C . GLU A 1 345 ? 11.665 9.709 -18.325 1.00 93.94 345 GLU A C 1
ATOM 2643 O O . GLU A 1 345 ? 12.673 10.380 -18.115 1.00 93.94 345 GLU A O 1
ATOM 2648 N N . TYR A 1 346 ? 11.369 8.644 -17.572 1.00 92.69 346 TYR A N 1
ATOM 2649 C CA . TYR A 1 346 ? 12.206 8.254 -16.430 1.00 92.69 346 TYR A CA 1
ATOM 2650 C C . TYR A 1 346 ? 13.583 7.776 -16.853 1.00 92.69 346 TYR A C 1
ATOM 2652 O O . TYR A 1 346 ? 14.577 8.044 -16.172 1.00 92.69 346 TYR A O 1
ATOM 2660 N N . PHE A 1 347 ? 13.656 7.051 -17.970 1.00 96.50 347 PHE A N 1
ATOM 2661 C CA . PHE A 1 347 ? 14.931 6.580 -18.471 1.00 96.50 347 PHE A CA 1
ATOM 2662 C C . PHE A 1 347 ? 15.858 7.750 -18.807 1.00 96.50 347 PHE A C 1
ATOM 2664 O O . PHE A 1 347 ? 16.997 7.773 -18.345 1.00 96.50 347 PHE A O 1
ATOM 2671 N N . GLU A 1 348 ? 15.377 8.725 -19.578 1.00 97.06 348 GLU A N 1
ATOM 2672 C CA . GLU A 1 348 ? 16.184 9.873 -19.997 1.00 97.06 348 GLU A CA 1
ATOM 2673 C C . GLU A 1 348 ? 16.483 10.839 -18.842 1.00 97.06 348 GLU A C 1
ATOM 2675 O O . GLU A 1 348 ? 17.590 11.376 -18.780 1.00 97.06 348 GLU A O 1
ATOM 2680 N N . GLU A 1 349 ? 15.538 11.051 -17.921 1.00 95.12 349 GLU A N 1
ATOM 2681 C CA . GLU A 1 349 ? 15.707 11.994 -16.809 1.00 95.12 349 GLU A CA 1
ATOM 2682 C C . GLU A 1 349 ? 16.558 11.427 -15.664 1.00 95.12 349 GLU A C 1
ATOM 2684 O O . GLU A 1 349 ? 17.427 12.129 -15.141 1.00 95.12 349 GLU A O 1
ATOM 2689 N N . TYR A 1 350 ? 16.349 10.161 -15.287 1.00 92.75 350 TYR A N 1
ATOM 2690 C CA . TYR A 1 350 ? 16.921 9.585 -14.065 1.00 92.75 350 TYR A CA 1
ATOM 2691 C C . TYR A 1 350 ? 17.867 8.415 -14.330 1.00 92.75 350 TYR A C 1
ATOM 2693 O O . TYR A 1 350 ? 19.011 8.430 -13.867 1.00 92.75 350 TYR A O 1
ATOM 2701 N N . TYR A 1 351 ? 17.423 7.394 -15.069 1.00 95.19 351 TYR A N 1
ATOM 2702 C CA . TYR A 1 351 ? 18.182 6.142 -15.176 1.00 95.19 351 TYR A CA 1
ATOM 2703 C C . TYR A 1 351 ? 19.471 6.331 -15.987 1.00 95.19 351 TYR A C 1
ATOM 2705 O O . TYR A 1 351 ? 20.556 5.997 -15.517 1.00 95.19 351 TYR A O 1
ATOM 2713 N N . LYS A 1 352 ? 19.402 6.899 -17.188 1.00 95.69 352 LYS A N 1
ATOM 2714 C CA . LYS A 1 352 ? 20.560 7.031 -18.079 1.00 95.69 352 LYS A CA 1
ATOM 2715 C C . LYS A 1 352 ? 21.701 7.860 -17.473 1.00 95.69 352 LYS A C 1
ATOM 2717 O O . LYS A 1 352 ? 22.817 7.335 -17.448 1.00 95.69 352 LYS A O 1
ATOM 2722 N N . PRO A 1 353 ? 21.473 9.070 -16.914 1.00 94.81 353 PRO A N 1
ATOM 2723 C CA . PRO A 1 353 ? 22.541 9.815 -16.244 1.00 94.81 353 PRO A CA 1
ATOM 2724 C C . PRO A 1 353 ? 23.153 9.046 -15.067 1.00 94.81 353 PRO A C 1
ATOM 2726 O O . PRO A 1 353 ? 24.368 9.072 -14.866 1.00 94.81 353 PRO A O 1
ATOM 2729 N N . TRP A 1 354 ? 22.323 8.334 -14.298 1.00 94.88 354 TRP A N 1
ATOM 2730 C CA . TRP A 1 354 ? 22.791 7.506 -13.191 1.00 94.88 354 TRP A CA 1
ATOM 2731 C C . TRP A 1 354 ? 23.642 6.324 -13.674 1.00 94.88 354 TRP A C 1
ATOM 2733 O O . TRP A 1 354 ? 24.715 6.080 -13.122 1.00 94.88 354 TRP A O 1
ATOM 2743 N N . LEU A 1 355 ? 23.210 5.626 -14.728 1.00 94.50 355 LEU A N 1
ATOM 2744 C CA . LEU A 1 355 ? 23.885 4.448 -15.274 1.00 94.50 355 LEU A CA 1
ATOM 2745 C C . LEU A 1 355 ? 25.262 4.800 -15.842 1.00 94.50 355 LEU A C 1
ATOM 2747 O O . LEU A 1 355 ? 26.222 4.072 -15.594 1.00 94.50 355 LEU A O 1
ATOM 2751 N N . GLU A 1 356 ? 25.381 5.926 -16.551 1.00 93.19 356 GLU A N 1
ATOM 2752 C CA . GLU A 1 356 ? 26.669 6.441 -17.039 1.00 93.19 356 GLU A CA 1
ATOM 2753 C C . GLU A 1 356 ? 27.656 6.664 -15.880 1.00 93.19 356 GLU A C 1
ATOM 2755 O O . GLU A 1 356 ? 28.834 6.306 -15.971 1.00 93.19 356 GLU A O 1
ATOM 2760 N N . GLY A 1 357 ? 27.163 7.199 -14.758 1.00 92.12 357 GLY A N 1
ATOM 2761 C CA . GLY A 1 357 ? 27.934 7.339 -13.526 1.00 92.12 357 GLY A CA 1
ATOM 2762 C C . GLY A 1 357 ? 28.308 5.990 -12.913 1.00 92.12 357 GLY A C 1
ATOM 2763 O O . GLY A 1 357 ? 29.488 5.746 -12.656 1.00 92.12 357 GLY A O 1
ATOM 2764 N N . ALA A 1 358 ? 27.335 5.099 -12.724 1.00 91.25 358 ALA A N 1
ATOM 2765 C CA . ALA A 1 358 ? 27.522 3.798 -12.083 1.00 91.25 358 ALA A CA 1
ATOM 2766 C C . ALA A 1 358 ? 28.512 2.902 -12.848 1.00 91.25 358 ALA A C 1
ATOM 2768 O O . ALA A 1 358 ? 29.367 2.266 -12.238 1.00 91.25 358 ALA A O 1
ATOM 2769 N N . GLN A 1 359 ? 28.478 2.913 -14.184 1.00 89.88 359 GLN A N 1
ATOM 2770 C CA . GLN A 1 359 ? 29.409 2.150 -15.028 1.00 89.88 359 GLN A CA 1
ATOM 2771 C C . GLN A 1 359 ? 30.863 2.634 -14.935 1.00 89.88 359 GLN A C 1
ATOM 2773 O O . GLN A 1 359 ? 31.783 1.890 -15.274 1.00 89.88 359 GLN A O 1
ATOM 2778 N N . SER A 1 360 ? 31.081 3.874 -14.492 1.00 89.06 360 SER A N 1
ATOM 2779 C CA . SER A 1 360 ? 32.418 4.448 -14.314 1.00 89.06 360 SER A CA 1
ATOM 2780 C C . SER A 1 360 ? 33.018 4.207 -12.923 1.00 89.06 360 SER A C 1
ATOM 2782 O O . SER A 1 360 ? 34.186 4.532 -12.701 1.00 89.06 360 SER A O 1
ATOM 2784 N N . GLN A 1 361 ? 32.237 3.655 -11.990 1.00 89.56 361 GLN A N 1
ATOM 2785 C CA . GLN A 1 361 ? 32.626 3.444 -10.597 1.00 89.56 361 GLN A CA 1
ATOM 2786 C C . GLN A 1 361 ? 32.906 1.968 -10.305 1.00 89.56 361 GLN A C 1
ATOM 2788 O O . GLN A 1 361 ? 32.426 1.067 -10.992 1.00 89.56 361 GLN A O 1
ATOM 2793 N N . GLU A 1 362 ? 33.704 1.710 -9.267 1.00 91.19 362 GLU A N 1
ATOM 2794 C CA . GLU A 1 362 ? 33.816 0.356 -8.728 1.00 91.19 362 GLU A CA 1
ATOM 2795 C C . GLU A 1 362 ? 32.477 -0.055 -8.115 1.00 91.19 362 GLU A C 1
ATOM 2797 O O . GLU A 1 362 ? 31.828 0.741 -7.431 1.00 91.19 362 GLU A O 1
ATOM 2802 N N . LYS A 1 363 ? 32.067 -1.306 -8.359 1.00 89.12 363 LYS A N 1
ATOM 2803 C CA . LYS A 1 363 ? 30.838 -1.841 -7.775 1.00 89.12 363 LYS A CA 1
ATOM 2804 C C . LYS A 1 363 ? 30.944 -1.758 -6.244 1.00 89.12 363 LYS A C 1
ATOM 2806 O O . LYS A 1 363 ? 31.949 -2.228 -5.700 1.00 89.12 363 LYS A O 1
ATOM 2811 N N . PRO A 1 364 ? 29.947 -1.183 -5.551 1.00 92.06 364 PRO A N 1
ATOM 2812 C CA . PRO A 1 364 ? 29.959 -1.125 -4.096 1.00 92.06 364 PRO A CA 1
ATOM 2813 C C . PRO A 1 364 ? 29.935 -2.532 -3.488 1.00 92.06 364 PRO A C 1
ATOM 2815 O O . PRO A 1 364 ? 29.512 -3.503 -4.122 1.00 92.06 364 PRO A O 1
ATOM 2818 N N . GLU A 1 365 ? 30.383 -2.633 -2.238 1.00 95.56 365 GLU A N 1
ATOM 2819 C CA . GLU A 1 365 ? 30.238 -3.861 -1.461 1.00 95.56 365 GLU A CA 1
ATOM 2820 C C . GLU A 1 365 ? 28.755 -4.220 -1.314 1.00 95.56 365 GLU A C 1
ATOM 2822 O O . GLU A 1 365 ? 27.898 -3.343 -1.183 1.00 95.56 365 GLU A O 1
ATOM 2827 N N . ARG A 1 366 ? 28.462 -5.521 -1.365 1.00 96.75 366 ARG A N 1
ATOM 2828 C CA . ARG A 1 366 ? 27.106 -6.043 -1.222 1.00 96.75 366 ARG A CA 1
ATOM 2829 C C . ARG A 1 366 ? 26.512 -5.624 0.118 1.00 96.75 366 ARG A C 1
ATOM 2831 O O . ARG A 1 366 ? 27.105 -5.859 1.166 1.00 96.75 366 ARG A O 1
ATOM 2838 N N . PHE A 1 367 ? 25.299 -5.096 0.072 1.00 96.00 367 PHE A N 1
ATOM 2839 C CA . PHE A 1 367 ? 24.505 -4.812 1.253 1.00 96.00 367 PHE A CA 1
ATOM 2840 C C . PHE A 1 367 ? 23.811 -6.084 1.750 1.00 96.00 367 PHE A C 1
ATOM 2842 O O . PHE A 1 367 ? 23.227 -6.819 0.955 1.00 96.00 367 PHE A O 1
ATOM 2849 N N . VAL A 1 368 ? 23.855 -6.352 3.053 1.00 96.06 368 VAL A N 1
ATOM 2850 C CA . VAL A 1 368 ? 23.212 -7.536 3.659 1.00 96.06 368 VAL A CA 1
ATOM 2851 C C . VAL A 1 368 ? 22.337 -7.202 4.872 1.00 96.06 368 VAL A C 1
ATOM 2853 O O . VAL A 1 368 ? 21.618 -8.070 5.357 1.00 96.06 368 VAL A O 1
ATOM 2856 N N . ASP A 1 369 ? 22.362 -5.949 5.333 1.00 95.50 369 ASP A N 1
ATOM 2857 C CA . ASP A 1 369 ? 21.787 -5.520 6.611 1.00 95.50 369 ASP A CA 1
ATOM 2858 C C . ASP A 1 369 ? 20.411 -4.851 6.427 1.00 95.50 369 ASP A C 1
AT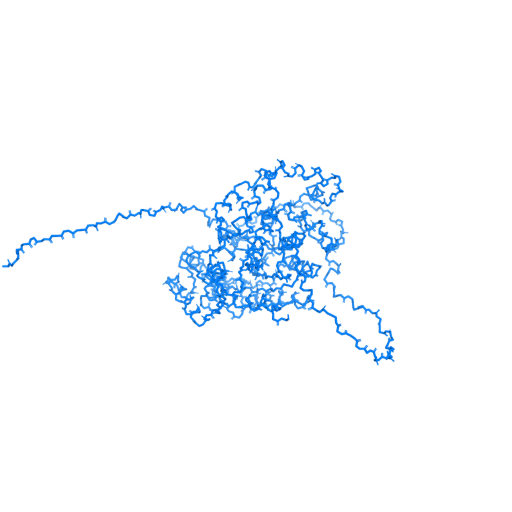OM 2860 O O . ASP A 1 369 ? 20.248 -3.653 6.645 1.00 95.50 369 ASP A O 1
ATOM 2864 N N . TRP A 1 370 ? 19.408 -5.613 5.984 1.00 97.00 370 TRP A N 1
ATOM 2865 C CA . TRP A 1 370 ? 18.035 -5.118 5.786 1.00 97.00 370 TRP A CA 1
ATOM 2866 C C . TRP A 1 370 ? 17.357 -4.678 7.097 1.00 97.00 370 TRP A C 1
ATOM 2868 O O . TRP A 1 370 ? 17.569 -5.290 8.150 1.00 97.00 370 TRP A O 1
ATOM 2878 N N . SER A 1 371 ? 16.507 -3.643 7.023 1.00 96.94 371 SER A N 1
ATOM 2879 C CA . SER A 1 371 ? 15.843 -3.035 8.184 1.00 96.94 371 SER A CA 1
ATOM 2880 C C . SER A 1 371 ? 15.022 -4.053 8.970 1.00 96.94 371 SER A C 1
ATOM 2882 O O . SER A 1 371 ? 14.007 -4.568 8.500 1.00 96.94 371 SER A O 1
ATOM 2884 N N . GLN A 1 372 ? 15.445 -4.305 10.208 1.00 96.00 372 GLN A N 1
ATOM 2885 C CA . GLN A 1 372 ? 14.678 -5.123 11.148 1.00 96.00 372 GLN A CA 1
ATOM 2886 C C . GLN A 1 372 ? 13.465 -4.367 11.702 1.00 96.00 372 GLN A C 1
ATOM 2888 O O . GLN A 1 372 ? 12.464 -4.993 12.022 1.00 96.00 372 GLN A O 1
ATOM 2893 N N . LYS A 1 373 ? 13.509 -3.028 11.739 1.00 96.19 373 LYS A N 1
ATOM 2894 C CA . LYS A 1 373 ? 12.378 -2.210 12.197 1.00 96.19 373 LYS A CA 1
ATOM 2895 C C . LYS A 1 373 ? 11.193 -2.303 11.243 1.00 96.19 373 LYS A C 1
ATOM 2897 O O . LYS A 1 373 ? 10.076 -2.518 11.689 1.00 96.19 373 LYS A O 1
ATOM 2902 N N . GLU A 1 374 ? 11.438 -2.208 9.933 1.00 98.06 374 GLU A N 1
ATOM 2903 C CA . GLU A 1 374 ? 10.358 -2.382 8.953 1.00 98.06 374 GLU A CA 1
ATOM 2904 C C . GLU A 1 374 ? 9.837 -3.825 8.946 1.00 98.06 374 GLU A C 1
ATOM 2906 O O . GLU A 1 374 ? 8.645 -4.047 8.769 1.00 98.06 374 GLU A O 1
ATOM 2911 N N . LEU A 1 375 ? 10.697 -4.819 9.200 1.00 98.25 375 LEU A N 1
ATOM 2912 C CA . LEU A 1 375 ? 10.252 -6.203 9.372 1.00 98.25 375 LEU A CA 1
ATOM 2913 C C . LEU A 1 375 ? 9.315 -6.367 10.572 1.00 98.25 375 LEU A C 1
ATOM 2915 O O . LEU A 1 375 ? 8.313 -7.073 10.477 1.00 98.25 375 LEU A O 1
ATOM 2919 N N . GLU A 1 376 ? 9.637 -5.743 11.698 1.00 97.75 376 GLU A N 1
ATOM 2920 C CA . GLU A 1 376 ? 8.795 -5.743 12.892 1.00 97.75 376 GLU A CA 1
ATOM 2921 C C . GLU A 1 376 ? 7.466 -5.011 12.648 1.00 97.75 376 GLU A C 1
ATOM 2923 O O . GLU A 1 376 ? 6.406 -5.544 12.990 1.00 97.75 376 GLU A O 1
ATOM 2928 N N . ASP A 1 377 ? 7.503 -3.860 11.971 1.00 98.50 377 ASP A N 1
ATOM 2929 C CA . ASP A 1 377 ? 6.315 -3.107 11.556 1.00 98.50 377 ASP A CA 1
ATOM 2930 C C . ASP A 1 377 ? 5.452 -3.931 10.561 1.00 98.50 377 ASP A C 1
ATOM 2932 O O . ASP A 1 377 ? 4.221 -3.945 10.651 1.00 98.50 377 ASP A O 1
ATOM 2936 N N . PHE A 1 378 ? 6.072 -4.695 9.653 1.00 98.75 378 PHE A N 1
ATOM 2937 C CA . PHE A 1 378 ? 5.401 -5.635 8.740 1.00 98.75 378 PHE A CA 1
ATOM 2938 C C . PHE A 1 378 ? 4.741 -6.794 9.483 1.00 98.75 378 PHE A C 1
ATOM 2940 O O . PHE A 1 378 ? 3.570 -7.109 9.256 1.00 98.75 378 PHE A O 1
ATOM 2947 N N . LYS A 1 379 ? 5.448 -7.404 10.435 1.00 98.69 379 LYS A N 1
ATOM 2948 C CA . LYS A 1 379 ? 4.865 -8.446 11.283 1.00 98.69 379 LYS A CA 1
ATOM 2949 C C . LYS A 1 379 ? 3.722 -7.905 12.144 1.00 98.69 379 LYS A C 1
ATOM 2951 O O . LYS A 1 379 ? 2.756 -8.633 12.371 1.00 98.69 379 LYS A O 1
ATOM 2956 N N . LEU A 1 380 ? 3.775 -6.643 12.584 1.00 98.75 380 LEU A N 1
ATOM 2957 C CA . LEU A 1 380 ? 2.657 -5.987 13.268 1.00 98.75 380 LEU A CA 1
ATOM 2958 C C . LEU A 1 380 ? 1.422 -5.882 12.360 1.00 98.75 380 LEU A C 1
ATOM 2960 O O . LEU A 1 380 ? 0.323 -6.186 12.817 1.00 98.75 380 LEU A O 1
ATOM 2964 N N . PHE A 1 381 ? 1.572 -5.527 11.079 1.00 98.81 381 PHE A N 1
ATOM 2965 C CA . PHE A 1 381 ? 0.453 -5.543 10.124 1.00 98.81 381 PHE A CA 1
ATOM 2966 C C . PHE A 1 381 ? -0.192 -6.936 10.018 1.00 98.81 381 PHE A C 1
ATOM 2968 O O . PHE A 1 381 ? -1.413 -7.070 10.144 1.00 98.81 381 PHE A O 1
ATOM 2975 N N . LEU A 1 382 ? 0.618 -7.988 9.864 1.00 98.75 382 LEU A N 1
ATOM 2976 C CA . LEU A 1 382 ? 0.129 -9.372 9.810 1.00 98.75 382 LEU A CA 1
ATOM 2977 C C . LEU A 1 382 ? -0.547 -9.799 11.126 1.00 98.75 382 LEU A C 1
ATOM 2979 O O . LEU A 1 382 ? -1.581 -10.473 11.121 1.00 98.75 382 LEU A O 1
ATOM 2983 N N . GLN A 1 383 ? -0.002 -9.365 12.264 1.00 98.44 383 GLN A N 1
ATOM 2984 C CA . GLN A 1 383 ? -0.596 -9.577 13.580 1.00 98.44 383 GLN A CA 1
ATOM 2985 C C . GLN A 1 383 ? -1.967 -8.906 13.698 1.00 98.44 383 GLN A C 1
ATOM 2987 O O . GLN A 1 383 ? -2.911 -9.539 14.173 1.00 98.44 383 GLN A O 1
ATOM 2992 N N . VAL A 1 384 ? -2.097 -7.657 13.248 1.00 98.75 384 VAL A N 1
ATOM 2993 C CA . VAL A 1 384 ? -3.375 -6.935 13.232 1.00 98.75 384 VAL A CA 1
ATOM 2994 C C . VAL A 1 384 ? -4.382 -7.675 12.359 1.00 98.75 384 VAL A C 1
ATOM 2996 O O . VAL A 1 384 ? -5.489 -7.925 12.831 1.00 98.75 384 VAL A O 1
ATOM 2999 N N . CYS A 1 385 ? -3.996 -8.120 11.155 1.00 98.75 385 CYS A N 1
ATOM 3000 C CA . CYS A 1 385 ? -4.850 -8.949 10.294 1.00 98.75 385 CYS A CA 1
ATOM 3001 C C . CYS A 1 385 ? -5.406 -10.160 11.060 1.00 98.75 385 CYS A C 1
ATOM 3003 O O . CYS A 1 385 ? -6.618 -10.375 11.107 1.00 98.75 385 CYS A O 1
ATOM 3005 N N . ARG A 1 386 ? -4.535 -10.900 11.756 1.00 98.31 386 ARG A N 1
ATOM 3006 C CA . ARG A 1 386 ? -4.914 -12.055 12.582 1.00 98.31 386 ARG A CA 1
ATOM 3007 C C . ARG A 1 386 ? -5.875 -11.685 13.717 1.00 98.31 386 ARG A C 1
ATOM 3009 O O . ARG A 1 386 ? -6.890 -12.359 13.897 1.00 98.31 386 ARG A O 1
ATOM 3016 N N . GLU A 1 387 ? -5.585 -10.629 14.474 1.00 98.44 387 GLU A N 1
ATOM 3017 C CA . GLU A 1 387 ? -6.413 -10.157 15.597 1.00 98.44 387 GLU A CA 1
ATOM 3018 C C . GLU A 1 387 ? -7.813 -9.721 15.140 1.00 98.44 387 GLU A C 1
ATOM 3020 O O . GLU A 1 387 ? -8.834 -10.094 15.735 1.00 98.44 387 GLU A O 1
ATOM 3025 N N . VAL A 1 388 ? -7.878 -9.003 14.018 1.00 98.38 388 VAL A N 1
ATOM 3026 C CA . VAL A 1 388 ? -9.137 -8.560 13.415 1.00 98.38 388 VAL A CA 1
ATOM 3027 C C . VAL A 1 388 ? -9.749 -9.597 12.465 1.00 98.38 388 VAL A C 1
ATOM 3029 O O . VAL A 1 388 ? -10.808 -9.355 11.878 1.00 98.38 388 VAL A O 1
ATOM 3032 N N . GLY A 1 389 ? -9.202 -10.811 12.391 1.00 98.06 389 GLY A N 1
ATOM 3033 C CA . GLY A 1 389 ? -9.734 -11.899 11.563 1.00 98.06 389 GLY A CA 1
ATOM 3034 C C . GLY A 1 389 ? -9.926 -11.492 10.101 1.00 98.06 389 GLY A C 1
ATOM 3035 O O . GLY A 1 389 ? -10.955 -11.821 9.515 1.00 98.06 389 GLY A O 1
ATOM 3036 N N . VAL A 1 390 ? -8.983 -10.708 9.584 1.00 98.44 390 VAL A N 1
ATOM 3037 C CA . VAL A 1 390 ? -8.853 -10.320 8.183 1.00 98.44 390 VAL A CA 1
ATOM 3038 C C . VAL A 1 390 ? -7.781 -11.208 7.569 1.00 98.44 390 VAL A C 1
ATOM 3040 O O . VAL A 1 390 ? -6.710 -11.369 8.145 1.00 98.44 390 VAL A O 1
ATOM 3043 N N . GLU A 1 391 ? -8.080 -11.801 6.423 1.00 98.50 391 GLU A N 1
ATOM 3044 C CA . GLU A 1 391 ? -7.160 -12.606 5.629 1.00 98.50 391 GLU A CA 1
ATOM 3045 C C . GLU A 1 391 ? -6.351 -11.671 4.712 1.00 98.50 391 GLU A C 1
ATOM 3047 O O . GLU A 1 391 ? -6.949 -10.966 3.890 1.00 98.50 391 GLU A O 1
ATOM 3052 N N . PRO A 1 392 ? -5.017 -11.602 4.866 1.00 98.50 392 PRO A N 1
ATOM 3053 C CA . PRO A 1 392 ? -4.169 -10.835 3.972 1.00 98.50 392 PRO A CA 1
ATOM 3054 C C . PRO A 1 392 ? -3.624 -11.698 2.822 1.00 98.50 392 PRO A C 1
ATOM 3056 O O . PRO A 1 392 ? -3.230 -12.841 3.042 1.00 98.50 392 PRO A O 1
ATOM 3059 N N . LEU A 1 393 ? -3.511 -11.112 1.628 1.00 98.69 393 LEU A N 1
ATOM 3060 C CA . LEU A 1 393 ? -2.597 -11.560 0.573 1.00 98.69 393 LEU A CA 1
ATOM 3061 C C . LEU A 1 393 ? -1.410 -10.599 0.502 1.00 98.69 393 LEU A C 1
ATOM 3063 O O . LEU A 1 393 ? -1.595 -9.400 0.273 1.00 98.69 393 LEU A O 1
ATOM 3067 N N . ILE A 1 394 ? -0.191 -11.117 0.636 1.00 98.88 394 ILE A N 1
ATOM 3068 C CA . ILE A 1 394 ? 1.021 -10.305 0.487 1.00 98.88 394 ILE A CA 1
ATOM 3069 C C . ILE A 1 394 ? 1.555 -10.414 -0.938 1.00 98.88 394 ILE A C 1
ATOM 3071 O O . ILE A 1 394 ? 1.917 -11.490 -1.398 1.00 98.88 394 ILE A O 1
ATOM 3075 N N . VAL A 1 395 ? 1.629 -9.292 -1.644 1.00 98.88 395 VAL A N 1
ATOM 3076 C CA . VAL A 1 395 ? 2.213 -9.195 -2.984 1.00 98.88 395 VAL A CA 1
ATOM 3077 C C . VAL A 1 395 ? 3.660 -8.726 -2.849 1.00 98.88 395 VAL A C 1
ATOM 3079 O O . VAL A 1 395 ? 3.914 -7.561 -2.544 1.00 98.88 395 VAL A O 1
ATOM 3082 N N . ILE A 1 396 ? 4.620 -9.623 -3.073 1.00 98.75 396 ILE A N 1
ATOM 3083 C CA . ILE A 1 396 ? 6.052 -9.310 -2.988 1.00 98.75 396 ILE A CA 1
ATOM 3084 C C . ILE A 1 396 ? 6.502 -8.753 -4.341 1.00 98.75 396 ILE A C 1
ATOM 3086 O O . ILE A 1 396 ? 6.686 -9.494 -5.310 1.00 98.75 396 ILE A O 1
ATOM 3090 N N . MET A 1 397 ? 6.650 -7.430 -4.415 1.00 97.88 397 MET A N 1
ATOM 3091 C CA . MET A 1 397 ? 7.012 -6.719 -5.641 1.00 97.88 397 MET A CA 1
ATOM 3092 C C . MET A 1 397 ? 8.508 -6.905 -5.957 1.00 97.88 397 MET A C 1
ATOM 3094 O O . MET A 1 397 ? 9.349 -6.777 -5.057 1.00 97.88 397 MET A O 1
ATOM 3098 N N . PRO A 1 398 ? 8.889 -7.178 -7.221 1.00 97.81 398 PRO A N 1
ATOM 3099 C CA . PRO A 1 398 ? 10.288 -7.241 -7.590 1.00 97.81 398 PRO A CA 1
ATOM 3100 C C . PRO A 1 398 ? 10.851 -5.832 -7.789 1.00 97.81 398 PRO A C 1
ATOM 3102 O O . PRO A 1 398 ? 10.182 -4.820 -7.590 1.00 97.81 398 PRO A O 1
ATOM 3105 N N . VAL A 1 399 ? 12.103 -5.760 -8.218 1.00 97.38 399 VAL A N 1
ATOM 3106 C CA . VAL A 1 399 ? 12.715 -4.518 -8.690 1.00 97.38 399 VAL A CA 1
ATOM 3107 C C . VAL A 1 399 ? 13.314 -4.714 -10.073 1.00 97.38 399 VAL A C 1
ATOM 3109 O O . VAL A 1 399 ? 13.437 -5.838 -10.555 1.00 97.38 399 VAL A O 1
ATOM 3112 N N . LYS A 1 400 ? 13.737 -3.628 -10.724 1.00 97.44 400 LYS A N 1
ATOM 3113 C CA . LYS A 1 400 ? 14.438 -3.737 -12.004 1.00 97.44 400 LYS A CA 1
ATOM 3114 C C . LYS A 1 400 ? 15.882 -4.209 -11.803 1.00 97.44 400 LYS A C 1
ATOM 3116 O O . LYS A 1 400 ? 16.747 -3.402 -11.444 1.00 97.44 400 LYS A O 1
ATOM 3121 N N . ALA A 1 401 ? 16.169 -5.482 -12.086 1.00 96.88 401 ALA A N 1
ATOM 3122 C CA . ALA A 1 401 ? 17.508 -6.061 -11.901 1.00 96.88 401 ALA A CA 1
ATOM 3123 C C . ALA A 1 401 ? 18.599 -5.268 -12.636 1.00 96.88 401 ALA A C 1
ATOM 3125 O O . ALA A 1 401 ? 19.639 -4.958 -12.054 1.00 96.88 401 ALA A O 1
ATOM 3126 N N . SER A 1 402 ? 18.328 -4.835 -13.875 1.00 95.06 402 SER A N 1
ATOM 3127 C CA . SER A 1 402 ? 19.283 -4.071 -14.693 1.00 95.06 402 SER A CA 1
ATOM 3128 C C . SER A 1 402 ? 19.741 -2.754 -14.055 1.00 95.06 402 SER A C 1
ATOM 3130 O O . SER A 1 402 ? 20.774 -2.207 -14.445 1.00 95.06 402 SER A O 1
ATOM 3132 N N . TYR A 1 403 ? 18.974 -2.212 -13.106 1.00 96.06 403 TYR A N 1
ATOM 3133 C CA . TYR A 1 403 ? 19.379 -1.074 -12.289 1.00 96.06 403 TYR A CA 1
ATOM 3134 C C . TYR A 1 403 ? 20.140 -1.567 -11.057 1.00 96.06 403 TYR A C 1
ATOM 3136 O O . TYR A 1 403 ? 21.313 -1.251 -10.866 1.00 96.06 403 TYR A O 1
ATOM 3144 N N . TYR A 1 404 ? 19.503 -2.403 -10.240 1.00 96.25 404 TYR A N 1
ATOM 3145 C CA . TYR A 1 404 ? 20.029 -2.763 -8.926 1.00 96.25 404 TYR A CA 1
ATOM 3146 C C . TYR A 1 404 ? 21.318 -3.595 -8.957 1.00 96.25 404 TYR A C 1
ATOM 3148 O O . TYR A 1 404 ? 22.109 -3.506 -8.017 1.00 96.25 404 TYR A O 1
ATOM 3156 N N . ASP A 1 405 ? 21.612 -4.306 -10.045 1.00 95.62 405 ASP A N 1
ATOM 3157 C CA . ASP A 1 405 ? 22.858 -5.067 -10.209 1.00 95.62 405 ASP A CA 1
ATOM 3158 C C . ASP A 1 405 ? 24.127 -4.192 -10.249 1.00 95.62 405 ASP A C 1
ATOM 3160 O O . ASP A 1 405 ? 25.227 -4.694 -9.990 1.00 95.62 405 ASP A O 1
ATOM 3164 N N . TYR A 1 406 ? 23.980 -2.886 -10.501 1.00 94.88 406 TYR A N 1
ATOM 3165 C CA . TYR A 1 406 ? 25.055 -1.888 -10.404 1.00 94.88 406 TYR A CA 1
ATOM 3166 C C . TYR A 1 406 ? 25.148 -1.218 -9.018 1.00 94.88 406 TYR A C 1
ATOM 3168 O O . TYR A 1 406 ? 26.026 -0.388 -8.793 1.00 94.88 406 TYR A O 1
ATOM 3176 N N . THR A 1 407 ? 24.264 -1.567 -8.080 1.00 95.00 407 THR A N 1
ATOM 3177 C CA . THR A 1 407 ? 24.229 -1.020 -6.713 1.00 95.00 407 THR A CA 1
ATOM 3178 C C . THR A 1 407 ? 24.797 -2.013 -5.690 1.00 95.00 407 THR A C 1
ATOM 3180 O O . THR A 1 407 ? 25.251 -3.104 -6.042 1.00 95.00 407 THR A O 1
ATOM 3183 N N . ALA A 1 408 ? 24.755 -1.644 -4.404 1.00 95.88 408 ALA A N 1
ATOM 3184 C CA . ALA A 1 408 ? 25.049 -2.552 -3.292 1.00 95.88 408 ALA A CA 1
ATOM 3185 C C . ALA A 1 408 ? 23.963 -3.634 -3.122 1.00 95.88 408 ALA A C 1
ATOM 3187 O O . ALA A 1 408 ? 24.216 -4.679 -2.526 1.00 95.88 408 ALA A O 1
ATOM 3188 N N . TYR A 1 409 ? 22.770 -3.402 -3.675 1.00 96.81 409 TYR A N 1
ATOM 3189 C CA . TYR A 1 409 ? 21.620 -4.301 -3.629 1.00 96.81 409 TYR A CA 1
ATOM 3190 C C . TYR A 1 409 ? 21.607 -5.232 -4.849 1.00 96.81 409 TYR A C 1
ATOM 3192 O O . TYR A 1 409 ? 20.655 -5.268 -5.632 1.00 96.81 409 TYR A O 1
ATOM 3200 N N . ASP A 1 410 ? 22.710 -5.947 -5.060 1.00 96.25 410 ASP A N 1
ATOM 3201 C CA . ASP A 1 410 ? 22.810 -6.932 -6.136 1.00 96.25 410 ASP A CA 1
ATOM 3202 C C . ASP A 1 410 ? 21.877 -8.135 -5.919 1.00 96.25 410 ASP A C 1
ATOM 3204 O O . ASP A 1 410 ? 21.218 -8.244 -4.887 1.00 96.25 410 ASP A O 1
ATOM 3208 N N . ARG A 1 411 ? 21.792 -9.038 -6.902 1.00 97.12 411 ARG A N 1
ATOM 3209 C CA . ARG A 1 411 ? 20.857 -10.175 -6.885 1.00 97.12 411 ARG A CA 1
ATOM 3210 C C . ARG A 1 411 ? 20.836 -10.930 -5.554 1.00 97.12 411 ARG A C 1
ATOM 3212 O O . ARG A 1 411 ? 19.764 -11.233 -5.040 1.00 97.12 411 ARG A O 1
ATOM 3219 N N . GLU A 1 412 ? 21.993 -11.232 -4.976 1.00 97.81 412 GLU A N 1
ATOM 3220 C CA . GLU A 1 412 ? 22.055 -11.953 -3.707 1.00 97.81 412 GLU A CA 1
ATOM 3221 C C . GLU A 1 412 ? 21.630 -11.094 -2.514 1.00 97.81 412 GLU A C 1
ATOM 3223 O O . GLU A 1 412 ? 21.004 -11.625 -1.604 1.00 97.81 412 GLU A O 1
ATOM 3228 N N . SER A 1 413 ? 21.907 -9.785 -2.517 1.00 98.25 413 SER A N 1
ATOM 3229 C CA . SER A 1 413 ? 21.331 -8.861 -1.528 1.00 98.25 413 SER A CA 1
ATOM 3230 C C . SER A 1 413 ? 19.802 -8.868 -1.582 1.00 98.25 413 SER A C 1
ATOM 3232 O O . SER A 1 413 ? 19.147 -9.011 -0.548 1.00 98.25 413 SER A O 1
ATOM 3234 N N . ARG A 1 414 ? 19.225 -8.782 -2.787 1.00 98.31 414 ARG A N 1
ATOM 3235 C CA . ARG A 1 414 ? 17.768 -8.796 -2.988 1.00 98.31 414 ARG A CA 1
ATOM 3236 C C . ARG A 1 414 ? 17.148 -10.128 -2.584 1.00 98.31 414 ARG A C 1
ATOM 3238 O O . ARG A 1 414 ? 16.084 -10.136 -1.979 1.00 98.31 414 ARG A O 1
ATOM 3245 N N . GLN A 1 415 ? 17.847 -11.243 -2.811 1.00 98.38 415 GLN A N 1
ATOM 3246 C CA . GLN A 1 415 ? 17.399 -12.550 -2.331 1.00 98.38 415 GLN A CA 1
ATOM 3247 C C . GLN A 1 415 ? 17.254 -12.590 -0.806 1.00 98.38 415 GLN A C 1
ATOM 3249 O O . GLN A 1 415 ? 16.275 -13.148 -0.320 1.00 98.38 415 GLN A O 1
ATOM 3254 N N . LEU A 1 416 ? 18.163 -11.948 -0.060 1.00 98.31 416 LEU A N 1
ATOM 3255 C CA . LEU A 1 416 ? 18.030 -11.830 1.397 1.00 98.31 416 LEU A CA 1
ATOM 3256 C C . LEU A 1 416 ? 16.770 -11.051 1.793 1.00 98.31 416 LEU A C 1
ATOM 3258 O O . LEU A 1 416 ? 16.105 -11.441 2.746 1.00 98.31 416 LEU A O 1
ATOM 3262 N N . TYR A 1 417 ? 16.424 -9.987 1.063 1.00 98.31 417 TYR A N 1
ATOM 3263 C CA . TYR A 1 417 ? 15.173 -9.256 1.279 1.00 98.31 417 TYR A CA 1
ATOM 3264 C C . TYR A 1 417 ? 13.945 -10.135 0.995 1.00 98.31 417 TYR A C 1
ATOM 3266 O O . TYR A 1 417 ? 13.047 -10.215 1.832 1.00 98.31 417 TYR A O 1
ATOM 3274 N N . TYR A 1 418 ? 13.911 -10.829 -0.146 1.00 98.75 418 TYR A N 1
ATOM 3275 C CA . TYR A 1 418 ? 12.786 -11.704 -0.482 1.00 98.75 418 TYR A CA 1
ATOM 3276 C C . TYR A 1 418 ? 12.609 -12.811 0.561 1.00 98.75 418 TYR A C 1
ATOM 3278 O O . TYR A 1 418 ? 11.497 -13.048 1.026 1.00 98.75 418 TYR A O 1
ATOM 3286 N N . ASP A 1 419 ? 13.704 -13.438 0.994 1.00 98.62 419 ASP A N 1
ATOM 3287 C CA . ASP A 1 419 ? 13.678 -14.463 2.041 1.00 98.62 419 ASP A CA 1
ATOM 3288 C C . ASP A 1 419 ? 13.197 -13.900 3.390 1.00 98.62 419 ASP A C 1
ATOM 3290 O O . ASP A 1 419 ? 12.505 -14.601 4.128 1.00 98.62 419 ASP A O 1
ATOM 3294 N N . LEU A 1 420 ? 13.501 -12.632 3.695 1.00 98.06 420 LEU A N 1
ATOM 3295 C CA . LEU A 1 420 ? 13.036 -11.946 4.904 1.00 98.06 420 LEU A CA 1
ATOM 3296 C C . LEU A 1 420 ? 11.505 -11.828 4.938 1.00 98.06 420 LEU A C 1
ATOM 3298 O O . LEU A 1 420 ? 10.878 -12.185 5.937 1.00 98.06 420 LEU A O 1
ATOM 3302 N N . VAL A 1 421 ? 10.903 -11.356 3.841 1.00 98.62 421 VAL A N 1
ATOM 3303 C CA . VAL A 1 421 ? 9.446 -11.160 3.740 1.00 98.62 421 VAL A CA 1
ATOM 3304 C C . VAL A 1 421 ? 8.716 -12.502 3.694 1.00 98.62 421 VAL A C 1
ATOM 3306 O O . VAL A 1 421 ? 7.754 -12.690 4.442 1.00 98.62 421 VAL A O 1
ATOM 3309 N N . ARG A 1 422 ? 9.197 -13.461 2.887 1.00 98.81 422 ARG A N 1
ATOM 3310 C CA . ARG A 1 422 ? 8.645 -14.829 2.852 1.00 98.81 422 ARG A CA 1
ATOM 3311 C C . ARG A 1 422 ? 8.690 -15.475 4.230 1.00 98.81 422 ARG A C 1
ATOM 3313 O O . ARG A 1 422 ? 7.683 -15.998 4.686 1.00 98.81 422 ARG A O 1
ATOM 3320 N N . GLY A 1 423 ? 9.828 -15.369 4.920 1.00 98.50 423 GLY A N 1
ATOM 3321 C CA . GLY A 1 423 ? 10.003 -15.926 6.258 1.00 98.50 423 GLY A CA 1
ATOM 3322 C C . GLY A 1 423 ? 9.006 -15.363 7.272 1.00 98.50 423 GLY A C 1
ATOM 3323 O O . GLY A 1 423 ? 8.459 -16.124 8.065 1.00 98.50 423 GLY A O 1
ATOM 3324 N N . ALA A 1 424 ? 8.715 -14.058 7.225 1.00 98.25 424 ALA A N 1
ATOM 3325 C CA . ALA A 1 424 ? 7.693 -13.451 8.079 1.00 98.25 424 ALA A CA 1
ATOM 3326 C C . ALA A 1 424 ? 6.270 -13.931 7.745 1.00 98.25 424 ALA A C 1
ATOM 3328 O O . ALA A 1 424 ? 5.480 -14.164 8.662 1.00 98.25 424 ALA A O 1
ATOM 3329 N N . CYS A 1 425 ? 5.951 -14.111 6.460 1.00 98.56 425 CYS A N 1
ATOM 3330 C CA . CYS A 1 425 ? 4.665 -14.666 6.035 1.00 98.56 425 CYS A CA 1
ATOM 3331 C C . CYS A 1 425 ? 4.518 -16.132 6.478 1.00 98.56 425 CYS A C 1
ATOM 3333 O O . CYS A 1 425 ? 3.516 -16.484 7.100 1.00 98.56 425 CYS A O 1
ATOM 3335 N N . ASP A 1 426 ? 5.543 -16.959 6.255 1.00 98.12 426 ASP A N 1
ATOM 3336 C CA . ASP A 1 426 ? 5.582 -18.372 6.652 1.00 98.12 426 ASP A CA 1
ATOM 3337 C C . ASP A 1 426 ? 5.462 -18.539 8.179 1.00 98.12 426 ASP A C 1
ATOM 3339 O O . ASP A 1 426 ? 4.732 -19.408 8.660 1.00 98.12 426 ASP A O 1
ATOM 3343 N N . GLU A 1 427 ? 6.148 -17.692 8.956 1.00 96.06 427 GLU A N 1
ATOM 3344 C CA . GLU A 1 427 ? 6.094 -17.683 10.426 1.00 96.06 427 GLU A CA 1
ATOM 3345 C C . GLU A 1 427 ? 4.674 -17.435 10.952 1.00 96.06 427 GLU A C 1
ATOM 3347 O O . GLU A 1 427 ? 4.266 -18.037 11.950 1.00 96.06 427 GLU A O 1
ATOM 3352 N N . LEU A 1 428 ? 3.915 -16.569 10.277 1.00 95.19 428 LEU A N 1
ATOM 3353 C CA . LEU A 1 428 ? 2.565 -16.169 10.678 1.00 95.19 428 LEU A CA 1
ATOM 3354 C C . LEU A 1 428 ? 1.453 -16.914 9.922 1.00 95.19 428 LEU A C 1
ATOM 3356 O O . LEU A 1 428 ? 0.280 -16.711 10.237 1.00 95.19 428 LEU A O 1
ATOM 3360 N N . GLY A 1 429 ? 1.809 -17.817 9.002 1.00 96.38 429 GLY A N 1
ATOM 3361 C CA . GLY A 1 429 ? 0.868 -18.631 8.231 1.00 96.38 429 GLY A CA 1
ATOM 3362 C C . GLY A 1 429 ? 0.033 -17.814 7.244 1.00 96.38 429 GLY A C 1
ATOM 3363 O O . GLY A 1 429 ? -1.173 -18.030 7.152 1.00 96.38 429 GLY A O 1
ATOM 3364 N N . VAL A 1 430 ? 0.663 -16.852 6.570 1.00 97.25 430 VAL A N 1
ATOM 3365 C CA . VAL A 1 430 ? 0.037 -15.925 5.619 1.00 97.25 430 VAL A CA 1
ATOM 3366 C C . VAL A 1 430 ? 0.477 -16.258 4.196 1.00 97.25 430 VAL A C 1
ATOM 3368 O O . VAL A 1 430 ? 1.665 -16.451 3.944 1.00 97.25 430 VAL A O 1
ATOM 3371 N N . ASP A 1 431 ? -0.478 -16.280 3.267 1.00 96.62 431 ASP A N 1
ATOM 3372 C CA . ASP A 1 431 ? -0.204 -16.512 1.851 1.00 96.62 431 ASP A CA 1
ATOM 3373 C C . ASP A 1 431 ? 0.413 -15.276 1.178 1.00 96.62 431 ASP A C 1
ATOM 3375 O O . ASP A 1 431 ? 0.102 -14.121 1.497 1.00 96.62 431 ASP A O 1
ATOM 3379 N N . TYR A 1 432 ? 1.282 -15.526 0.200 1.00 98.62 432 TYR A N 1
ATOM 3380 C CA . TYR A 1 432 ? 1.925 -14.480 -0.585 1.00 98.62 432 TYR A CA 1
ATOM 3381 C C . TYR A 1 432 ? 2.024 -14.840 -2.072 1.00 98.62 432 TYR A C 1
ATOM 3383 O O . TYR A 1 432 ? 2.267 -15.988 -2.444 1.00 98.62 432 TYR A O 1
ATOM 3391 N N . ALA A 1 433 ? 1.876 -13.826 -2.923 1.00 98.62 433 ALA A N 1
ATOM 3392 C CA . ALA A 1 433 ? 2.195 -13.866 -4.343 1.00 98.62 433 ALA A CA 1
ATOM 3393 C C . ALA A 1 433 ? 3.600 -13.285 -4.545 1.00 98.62 433 ALA A C 1
ATOM 3395 O O . ALA A 1 433 ? 3.834 -12.096 -4.315 1.00 98.62 433 ALA A O 1
ATOM 3396 N N . ASP A 1 434 ? 4.549 -14.136 -4.936 1.00 98.62 434 ASP A N 1
ATOM 3397 C CA . ASP A 1 434 ? 5.954 -13.757 -5.081 1.00 98.62 434 ASP A CA 1
ATOM 3398 C C . ASP A 1 434 ? 6.342 -13.512 -6.538 1.00 98.62 434 ASP A C 1
ATOM 3400 O O . ASP A 1 434 ? 6.352 -14.430 -7.365 1.00 98.62 434 ASP A O 1
ATOM 3404 N N . TYR A 1 435 ? 6.728 -12.273 -6.832 1.00 98.69 435 TYR A N 1
ATOM 3405 C CA . TYR A 1 435 ? 7.172 -11.860 -8.156 1.00 98.69 435 TYR A CA 1
ATOM 3406 C C . TYR A 1 435 ? 8.683 -11.639 -8.256 1.00 98.69 435 TYR A C 1
ATOM 3408 O O . TYR A 1 435 ? 9.157 -11.170 -9.291 1.00 98.69 435 TYR A O 1
ATOM 3416 N N . SER A 1 436 ? 9.479 -12.041 -7.259 1.00 98.19 436 SER A N 1
ATOM 3417 C CA . SER A 1 436 ? 10.947 -11.939 -7.296 1.00 98.19 436 SER A CA 1
ATOM 3418 C C . SER A 1 436 ? 11.582 -12.6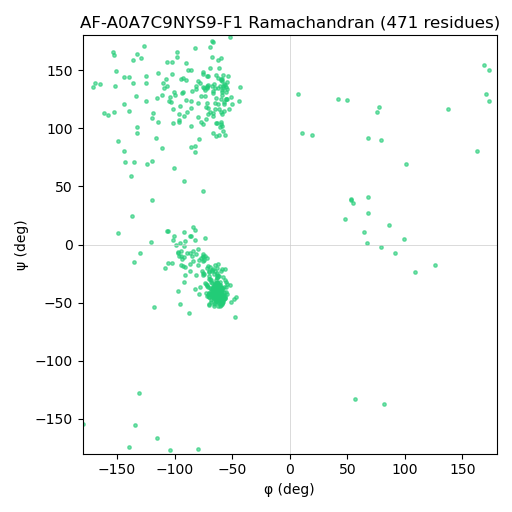42 -8.504 1.00 98.19 436 SER A C 1
ATOM 3420 O O . SER A 1 436 ? 12.723 -12.373 -8.859 1.00 98.19 436 SER A O 1
ATOM 3422 N N . GLY A 1 437 ? 10.877 -13.588 -9.129 1.00 98.06 437 GLY A N 1
ATOM 3423 C CA . GLY A 1 437 ? 11.327 -14.268 -10.345 1.00 98.06 437 GLY A CA 1
ATOM 3424 C C . GLY A 1 437 ? 11.295 -13.403 -11.611 1.00 98.06 437 GLY A C 1
ATOM 3425 O O . GLY A 1 437 ? 11.869 -13.813 -12.615 1.00 98.06 437 GLY A O 1
ATOM 3426 N N . PHE A 1 438 ? 10.657 -12.230 -11.569 1.00 98.19 438 PHE A N 1
ATOM 3427 C CA . PHE A 1 438 ? 10.366 -11.388 -12.735 1.00 98.19 438 PHE A CA 1
ATOM 3428 C C . PHE A 1 438 ? 11.257 -10.132 -12.841 1.00 98.19 438 PHE A C 1
ATOM 3430 O O . PHE A 1 438 ? 10.979 -9.246 -13.645 1.00 98.19 438 PHE A O 1
ATOM 3437 N N . GLU A 1 439 ? 12.341 -10.017 -12.061 1.00 97.69 439 GLU A N 1
ATOM 3438 C CA . GLU A 1 439 ? 13.194 -8.806 -12.039 1.00 97.69 439 GLU A CA 1
ATOM 3439 C C . GLU A 1 439 ? 13.802 -8.423 -13.404 1.00 97.69 439 GLU A C 1
ATOM 3441 O O . GLU A 1 439 ? 14.109 -7.251 -13.657 1.00 97.69 439 GLU A O 1
ATOM 3446 N N . ASP A 1 440 ? 14.013 -9.423 -14.263 1.00 97.06 440 ASP A N 1
ATOM 3447 C CA . ASP A 1 440 ? 14.613 -9.288 -15.593 1.00 97.06 440 ASP A CA 1
ATOM 3448 C C . ASP A 1 440 ? 13.559 -9.139 -16.708 1.00 97.06 440 ASP A C 1
ATOM 3450 O O . ASP A 1 440 ? 13.903 -8.810 -17.849 1.00 97.06 440 ASP A O 1
ATOM 3454 N N . ASP A 1 441 ? 12.277 -9.343 -16.397 1.00 97.75 441 ASP A N 1
ATOM 3455 C CA . ASP A 1 441 ? 11.221 -9.357 -17.400 1.00 97.75 441 ASP A CA 1
ATOM 3456 C C . ASP A 1 441 ? 10.953 -7.943 -17.931 1.00 97.75 441 ASP A C 1
ATO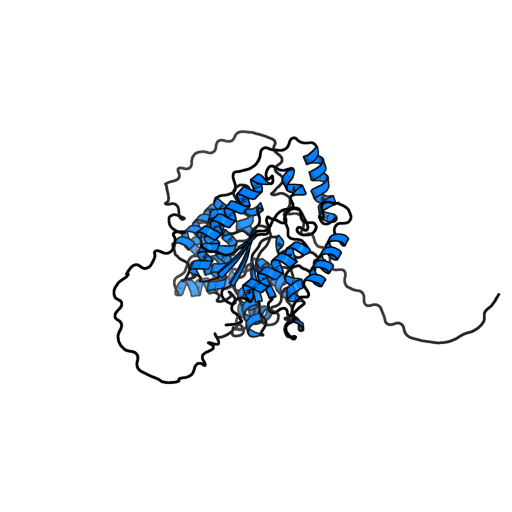M 3458 O O . ASP A 1 441 ? 10.879 -6.931 -17.218 1.00 97.75 441 ASP A O 1
ATOM 3462 N N . THR A 1 442 ? 10.845 -7.854 -19.254 1.00 96.38 442 THR A N 1
ATOM 3463 C CA . THR A 1 442 ? 10.577 -6.586 -19.933 1.00 96.38 442 THR A CA 1
ATOM 3464 C C . THR A 1 442 ? 9.124 -6.192 -19.676 1.00 96.38 442 THR A C 1
ATOM 3466 O O . THR A 1 442 ? 8.242 -7.033 -19.765 1.00 96.38 442 THR A O 1
ATOM 3469 N N . TYR A 1 443 ? 8.874 -4.920 -19.346 1.00 96.38 443 TYR A N 1
ATOM 3470 C CA . TYR A 1 443 ? 7.542 -4.376 -19.025 1.00 96.38 443 TYR A CA 1
ATOM 3471 C C . TYR A 1 443 ? 6.893 -4.893 -17.731 1.00 96.38 443 TYR A C 1
ATOM 3473 O O . TYR A 1 443 ? 5.795 -4.439 -17.398 1.00 96.38 443 TYR A O 1
ATOM 3481 N N . PHE A 1 444 ? 7.561 -5.771 -16.970 1.00 97.69 444 PHE A N 1
ATOM 3482 C CA . PHE A 1 444 ? 7.091 -6.161 -15.639 1.00 97.69 444 PHE A CA 1
ATOM 3483 C C . PHE A 1 444 ? 7.178 -4.990 -14.655 1.00 97.69 444 PHE A C 1
ATOM 3485 O O . PHE A 1 444 ? 6.232 -4.717 -13.924 1.00 97.69 444 PHE A O 1
ATOM 3492 N N . MET A 1 445 ? 8.287 -4.249 -14.705 1.00 96.56 445 MET A N 1
ATOM 3493 C CA . MET A 1 445 ? 8.482 -2.984 -13.994 1.00 96.56 445 MET A CA 1
ATOM 3494 C C . MET A 1 445 ? 8.425 -1.828 -14.994 1.00 96.56 445 MET A C 1
ATOM 3496 O O . MET A 1 445 ? 9.022 -1.923 -16.070 1.00 96.56 445 MET A O 1
ATOM 3500 N N . ARG A 1 446 ? 7.727 -0.737 -14.658 1.00 94.62 446 ARG A N 1
ATOM 3501 C CA . ARG A 1 446 ? 7.688 0.470 -15.510 1.00 94.62 446 ARG A CA 1
ATOM 3502 C C . ARG A 1 446 ? 8.959 1.298 -15.377 1.00 94.62 446 ARG A C 1
ATOM 3504 O O . ARG A 1 446 ? 9.414 1.907 -16.340 1.00 94.62 446 ARG A O 1
ATOM 3511 N N . ASP A 1 447 ? 9.495 1.339 -14.166 1.00 93.31 447 ASP A N 1
ATOM 3512 C CA . ASP A 1 447 ? 10.714 2.029 -13.775 1.00 93.31 447 ASP A CA 1
ATOM 3513 C C . ASP A 1 447 ? 11.546 1.088 -12.903 1.00 93.31 447 ASP A C 1
ATOM 3515 O O . ASP A 1 447 ? 11.456 -0.132 -13.053 1.00 93.31 447 ASP A O 1
ATOM 3519 N N . VAL A 1 448 ? 12.415 1.621 -12.047 1.00 94.75 448 VAL A N 1
ATOM 3520 C CA . VAL A 1 448 ? 13.321 0.770 -11.275 1.00 94.75 448 VAL A CA 1
ATOM 3521 C C . VAL A 1 448 ? 12.651 0.123 -10.061 1.00 94.75 448 VAL A C 1
ATOM 3523 O O . VAL A 1 448 ? 13.169 -0.882 -9.578 1.00 94.75 448 VAL A O 1
ATOM 3526 N N . MET A 1 449 ? 11.501 0.634 -9.601 1.00 93.75 449 MET A N 1
ATOM 3527 C CA . MET A 1 449 ? 10.850 0.202 -8.356 1.00 93.75 449 MET A CA 1
ATOM 3528 C C . MET A 1 449 ? 9.336 -0.015 -8.435 1.00 93.75 449 MET A C 1
ATOM 3530 O O . MET A 1 449 ? 8.803 -0.644 -7.532 1.00 93.75 449 MET A O 1
ATOM 3534 N N . HIS A 1 450 ? 8.642 0.461 -9.470 1.00 94.94 450 HIS A N 1
ATOM 3535 C CA . HIS A 1 450 ? 7.188 0.315 -9.588 1.00 94.94 450 HIS A CA 1
ATOM 3536 C C . HIS A 1 450 ? 6.783 -0.700 -10.662 1.00 94.94 450 HIS A C 1
ATOM 3538 O O . HIS A 1 450 ? 7.373 -0.758 -11.749 1.00 94.94 450 HIS A O 1
ATOM 3544 N N . LEU A 1 451 ? 5.721 -1.456 -10.372 1.00 96.62 451 LEU A N 1
ATOM 3545 C CA . LEU A 1 451 ? 5.074 -2.361 -11.322 1.00 96.62 451 LEU A CA 1
ATOM 3546 C C . LEU A 1 451 ? 4.676 -1.625 -12.608 1.00 96.62 451 LEU A C 1
ATOM 3548 O O . LEU A 1 451 ? 4.227 -0.475 -12.601 1.00 96.62 451 LEU A O 1
ATOM 3552 N N . GLY A 1 452 ? 4.873 -2.313 -13.724 1.00 94.94 452 GLY A N 1
ATOM 3553 C CA . GLY A 1 452 ? 4.526 -1.872 -15.065 1.00 94.94 452 GLY A CA 1
ATOM 3554 C C . GLY A 1 452 ? 3.448 -2.738 -15.692 1.00 94.94 452 GLY A C 1
ATOM 3555 O O . GLY A 1 452 ? 2.770 -3.512 -15.020 1.00 94.94 452 GLY A O 1
ATOM 3556 N N . TRP A 1 453 ? 3.285 -2.573 -17.000 1.00 96.06 453 TRP A N 1
ATOM 3557 C CA . TRP A 1 453 ? 2.178 -3.117 -17.777 1.00 96.06 453 TRP A CA 1
ATOM 3558 C C . TRP A 1 453 ? 1.897 -4.597 -17.491 1.00 96.06 453 TRP A C 1
ATOM 3560 O O . TRP A 1 453 ? 0.821 -4.914 -16.989 1.00 96.06 453 TRP A O 1
ATOM 3570 N N . GLU A 1 454 ? 2.852 -5.491 -17.763 1.00 96.81 454 GLU A N 1
ATOM 3571 C CA . GLU A 1 454 ? 2.657 -6.931 -17.533 1.00 96.81 454 GLU A CA 1
ATOM 3572 C C . GLU A 1 454 ? 2.648 -7.277 -16.041 1.00 96.81 454 GLU A C 1
ATOM 3574 O O . GLU A 1 454 ? 1.856 -8.119 -15.621 1.00 96.81 454 GLU A O 1
ATOM 3579 N N . GLY A 1 455 ? 3.457 -6.584 -15.231 1.00 97.75 455 GLY A N 1
ATOM 3580 C CA . GLY A 1 455 ? 3.523 -6.813 -13.787 1.00 97.75 455 GLY A CA 1
ATOM 3581 C C . GLY A 1 455 ? 2.169 -6.622 -13.109 1.00 97.75 455 GLY A C 1
ATOM 3582 O O . GLY A 1 455 ? 1.732 -7.480 -12.345 1.00 97.75 455 GLY A O 1
ATOM 3583 N N . TRP A 1 456 ? 1.442 -5.562 -13.468 1.00 97.62 456 TRP A N 1
ATOM 3584 C CA . TRP A 1 456 ? 0.090 -5.343 -12.960 1.00 97.62 456 TRP A CA 1
ATOM 3585 C C . TRP A 1 456 ? -0.913 -6.405 -13.405 1.00 97.62 456 TRP A C 1
ATOM 3587 O O . TRP A 1 456 ? -1.802 -6.725 -12.629 1.00 97.62 456 TRP A O 1
ATOM 3597 N N . LEU A 1 457 ? -0.796 -6.989 -14.603 1.00 97.56 457 LEU A N 1
ATOM 3598 C CA . LEU A 1 457 ? -1.712 -8.062 -15.016 1.00 97.56 457 LEU A CA 1
ATOM 3599 C C . LEU A 1 457 ? -1.489 -9.350 -14.228 1.00 97.56 457 LEU A C 1
ATOM 3601 O O . LEU A 1 457 ? -2.461 -10.025 -13.886 1.00 97.56 457 LEU A O 1
ATOM 3605 N N . HIS A 1 458 ? -0.233 -9.670 -13.915 1.00 98.44 458 HIS A N 1
ATOM 3606 C CA . HIS A 1 458 ? 0.083 -10.765 -13.003 1.00 98.44 458 HIS A CA 1
ATOM 3607 C C . HIS A 1 458 ? -0.548 -10.529 -11.628 1.00 98.44 458 HIS A C 1
ATOM 3609 O O . HIS A 1 458 ? -1.297 -11.385 -11.158 1.00 98.44 458 HIS A O 1
ATOM 3615 N N . VAL A 1 459 ? -0.341 -9.338 -11.056 1.00 98.31 459 VAL A N 1
ATOM 3616 C CA . VAL A 1 459 ? -0.944 -8.942 -9.775 1.00 98.31 459 VAL A CA 1
ATOM 3617 C C . VAL A 1 459 ? -2.469 -8.997 -9.838 1.00 98.31 459 VAL A C 1
ATOM 3619 O O . VAL A 1 459 ? -3.089 -9.625 -8.990 1.00 98.31 459 VAL A O 1
ATOM 3622 N N . ASN A 1 460 ? -3.099 -8.412 -10.858 1.00 97.69 460 ASN A N 1
ATOM 3623 C CA . ASN A 1 460 ? -4.556 -8.390 -10.995 1.00 97.69 460 ASN A CA 1
ATOM 3624 C C . ASN A 1 460 ? -5.156 -9.792 -11.051 1.00 97.69 460 ASN A C 1
ATOM 3626 O O . ASN A 1 460 ? -6.220 -10.014 -10.480 1.00 97.69 460 ASN A O 1
ATOM 3630 N N . ARG A 1 461 ? -4.497 -10.737 -11.727 1.00 97.31 461 ARG A N 1
ATOM 3631 C CA . ARG A 1 461 ? -4.964 -12.123 -11.785 1.00 97.31 461 ARG A CA 1
ATOM 3632 C C . ARG A 1 461 ? -4.980 -12.765 -10.401 1.00 97.31 461 ARG A C 1
ATOM 3634 O O . ARG A 1 461 ? -5.982 -13.376 -10.039 1.00 97.31 461 ARG A O 1
ATOM 3641 N N . ASP A 1 462 ? -3.916 -12.579 -9.630 1.00 98.06 462 ASP A N 1
ATOM 3642 C CA . ASP A 1 462 ? -3.802 -13.170 -8.296 1.00 98.06 462 ASP A CA 1
ATOM 3643 C C . ASP A 1 462 ? -4.724 -12.443 -7.292 1.00 98.06 462 ASP A C 1
ATOM 3645 O O . ASP A 1 462 ? -5.339 -13.087 -6.445 1.00 98.06 462 ASP A O 1
ATOM 3649 N N . LEU A 1 463 ? -4.934 -11.125 -7.446 1.00 97.69 463 LEU A N 1
ATOM 3650 C CA . LEU A 1 463 ? -5.955 -10.370 -6.704 1.00 97.69 463 LEU A CA 1
ATOM 3651 C C . LEU A 1 463 ? -7.366 -10.901 -6.991 1.00 97.69 463 LEU A C 1
ATOM 3653 O O . LEU A 1 463 ? -8.142 -11.101 -6.057 1.00 97.69 463 LEU A O 1
ATOM 3657 N N . MET A 1 464 ? -7.709 -11.134 -8.264 1.00 95.75 464 MET A N 1
ATOM 3658 C CA . MET A 1 464 ? -9.000 -11.723 -8.638 1.00 95.75 464 MET A CA 1
ATOM 3659 C C . MET A 1 464 ? -9.182 -13.096 -8.000 1.00 95.75 464 MET A C 1
ATOM 3661 O O . MET A 1 464 ? -10.199 -13.331 -7.355 1.00 95.75 464 MET A O 1
ATOM 3665 N N . GLU A 1 465 ? -8.196 -13.985 -8.132 1.00 95.88 465 GLU A N 1
ATOM 3666 C CA . GLU A 1 465 ? -8.260 -15.323 -7.540 1.00 95.88 465 GLU A CA 1
ATOM 3667 C C . GLU A 1 465 ? -8.451 -15.255 -6.019 1.00 95.88 465 GLU A C 1
ATOM 3669 O O . GLU A 1 465 ? -9.351 -15.900 -5.474 1.00 95.88 465 GLU A O 1
ATOM 3674 N N . PHE A 1 466 ? -7.671 -14.416 -5.339 1.00 97.25 466 PHE A N 1
ATOM 3675 C CA . PHE A 1 466 ? -7.725 -14.259 -3.891 1.00 97.25 466 PHE A CA 1
ATOM 3676 C C . PHE A 1 466 ? -9.062 -13.708 -3.386 1.00 97.25 466 PHE A C 1
ATOM 3678 O O . PHE A 1 466 ? -9.640 -14.255 -2.441 1.00 97.25 466 PHE A O 1
ATOM 3685 N N . PHE A 1 467 ? -9.574 -12.635 -3.990 1.00 95.69 467 PHE A N 1
ATOM 3686 C CA . PHE A 1 467 ? -10.811 -12.002 -3.527 1.00 95.69 467 PHE A CA 1
ATOM 3687 C C . PHE A 1 467 ? -12.072 -12.775 -3.926 1.00 95.69 467 PHE A C 1
ATOM 3689 O O . PHE A 1 467 ? -13.092 -12.643 -3.253 1.00 95.69 467 PHE A O 1
ATOM 3696 N N . GLU A 1 468 ? -12.015 -13.596 -4.974 1.00 89.88 468 GLU A N 1
ATOM 3697 C CA . GLU A 1 468 ? -13.134 -14.449 -5.391 1.00 89.88 468 GLU A CA 1
ATOM 3698 C C . GLU A 1 468 ? -13.157 -15.804 -4.667 1.00 89.88 468 GLU A C 1
ATOM 3700 O O . GLU A 1 468 ? -14.215 -16.440 -4.561 1.00 89.88 468 GLU A O 1
ATOM 3705 N N . ALA A 1 469 ? -12.013 -16.260 -4.145 1.00 78.75 469 ALA A N 1
ATOM 3706 C CA . ALA A 1 469 ? -11.927 -17.471 -3.341 1.00 78.75 469 ALA A CA 1
ATOM 3707 C C . ALA A 1 469 ? -12.811 -17.335 -2.086 1.00 78.75 469 ALA A C 1
ATOM 3709 O O . ALA A 1 469 ? -12.468 -16.644 -1.128 1.00 78.75 469 ALA A O 1
ATOM 3710 N N . GLY A 1 470 ? -13.976 -17.989 -2.104 1.00 58.97 470 GLY A N 1
ATOM 3711 C CA . GLY A 1 470 ? -14.974 -17.951 -1.027 1.00 58.97 470 GLY A CA 1
ATOM 3712 C C . GLY A 1 470 ? -16.384 -17.545 -1.470 1.00 58.97 470 GLY A C 1
ATOM 3713 O O . GLY A 1 470 ? -17.339 -17.882 -0.777 1.00 58.97 470 GLY A O 1
ATOM 3714 N N . GLU A 1 471 ? -16.553 -16.925 -2.645 1.00 57.31 471 GLU A N 1
ATOM 3715 C CA . GLU A 1 471 ? -17.881 -16.554 -3.179 1.00 57.31 471 GLU A CA 1
ATOM 3716 C C . GLU A 1 471 ? -18.678 -17.759 -3.737 1.00 57.31 471 GLU A C 1
ATOM 3718 O O . GLU A 1 471 ? -19.868 -17.643 -4.027 1.00 57.31 471 GLU A O 1
ATOM 3723 N N . GLN A 1 472 ? -18.043 -18.930 -3.889 1.00 34.38 472 GLN A N 1
ATOM 3724 C CA . GLN A 1 472 ? -18.637 -20.140 -4.488 1.00 34.38 472 GLN A CA 1
ATOM 3725 C C . GLN A 1 472 ? -19.122 -21.202 -3.473 1.00 34.38 472 GLN A C 1
ATOM 3727 O O . GLN A 1 472 ? -19.474 -22.307 -3.896 1.00 34.38 472 GLN A O 1
ATOM 3732 N N . ALA A 1 473 ? -19.124 -20.911 -2.165 1.00 29.16 473 ALA A N 1
ATOM 3733 C CA . ALA A 1 473 ? -19.478 -21.875 -1.109 1.00 29.16 473 ALA A CA 1
ATOM 3734 C C . ALA A 1 473 ? -20.943 -21.796 -0.648 1.00 29.16 473 ALA A C 1
ATOM 3736 O O . ALA A 1 473 ? -21.424 -20.679 -0.351 1.00 29.16 473 ALA A O 1
#

Organism: NCBI:txid2304548

Radius of gyration: 26.15 Å; Cα contacts (8 Å, |Δi|>4): 642; chains: 1; bounding box: 70×67×100 Å

Solvent-accessible surface area (backbone atoms only — not comparable to full-atom values): 27754 Å² total; per-residue (Å²): 135,89,87,84,84,91,84,84,88,84,85,85,80,82,83,80,80,79,79,84,76,80,88,71,91,85,80,83,73,81,70,75,84,77,67,86,78,88,86,80,92,78,92,77,90,79,80,88,74,85,78,75,88,68,78,67,63,65,72,71,71,79,58,74,80,75,75,86,84,72,99,74,81,92,78,92,79,82,96,81,81,89,79,93,75,86,96,77,73,82,78,78,70,86,62,64,74,81,54,63,58,90,42,73,66,21,46,53,46,36,55,37,43,72,18,43,31,65,72,65,74,46,64,46,69,52,61,45,60,67,57,46,29,38,20,51,35,39,34,46,63,73,70,46,47,60,37,46,36,34,34,19,51,67,71,58,84,63,90,90,49,67,38,41,56,51,42,48,27,56,71,32,22,60,72,49,28,59,47,45,40,38,38,72,58,45,47,41,57,55,51,27,34,45,51,40,18,30,53,60,63,74,43,49,52,92,35,41,38,35,38,53,46,56,68,75,49,30,43,69,77,22,80,46,42,68,36,47,61,76,64,63,32,70,62,24,50,26,33,29,59,56,22,86,56,55,50,71,55,61,46,49,37,53,51,51,52,42,42,75,39,68,47,51,69,69,60,54,59,73,44,40,76,60,57,80,68,51,45,56,53,45,58,53,47,57,70,70,62,67,76,82,51,57,67,48,48,50,51,48,60,71,56,38,30,59,70,54,72,51,55,76,44,82,73,46,77,83,59,60,70,59,50,52,52,49,25,51,56,49,36,56,69,43,19,74,82,46,92,78,30,30,32,38,69,56,32,66,72,50,48,50,63,46,48,62,52,49,74,74,46,82,74,53,71,74,44,80,77,64,18,62,58,30,50,52,27,40,51,46,27,55,48,45,29,59,52,64,63,30,51,57,40,37,35,40,50,43,44,27,41,91,57,34,59,63,39,31,53,21,72,71,31,45,47,53,52,52,52,51,55,51,49,54,28,61,73,70,74,44,57,66,52,78,38,67,88,45,26,80,46,71,23,22,29,33,45,62,70,31,71,15,35,46,33,28,46,57,51,48,52,53,49,51,53,58,75,50,64,72,79,85,116

Mean predicted aligned error: 12.3 Å